Protein AF-A0A7Y3X9S3-F1 (afdb_monomer)

Nearest PDB structures (foldseek):
  3wgq-assembly1_A  TM=3.374E-01  e=4.777E+00  Clostridium tetani E88

Structure (mmCIF, N/CA/C/O backbone):
data_AF-A0A7Y3X9S3-F1
#
_entry.id   AF-A0A7Y3X9S3-F1
#
loop_
_atom_site.group_PDB
_atom_site.id
_atom_site.type_symbol
_atom_site.label_atom_id
_atom_site.label_alt_id
_atom_site.label_comp_id
_atom_site.label_asym_id
_atom_site.label_entity_id
_atom_site.label_seq_id
_atom_site.pdbx_PDB_ins_code
_atom_site.Cartn_x
_atom_site.Cartn_y
_atom_site.Cartn_z
_atom_site.occupancy
_atom_site.B_iso_or_equiv
_atom_site.auth_seq_id
_atom_site.auth_comp_id
_atom_site.auth_asym_id
_atom_site.auth_atom_id
_atom_site.pdbx_PDB_model_num
ATOM 1 N N . MET A 1 1 ? 10.484 18.765 -17.424 1.00 90.06 1 MET A N 1
ATOM 2 C CA . MET A 1 1 ? 9.290 18.744 -16.550 1.00 90.06 1 MET A CA 1
ATOM 3 C C . MET A 1 1 ? 9.086 20.139 -15.986 1.00 90.06 1 MET A C 1
ATOM 5 O O . MET A 1 1 ? 10.081 20.822 -15.768 1.00 90.06 1 MET A O 1
ATOM 9 N N . LYS A 1 2 ? 7.840 20.565 -15.773 1.00 93.75 2 LYS A N 1
ATOM 10 C CA . LYS A 1 2 ? 7.489 21.806 -15.062 1.00 93.75 2 LYS A CA 1
ATOM 11 C C . LYS A 1 2 ? 6.571 21.470 -13.889 1.00 93.75 2 LYS A C 1
ATOM 13 O O . LYS A 1 2 ? 5.899 20.440 -13.914 1.00 93.75 2 LYS A O 1
ATOM 18 N N . ARG A 1 3 ? 6.574 22.312 -12.856 1.00 94.75 3 ARG A N 1
ATOM 19 C CA . ARG A 1 3 ? 5.735 22.118 -11.671 1.00 94.75 3 ARG A CA 1
ATOM 20 C C . ARG A 1 3 ? 4.342 22.683 -11.931 1.00 94.75 3 ARG A C 1
ATOM 22 O O . ARG A 1 3 ? 4.204 23.880 -12.152 1.00 94.75 3 ARG A O 1
ATOM 29 N N . GLU A 1 4 ? 3.341 21.821 -11.905 1.00 95.25 4 GLU A N 1
ATOM 30 C CA . GLU A 1 4 ? 1.939 22.156 -12.140 1.00 95.25 4 GLU A CA 1
ATOM 31 C C . GLU A 1 4 ? 1.091 21.097 -11.437 1.00 95.25 4 GLU A C 1
ATOM 33 O O . GLU A 1 4 ? 1.187 19.915 -11.765 1.00 95.25 4 GLU A O 1
ATOM 38 N N . THR A 1 5 ? 0.317 21.507 -10.430 1.00 96.94 5 THR A N 1
ATOM 39 C CA . THR A 1 5 ? -0.514 20.576 -9.665 1.00 96.94 5 THR A CA 1
ATOM 40 C C . THR A 1 5 ? -1.862 20.393 -10.347 1.00 96.94 5 THR A C 1
ATOM 42 O O . THR A 1 5 ? -2.641 21.343 -10.415 1.00 96.94 5 THR A O 1
ATOM 45 N N . ARG A 1 6 ? -2.153 19.186 -10.840 1.00 96.75 6 ARG A N 1
ATOM 46 C CA . ARG A 1 6 ? -3.417 18.876 -11.529 1.00 96.75 6 ARG A CA 1
ATOM 47 C C . ARG A 1 6 ? -3.760 17.394 -11.467 1.00 96.75 6 ARG A C 1
ATOM 49 O O . ARG A 1 6 ? -2.876 16.572 -11.237 1.00 96.75 6 ARG A O 1
ATOM 56 N N . PHE A 1 7 ? -5.023 17.057 -11.716 1.00 97.25 7 PHE A N 1
ATOM 57 C CA . PHE A 1 7 ? -5.379 15.689 -12.090 1.00 97.25 7 PHE A CA 1
ATOM 58 C C . PHE A 1 7 ? -4.899 15.422 -13.523 1.00 97.25 7 PHE A C 1
ATOM 60 O O . PHE A 1 7 ? -5.143 16.263 -14.392 1.00 97.25 7 PHE A O 1
ATOM 67 N N . PRO A 1 8 ? -4.175 14.321 -13.771 1.00 95.69 8 PRO A N 1
ATOM 68 C CA . PRO A 1 8 ? -3.770 13.943 -15.118 1.00 95.69 8 PRO A CA 1
ATOM 69 C C . PRO A 1 8 ? -4.986 13.452 -15.914 1.00 95.69 8 PRO A C 1
ATOM 71 O O . PRO A 1 8 ? -5.894 12.844 -15.350 1.00 95.69 8 PRO A O 1
ATOM 74 N N . VAL A 1 9 ? -5.000 13.701 -17.226 1.00 92.56 9 VAL A N 1
ATOM 75 C CA . VAL A 1 9 ? -6.080 13.211 -18.108 1.00 92.56 9 VAL A CA 1
ATOM 76 C C . VAL A 1 9 ? -5.951 11.707 -18.365 1.00 92.56 9 VAL A C 1
ATOM 78 O O . VAL A 1 9 ? -6.945 11.008 -18.529 1.00 92.56 9 VAL A O 1
ATOM 81 N N . ASN A 1 10 ? -4.719 11.205 -18.407 1.00 93.88 10 ASN A N 1
ATOM 82 C CA . ASN A 1 10 ? -4.399 9.802 -18.632 1.00 93.88 10 ASN A CA 1
ATOM 83 C C . ASN A 1 10 ? -3.081 9.438 -17.927 1.00 93.88 10 ASN A C 1
ATOM 85 O O . ASN A 1 10 ? -2.398 10.299 -17.365 1.00 93.88 10 ASN A O 1
ATOM 89 N N . ALA A 1 11 ? -2.710 8.158 -17.967 1.00 94.50 11 ALA A N 1
ATOM 90 C CA . ALA A 1 11 ? -1.509 7.678 -17.293 1.00 94.50 11 ALA A CA 1
ATOM 91 C C . ALA A 1 11 ? -0.211 8.318 -17.827 1.00 94.50 11 ALA A C 1
ATOM 93 O O . ALA A 1 11 ? 0.710 8.513 -17.044 1.00 94.50 11 ALA A O 1
ATOM 94 N N . GLU A 1 12 ? -0.136 8.709 -19.104 1.00 93.88 12 GLU A N 1
ATOM 95 C CA . GLU A 1 12 ? 1.058 9.339 -19.702 1.00 93.88 12 GLU A CA 1
ATOM 96 C C . GLU A 1 12 ? 1.361 10.726 -19.120 1.00 93.88 12 GLU A C 1
ATOM 98 O O . GLU A 1 12 ? 2.513 11.162 -19.076 1.00 93.88 12 GLU A O 1
ATOM 103 N N . GLU A 1 13 ? 0.335 11.420 -18.627 1.00 93.12 13 GLU A N 1
ATOM 104 C CA . GLU A 1 13 ? 0.501 12.688 -17.919 1.00 93.12 13 GLU A CA 1
ATOM 105 C C . GLU A 1 13 ? 0.813 12.511 -16.427 1.00 93.12 13 GLU A C 1
ATOM 107 O O . GLU A 1 13 ? 1.175 13.478 -15.747 1.00 93.12 13 GLU A O 1
ATOM 112 N N . TRP A 1 14 ? 0.664 11.297 -15.889 1.00 95.75 14 TRP A N 1
ATOM 113 C CA . TRP A 1 14 ? 0.852 11.043 -14.470 1.00 95.75 14 TRP A CA 1
ATOM 114 C C . TRP A 1 14 ? 2.333 10.843 -14.134 1.00 95.75 14 TRP A C 1
ATOM 116 O O . TRP A 1 14 ? 2.881 9.741 -14.193 1.00 95.75 14 TRP A O 1
ATOM 126 N N . ILE A 1 15 ? 2.993 11.940 -13.747 1.00 96.88 15 ILE A N 1
ATOM 127 C CA . ILE A 1 15 ? 4.362 11.917 -13.218 1.00 96.88 15 ILE A CA 1
ATOM 128 C C . ILE A 1 15 ? 4.312 11.807 -11.693 1.00 96.88 15 ILE A C 1
ATOM 130 O O . ILE A 1 15 ? 4.065 12.792 -10.993 1.00 96.88 15 ILE A O 1
ATOM 134 N N . LEU A 1 16 ? 4.554 10.619 -11.153 1.00 95.94 16 LEU A N 1
ATOM 135 C CA . LEU A 1 16 ? 4.467 10.371 -9.717 1.00 95.94 16 LEU A CA 1
ATOM 136 C C . LEU A 1 16 ? 5.751 10.734 -8.952 1.00 95.94 16 LEU A C 1
ATOM 138 O O . LEU A 1 16 ? 6.842 10.930 -9.492 1.00 95.94 16 LEU A O 1
ATOM 142 N N . SER A 1 17 ? 5.595 10.814 -7.637 1.00 95.69 17 SER A N 1
ATOM 143 C CA . SER A 1 17 ? 6.639 11.075 -6.644 1.00 95.69 17 SER A CA 1
ATOM 144 C C . SER A 1 17 ? 6.406 10.230 -5.393 1.00 95.69 17 SER A C 1
ATOM 146 O O . SER A 1 17 ? 5.311 9.704 -5.203 1.00 95.69 17 SER A O 1
ATOM 148 N N . GLY A 1 18 ? 7.405 10.142 -4.511 1.00 95.19 18 GLY A N 1
ATOM 149 C CA . GLY A 1 18 ? 7.393 9.244 -3.349 1.00 95.19 18 GLY A CA 1
ATOM 150 C C . GLY A 1 18 ? 6.074 9.172 -2.559 1.00 95.19 18 GLY A C 1
ATOM 151 O O . GLY A 1 18 ? 5.616 8.060 -2.312 1.00 95.19 18 GLY A O 1
ATOM 152 N N . PRO A 1 19 ? 5.422 10.292 -2.182 1.00 96.00 19 PRO A N 1
ATOM 153 C CA . PRO A 1 19 ? 4.173 10.256 -1.417 1.00 96.00 19 PRO A CA 1
ATOM 154 C C . PRO A 1 19 ? 3.013 9.499 -2.077 1.00 96.00 19 PRO A C 1
ATOM 156 O O . PRO A 1 19 ? 2.137 9.038 -1.353 1.00 96.00 19 PRO A O 1
ATOM 159 N N . HIS A 1 20 ? 3.006 9.347 -3.405 1.00 97.81 20 HIS A N 1
ATOM 160 C CA . HIS A 1 20 ? 1.900 8.721 -4.133 1.00 97.81 20 HIS A CA 1
ATOM 161 C C . HIS A 1 20 ? 1.715 7.246 -3.803 1.00 97.81 20 HIS A C 1
ATOM 163 O O . HIS A 1 20 ? 0.598 6.756 -3.893 1.00 97.81 20 HIS A O 1
ATOM 169 N N . PHE A 1 21 ? 2.776 6.556 -3.389 1.00 97.56 21 PHE A N 1
ATOM 170 C CA . PHE A 1 21 ? 2.735 5.132 -3.095 1.00 97.56 21 PHE A CA 1
ATOM 171 C C . PHE A 1 21 ? 3.390 4.807 -1.751 1.00 97.56 21 PHE A C 1
ATOM 173 O O . PHE A 1 21 ? 4.198 5.570 -1.211 1.00 97.56 21 PHE A O 1
ATOM 180 N N . PHE A 1 22 ? 3.026 3.652 -1.213 1.00 96.75 22 PHE A N 1
ATOM 181 C CA . PHE A 1 22 ? 3.610 3.023 -0.034 1.00 96.75 22 PHE A CA 1
ATOM 182 C C . PHE A 1 22 ? 3.667 1.509 -0.262 1.00 96.75 22 PHE A C 1
ATOM 184 O O . PHE A 1 22 ? 3.284 1.036 -1.331 1.00 96.75 22 PHE A O 1
ATOM 191 N N . VAL A 1 23 ? 4.135 0.744 0.724 1.00 96.00 23 VAL A N 1
ATOM 192 C CA . VAL A 1 23 ? 4.233 -0.718 0.620 1.00 96.00 23 VAL A CA 1
ATOM 193 C C . VAL A 1 23 ? 2.877 -1.315 0.249 1.00 96.00 23 VAL A C 1
ATOM 195 O O . VAL A 1 23 ? 1.890 -1.127 0.961 1.00 96.00 23 VAL A O 1
ATOM 198 N N . GLY A 1 24 ? 2.824 -1.999 -0.894 1.00 92.75 24 GLY A N 1
ATOM 199 C CA . GLY A 1 24 ? 1.606 -2.651 -1.377 1.00 92.75 24 GLY A CA 1
ATOM 200 C C . GLY A 1 24 ? 0.513 -1.685 -1.834 1.00 92.75 24 GLY A C 1
ATOM 201 O O . GLY A 1 24 ? -0.576 -2.135 -2.161 1.00 92.75 24 GLY A O 1
ATOM 202 N N . SER A 1 25 ? 0.753 -0.369 -1.840 1.00 96.19 25 SER A N 1
ATOM 203 C CA . SER A 1 25 ? -0.259 0.654 -2.120 1.00 96.19 25 SER A CA 1
ATOM 204 C C . SER A 1 25 ? 0.218 1.624 -3.200 1.00 96.19 25 SER A C 1
ATOM 206 O O . SER A 1 25 ? 0.926 2.580 -2.877 1.00 96.19 25 SER A O 1
ATOM 208 N N . PRO A 1 26 ? -0.159 1.424 -4.477 1.00 96.56 26 PRO A N 1
ATOM 209 C CA . PRO A 1 26 ? 0.177 2.369 -5.544 1.00 96.56 26 PRO A CA 1
ATOM 210 C C . PRO A 1 26 ? -0.621 3.682 -5.464 1.00 96.56 26 PRO A C 1
ATOM 212 O O . PRO A 1 26 ? -0.228 4.670 -6.078 1.00 96.56 26 PRO A O 1
ATOM 215 N N . PHE A 1 27 ? -1.712 3.699 -4.691 1.00 97.81 27 PHE A N 1
ATOM 216 C CA . PHE A 1 27 ? -2.574 4.858 -4.447 1.00 97.81 27 PHE A CA 1
ATOM 217 C C . PHE A 1 27 ? -2.597 5.180 -2.947 1.00 97.81 27 PHE A C 1
ATOM 219 O O . PHE A 1 27 ? -3.576 4.935 -2.254 1.00 97.81 27 PHE A O 1
ATOM 226 N N . TYR A 1 28 ? -1.493 5.707 -2.424 1.00 97.88 28 TYR A N 1
ATOM 227 C CA . TYR A 1 28 ? -1.355 6.045 -1.008 1.00 97.88 28 TYR A CA 1
ATOM 228 C C . TYR A 1 28 ? -1.820 7.470 -0.693 1.00 97.88 28 TYR A C 1
ATOM 230 O O . TYR A 1 28 ? -2.691 7.671 0.155 1.00 97.88 28 TYR A O 1
ATOM 238 N N . LYS A 1 29 ? -1.248 8.466 -1.380 1.00 97.94 29 LYS A N 1
ATOM 239 C CA . LYS A 1 29 ? -1.590 9.883 -1.194 1.00 97.94 29 LYS A CA 1
ATOM 240 C C . LYS A 1 29 ? -1.765 10.607 -2.515 1.00 97.94 29 LYS A C 1
ATOM 242 O O . LYS A 1 29 ? -1.148 10.254 -3.516 1.00 97.94 29 LYS A O 1
ATOM 247 N N . THR A 1 30 ? -2.531 11.690 -2.480 1.00 98.00 30 THR A N 1
ATOM 248 C CA . THR A 1 30 ? -2.632 12.660 -3.575 1.00 98.00 30 THR A CA 1
ATOM 249 C C . THR A 1 30 ? -2.224 14.050 -3.080 1.00 98.00 30 THR A C 1
ATOM 251 O O . THR A 1 30 ? -2.545 14.408 -1.942 1.00 98.00 30 THR A O 1
ATOM 254 N N . PRO A 1 31 ? -1.483 14.845 -3.872 1.00 97.88 31 PRO A N 1
ATOM 255 C CA . PRO A 1 31 ? -1.277 16.257 -3.590 1.00 97.88 31 PRO A CA 1
ATOM 256 C C . PRO A 1 31 ? -2.606 17.001 -3.423 1.00 97.88 31 PRO A C 1
ATOM 258 O O . PRO A 1 31 ? -3.555 16.802 -4.189 1.00 97.88 31 PRO A O 1
ATOM 261 N N . ARG A 1 32 ? -2.640 17.945 -2.483 1.00 97.06 32 ARG A N 1
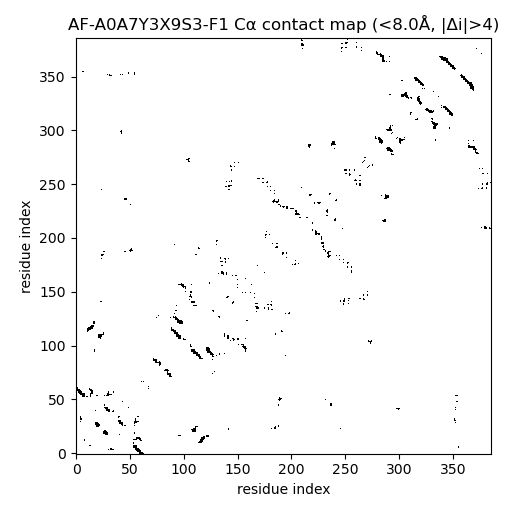ATOM 262 C CA . ARG A 1 32 ? -3.692 18.969 -2.434 1.00 97.06 32 ARG A CA 1
ATOM 263 C C . ARG A 1 32 ? -3.624 19.847 -3.674 1.00 97.06 32 ARG A C 1
ATOM 265 O O . ARG A 1 32 ? -2.532 20.109 -4.175 1.00 97.06 32 ARG A O 1
ATOM 272 N N . SER A 1 33 ? -4.761 20.399 -4.092 1.00 95.50 33 SER A N 1
ATOM 273 C CA . SER A 1 33 ? -4.844 21.393 -5.177 1.00 95.50 33 SER A CA 1
ATOM 274 C C . SER A 1 33 ? -3.821 22.535 -5.026 1.00 95.50 33 SER A C 1
ATOM 276 O O . SER A 1 33 ? -3.209 22.961 -6.004 1.00 95.50 33 SER A O 1
ATOM 278 N N . LYS A 1 34 ? -3.550 22.972 -3.786 1.00 94.94 34 LYS A N 1
ATOM 279 C CA . LYS A 1 34 ? -2.430 23.862 -3.431 1.00 94.94 34 LYS A CA 1
ATOM 280 C C . LYS A 1 34 ? -1.323 23.109 -2.688 1.00 94.94 34 LYS A C 1
ATOM 282 O O . LYS A 1 34 ? -1.254 23.120 -1.457 1.00 94.94 34 LYS A O 1
ATOM 287 N N . CYS A 1 35 ? -0.399 22.503 -3.425 1.00 95.38 35 CYS A N 1
ATOM 288 C CA . CYS A 1 35 ? 0.732 21.782 -2.843 1.00 95.38 35 CYS A CA 1
ATOM 289 C C . CYS A 1 35 ? 1.976 22.684 -2.747 1.00 95.38 35 CYS A C 1
ATOM 291 O O . CYS A 1 35 ? 2.751 22.774 -3.693 1.00 95.38 35 CYS A O 1
ATOM 293 N N . THR A 1 36 ? 2.212 23.366 -1.624 1.00 93.50 36 THR A N 1
ATOM 294 C CA . THR A 1 36 ? 3.416 24.206 -1.412 1.00 93.50 36 THR A CA 1
ATOM 295 C C . THR A 1 36 ? 4.393 23.621 -0.398 1.00 93.50 36 THR A C 1
ATOM 297 O O . THR A 1 36 ? 5.571 23.954 -0.449 1.00 93.50 36 THR A O 1
ATOM 300 N N . GLN A 1 37 ? 3.929 22.718 0.467 1.00 93.75 37 GLN A N 1
ATOM 301 C CA . GLN A 1 37 ? 4.741 22.028 1.467 1.00 93.75 37 GLN A CA 1
ATOM 302 C C . GLN A 1 37 ? 4.757 20.519 1.215 1.00 93.75 37 GLN A C 1
ATOM 304 O O . GLN A 1 37 ? 3.864 19.968 0.571 1.00 93.75 37 GLN A O 1
ATOM 309 N N . ASN A 1 38 ? 5.756 19.835 1.768 1.00 88.69 38 ASN A N 1
ATOM 310 C CA . ASN A 1 38 ? 5.857 18.372 1.728 1.00 88.69 38 ASN A CA 1
ATOM 311 C C . ASN A 1 38 ? 4.700 17.661 2.461 1.00 88.69 38 ASN A C 1
ATOM 313 O O . ASN A 1 38 ? 4.428 16.499 2.175 1.00 88.69 38 ASN A O 1
ATOM 317 N N . SER A 1 39 ? 4.011 18.356 3.369 1.00 90.88 39 SER A N 1
ATOM 318 C CA . SER A 1 39 ? 2.844 17.871 4.110 1.00 90.88 39 SER A CA 1
ATOM 319 C C . SER A 1 39 ? 1.508 18.069 3.385 1.00 90.88 39 SER A C 1
ATOM 321 O O . SER A 1 39 ? 0.489 17.596 3.877 1.00 90.88 39 SER A O 1
ATOM 323 N N . HIS A 1 40 ? 1.471 18.753 2.234 1.00 96.12 40 HIS A N 1
ATOM 324 C CA . HIS A 1 40 ? 0.229 19.048 1.501 1.00 96.12 40 HIS A CA 1
ATOM 325 C C . HIS A 1 40 ? -0.237 17.865 0.641 1.00 96.12 40 HIS A C 1
ATOM 327 O O . HIS A 1 40 ? -0.424 17.986 -0.571 1.00 96.12 40 HIS A O 1
ATOM 333 N N . TYR A 1 41 ? -0.411 16.720 1.288 1.00 96.94 41 TYR A N 1
ATOM 334 C CA . TYR A 1 41 ? -0.892 15.483 0.697 1.00 96.94 41 TYR A CA 1
ATOM 335 C C . TYR A 1 41 ? -1.977 14.893 1.587 1.00 96.94 41 TYR A C 1
ATOM 337 O O . TYR A 1 41 ? -1.803 14.848 2.805 1.00 96.94 41 TYR A O 1
ATOM 345 N N . ASP A 1 42 ? -3.035 14.385 0.971 1.00 97.00 42 ASP A N 1
ATOM 346 C CA . ASP A 1 42 ? -4.133 13.724 1.670 1.00 97.00 42 ASP A CA 1
ATOM 347 C C . ASP A 1 42 ? -4.140 12.224 1.353 1.00 97.00 42 ASP A C 1
ATOM 349 O O . ASP A 1 42 ? -3.703 11.799 0.277 1.00 97.00 42 ASP A O 1
ATOM 353 N N . ILE A 1 43 ? -4.580 11.420 2.326 1.00 97.31 43 ILE A N 1
ATOM 354 C CA . ILE A 1 43 ? -4.699 9.962 2.197 1.00 97.31 43 ILE A CA 1
ATOM 355 C C . ILE A 1 43 ? -5.866 9.630 1.275 1.00 97.31 43 ILE A C 1
ATOM 357 O O . ILE A 1 43 ? -6.936 10.223 1.386 1.00 97.31 43 ILE A O 1
ATOM 361 N N . LEU A 1 44 ? -5.662 8.656 0.396 1.00 97.81 44 LEU A N 1
ATOM 362 C CA . LEU A 1 44 ? -6.713 8.141 -0.471 1.00 97.81 44 LEU A CA 1
ATOM 363 C C . LEU A 1 44 ? -7.490 7.026 0.231 1.00 97.81 44 LEU A C 1
ATOM 365 O O . LEU A 1 44 ? -6.896 6.047 0.678 1.00 97.81 44 LEU A O 1
ATOM 369 N N . ASP A 1 45 ? -8.818 7.140 0.282 1.00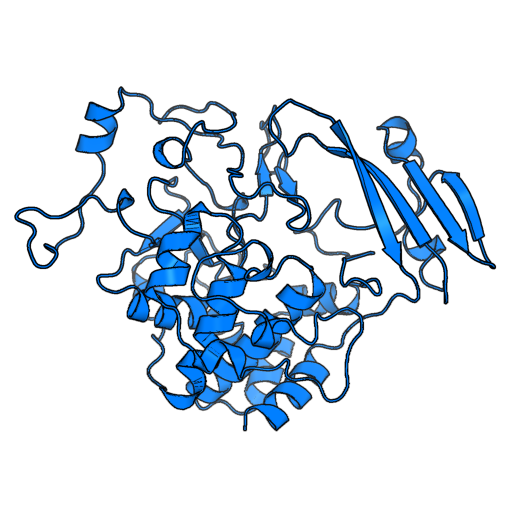 97.00 45 ASP A N 1
ATOM 370 C CA . ASP A 1 45 ? -9.676 6.032 0.715 1.00 97.00 45 ASP A CA 1
ATOM 371 C C . ASP A 1 45 ? -9.987 5.115 -0.474 1.00 97.00 45 ASP A C 1
ATOM 373 O O . ASP A 1 45 ? -10.830 5.408 -1.329 1.00 97.00 45 ASP A O 1
ATOM 377 N N . LEU A 1 46 ? -9.311 3.967 -0.490 1.00 97.62 46 LEU A N 1
ATOM 378 C CA . LEU A 1 46 ? -9.382 2.969 -1.555 1.00 97.62 46 LEU A CA 1
ATOM 379 C C . LEU A 1 46 ? -10.779 2.373 -1.762 1.00 97.62 46 LEU A C 1
ATOM 381 O O . LEU A 1 46 ? -11.053 1.855 -2.849 1.00 97.62 46 LEU A O 1
ATOM 385 N N . ASN A 1 47 ? -11.660 2.436 -0.758 1.00 95.94 47 ASN A N 1
ATOM 386 C CA . ASN A 1 47 ? -13.008 1.872 -0.834 1.00 95.94 47 ASN A CA 1
ATOM 387 C C . ASN A 1 47 ? -13.904 2.645 -1.805 1.00 95.94 47 ASN A C 1
ATOM 389 O O . ASN A 1 47 ? -14.787 2.053 -2.425 1.00 95.94 47 ASN A O 1
ATOM 393 N N . THR A 1 48 ? -13.663 3.945 -1.982 1.00 94.88 48 THR A N 1
ATOM 394 C CA . THR A 1 48 ? -14.495 4.807 -2.839 1.00 94.88 48 THR A CA 1
ATOM 395 C C . THR A 1 48 ? -13.761 5.333 -4.061 1.00 94.88 48 THR A C 1
ATOM 397 O O . THR A 1 48 ? -14.363 6.072 -4.834 1.00 94.88 48 THR A O 1
ATOM 400 N N . LEU A 1 49 ? -12.474 5.012 -4.232 1.00 96.38 49 LEU A N 1
ATOM 401 C CA . LEU A 1 49 ? -11.749 5.428 -5.430 1.00 96.38 49 LEU A CA 1
ATOM 402 C C . LEU A 1 49 ? -12.480 4.921 -6.680 1.00 96.38 49 LEU A C 1
ATOM 404 O O . LEU A 1 49 ? -12.817 3.732 -6.708 1.00 96.38 49 LEU A O 1
ATOM 408 N N . PRO A 1 50 ? -12.703 5.773 -7.695 1.00 97.00 50 PRO A N 1
ATOM 409 C CA . PRO A 1 50 ? -13.173 5.338 -9.005 1.00 97.00 50 PRO A CA 1
ATOM 410 C C . PRO A 1 50 ? -12.261 4.277 -9.632 1.00 97.00 50 PRO A C 1
ATOM 412 O O . PRO A 1 50 ? -11.063 4.214 -9.345 1.00 97.00 50 PRO A O 1
ATOM 415 N N . ASP A 1 51 ? -12.825 3.447 -10.507 1.00 97.69 51 ASP A N 1
ATOM 416 C CA . ASP A 1 51 ? -12.088 2.376 -11.190 1.00 97.69 51 ASP A CA 1
ATOM 417 C C . ASP A 1 51 ? -11.067 2.911 -12.210 1.00 97.69 51 ASP A C 1
ATOM 419 O O . ASP A 1 51 ? -10.155 2.192 -12.606 1.00 97.69 51 ASP A O 1
ATOM 423 N N . ASP A 1 52 ? -11.173 4.172 -12.621 1.00 96.75 52 ASP A N 1
ATOM 424 C CA . ASP A 1 52 ? -10.290 4.902 -13.540 1.00 96.75 52 ASP A CA 1
ATOM 425 C C . ASP A 1 52 ? -9.471 6.005 -12.864 1.00 96.75 52 ASP A C 1
ATOM 427 O O . ASP A 1 52 ? -8.894 6.870 -13.520 1.00 96.75 52 ASP A O 1
ATOM 431 N N . TYR A 1 53 ? -9.400 5.973 -11.535 1.00 97.75 53 TYR A N 1
ATOM 432 C CA . TYR A 1 53 ? -8.763 7.031 -10.776 1.00 97.75 53 TYR A CA 1
ATOM 433 C C . TYR A 1 53 ? -7.248 7.131 -11.022 1.00 97.75 53 TYR A C 1
ATOM 435 O O . TYR A 1 53 ? -6.504 6.152 -10.904 1.00 97.75 53 TYR A O 1
ATOM 443 N N . LEU A 1 54 ? -6.784 8.366 -11.229 1.00 97.38 54 LEU A N 1
ATOM 444 C CA . LEU A 1 54 ? -5.379 8.763 -11.174 1.00 97.38 54 LEU A CA 1
ATOM 445 C C . LEU A 1 54 ? -5.204 9.910 -10.158 1.00 97.38 54 LEU A C 1
ATOM 447 O O . LEU A 1 54 ? -5.931 10.905 -10.233 1.00 97.38 54 LEU A O 1
ATOM 451 N N . PRO A 1 55 ? -4.241 9.823 -9.219 1.00 97.44 55 PRO A N 1
ATOM 452 C CA . PRO A 1 55 ? -3.942 10.906 -8.290 1.00 97.44 55 PRO A CA 1
ATOM 453 C C . PRO A 1 55 ? -3.523 12.187 -9.000 1.00 97.44 55 PRO A C 1
ATOM 455 O O . PRO A 1 55 ? -2.965 12.145 -10.099 1.00 97.44 55 PRO A O 1
ATOM 458 N N . ARG A 1 56 ? -3.667 13.333 -8.320 1.00 97.94 56 ARG A N 1
ATOM 459 C CA . ARG A 1 56 ? -3.019 14.557 -8.793 1.00 97.94 56 ARG A CA 1
ATOM 460 C C . ARG A 1 56 ? -1.523 14.316 -8.934 1.00 97.94 56 ARG A C 1
ATOM 462 O O . ARG A 1 56 ? -0.918 13.648 -8.106 1.00 97.94 56 ARG A O 1
ATOM 469 N N . THR A 1 57 ? -0.916 14.916 -9.943 1.00 97.06 57 THR A N 1
ATOM 470 C CA . THR A 1 57 ? 0.535 15.073 -10.015 1.00 97.06 57 THR A CA 1
ATOM 471 C C . THR A 1 57 ? 0.912 16.504 -9.653 1.00 97.06 57 THR A C 1
ATOM 473 O O . THR A 1 57 ? 0.096 17.412 -9.768 1.00 97.06 57 THR A O 1
ATOM 476 N N . ASN A 1 58 ? 2.153 16.707 -9.209 1.00 97.44 58 ASN A N 1
ATOM 477 C CA . ASN A 1 58 ? 2.772 18.026 -9.069 1.00 97.44 58 ASN A CA 1
ATOM 478 C C . ASN A 1 58 ? 3.640 18.409 -10.276 1.00 97.44 58 ASN A C 1
ATOM 480 O O . ASN A 1 58 ? 4.200 19.509 -10.295 1.00 97.44 58 ASN A O 1
ATOM 484 N N . TYR A 1 59 ? 3.816 17.503 -11.237 1.00 96.19 59 TYR A N 1
ATOM 485 C CA . TYR A 1 59 ? 4.745 17.660 -12.344 1.00 96.19 59 TYR A CA 1
ATOM 486 C C . TYR A 1 59 ? 4.102 17.220 -13.646 1.00 96.19 59 TYR A C 1
ATOM 488 O O . TYR A 1 59 ? 3.481 16.170 -13.728 1.00 96.19 59 TYR A O 1
ATOM 496 N N . VAL A 1 60 ? 4.333 18.004 -14.689 1.00 94.38 60 VAL A N 1
ATOM 497 C CA . VAL A 1 60 ? 3.885 17.684 -16.043 1.00 94.38 60 VAL A CA 1
ATOM 498 C C . VAL A 1 60 ? 5.064 17.806 -17.014 1.00 94.38 60 VAL A C 1
ATOM 500 O O . VAL A 1 60 ? 6.067 18.479 -16.701 1.00 94.38 60 VAL A O 1
ATOM 503 N N . PRO A 1 61 ? 5.002 17.168 -18.194 1.00 92.94 61 PRO A N 1
ATOM 504 C CA . PRO A 1 61 ? 5.982 17.392 -19.249 1.00 92.94 61 PRO A CA 1
ATOM 505 C C . PRO A 1 61 ? 6.122 18.891 -19.572 1.00 92.94 61 PRO A C 1
ATOM 507 O O . PRO A 1 61 ? 5.160 19.654 -19.533 1.00 92.94 61 PRO A O 1
ATOM 510 N N . ALA A 1 62 ? 7.353 19.337 -19.845 1.00 92.88 62 ALA A N 1
ATOM 511 C CA . ALA A 1 62 ? 7.648 20.735 -20.210 1.00 92.88 62 ALA A CA 1
ATOM 512 C C . ALA A 1 62 ? 7.938 20.892 -21.713 1.00 92.88 62 ALA A C 1
ATOM 514 O O . ALA A 1 62 ? 8.602 21.836 -22.127 1.00 92.88 62 ALA A O 1
ATOM 515 N N . CYS A 1 63 ? 7.506 19.917 -22.502 1.00 93.94 63 CYS A N 1
ATOM 516 C CA . CYS A 1 63 ? 7.642 19.840 -23.949 1.00 93.94 63 CYS A CA 1
ATOM 517 C C . CYS A 1 63 ? 6.380 19.177 -24.508 1.00 93.94 63 CYS A C 1
ATOM 519 O O . CYS A 1 63 ? 5.558 18.675 -23.737 1.00 93.94 63 CYS A O 1
ATOM 521 N N . ASP A 1 64 ? 6.230 19.185 -25.827 1.00 93.69 64 ASP A N 1
ATOM 522 C CA . ASP A 1 64 ? 5.151 18.465 -26.493 1.00 93.69 64 ASP A CA 1
ATOM 523 C C . ASP A 1 64 ? 5.270 16.937 -26.280 1.00 93.69 64 ASP A C 1
ATOM 525 O O . ASP A 1 64 ? 6.354 16.439 -25.936 1.00 93.69 64 ASP A O 1
ATOM 529 N N . PRO A 1 65 ? 4.170 16.184 -26.471 1.00 91.81 65 PRO A N 1
ATOM 530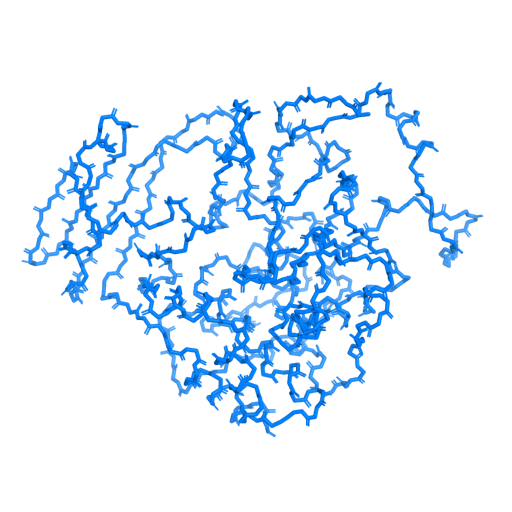 C CA . PRO A 1 65 ? 4.158 14.739 -26.270 1.00 91.81 65 PRO A CA 1
ATOM 531 C C . PRO A 1 65 ? 5.193 13.982 -27.105 1.00 91.81 65 PRO A C 1
ATOM 533 O O . PRO A 1 65 ? 5.826 13.080 -26.566 1.00 91.81 65 PRO A O 1
ATOM 536 N N . ALA A 1 66 ? 5.424 14.352 -28.370 1.00 94.06 66 ALA A N 1
ATOM 537 C CA . ALA A 1 66 ? 6.375 13.647 -29.233 1.00 94.06 66 ALA A CA 1
ATOM 538 C C . ALA A 1 66 ? 7.807 13.809 -28.709 1.00 94.06 66 ALA A C 1
ATOM 540 O O . ALA A 1 66 ? 8.491 12.818 -28.457 1.00 94.06 66 ALA A O 1
ATOM 541 N N . THR A 1 67 ? 8.211 15.041 -28.390 1.00 95.62 67 THR A N 1
ATOM 542 C CA . THR A 1 67 ? 9.512 15.310 -27.765 1.00 95.62 67 THR A CA 1
ATOM 543 C C . THR A 1 67 ? 9.666 14.595 -26.418 1.00 95.62 67 THR A C 1
ATOM 545 O O . THR A 1 67 ? 10.756 14.131 -26.079 1.00 95.62 67 THR A O 1
ATOM 548 N N . TYR A 1 68 ? 8.601 14.510 -25.611 1.00 94.00 68 TYR A N 1
ATOM 549 C CA . TYR A 1 68 ? 8.645 13.787 -24.335 1.00 94.00 68 TYR A CA 1
ATOM 550 C C . TYR A 1 68 ? 8.833 12.279 -24.547 1.00 94.00 68 TYR A C 1
ATOM 552 O O . TYR A 1 68 ? 9.659 11.655 -23.876 1.00 94.00 68 TYR A O 1
ATOM 560 N N . CYS A 1 69 ? 8.118 11.715 -25.521 1.00 92.50 69 CYS A N 1
ATOM 561 C CA . CYS A 1 69 ? 8.225 10.319 -25.925 1.00 92.50 69 CYS A CA 1
ATOM 562 C C . CYS A 1 69 ? 9.639 9.977 -26.409 1.00 92.50 69 CYS A C 1
ATOM 564 O O . CYS A 1 69 ? 10.208 9.003 -25.923 1.00 92.50 69 CYS A O 1
ATOM 566 N N . ASP A 1 70 ? 10.229 10.803 -27.275 1.00 94.50 70 ASP A N 1
ATOM 567 C CA . ASP A 1 70 ? 11.581 10.600 -27.817 1.00 94.50 70 ASP A CA 1
ATOM 568 C C . ASP A 1 70 ? 12.671 10.667 -26.739 1.00 94.50 70 ASP A C 1
ATOM 570 O O . ASP A 1 70 ? 13.710 10.018 -26.838 1.00 94.50 70 ASP A O 1
ATOM 574 N N . ARG A 1 71 ? 12.438 11.449 -25.678 1.00 95.06 71 ARG A N 1
ATOM 575 C CA . ARG A 1 71 ? 13.348 11.563 -24.525 1.00 95.06 71 ARG A CA 1
ATOM 576 C C . ARG A 1 71 ? 13.143 10.473 -23.479 1.00 95.06 71 ARG A C 1
ATOM 578 O O . ARG A 1 71 ? 13.916 10.404 -22.523 1.00 95.06 71 ARG A O 1
ATOM 585 N N . THR A 1 72 ? 12.098 9.661 -23.610 1.00 95.69 72 THR A N 1
ATOM 586 C CA . THR A 1 72 ? 11.825 8.581 -22.666 1.00 95.69 72 THR A CA 1
ATOM 587 C C . THR A 1 72 ? 12.775 7.415 -22.943 1.00 95.69 72 THR A C 1
ATOM 589 O O . THR A 1 72 ? 12.822 6.939 -24.076 1.00 95.69 72 THR A O 1
ATOM 592 N N . PRO A 1 73 ? 13.522 6.920 -21.937 1.00 95.88 73 PRO A N 1
ATOM 593 C CA . PRO A 1 73 ? 14.437 5.801 -22.133 1.00 95.88 73 PRO A CA 1
ATOM 594 C C . PRO A 1 73 ? 13.733 4.550 -22.661 1.00 95.88 73 PRO A C 1
ATOM 596 O O . PRO A 1 73 ? 12.566 4.296 -22.351 1.00 95.88 73 PRO A O 1
ATOM 599 N N . THR A 1 74 ? 14.469 3.731 -23.404 1.00 97.69 74 THR A N 1
ATOM 600 C CA . THR A 1 74 ? 14.031 2.409 -23.852 1.00 97.69 74 THR A CA 1
ATOM 601 C C . THR A 1 74 ? 14.709 1.308 -23.051 1.00 97.69 74 THR A C 1
ATOM 603 O O . THR A 1 74 ? 15.759 1.506 -22.434 1.00 97.69 74 THR A O 1
ATOM 606 N N . VAL A 1 75 ? 14.079 0.139 -23.025 1.00 97.19 75 VAL A N 1
ATOM 607 C CA . VAL A 1 75 ? 14.676 -1.056 -22.425 1.00 97.19 75 VAL A CA 1
ATOM 608 C C . VAL A 1 75 ? 15.807 -1.603 -23.316 1.00 97.19 75 VAL A C 1
ATOM 610 O O . VAL A 1 75 ? 15.768 -1.421 -24.533 1.00 97.19 75 VAL A O 1
ATOM 613 N N . PRO A 1 76 ? 16.818 -2.304 -22.768 1.00 96.62 76 PRO A N 1
ATOM 614 C CA . PRO A 1 76 ? 17.927 -2.858 -23.555 1.00 96.62 76 PRO A CA 1
ATOM 615 C C . PRO A 1 76 ? 17.569 -4.168 -24.285 1.00 96.62 76 PRO A C 1
ATOM 617 O O . PRO A 1 76 ? 18.451 -4.971 -24.588 1.00 96.62 76 PRO A O 1
ATOM 620 N N . TRP A 1 77 ? 16.284 -4.438 -24.527 1.00 96.81 77 TRP A N 1
ATOM 621 C CA . TRP A 1 77 ? 15.814 -5.648 -25.198 1.00 96.81 77 TRP A CA 1
ATOM 622 C C . TRP A 1 77 ? 14.701 -5.366 -26.194 1.00 96.81 77 TRP A C 1
ATOM 624 O O . TRP A 1 77 ? 14.066 -4.318 -26.159 1.00 96.81 77 TRP A O 1
ATOM 634 N N . VAL A 1 78 ? 14.475 -6.327 -27.083 1.00 96.25 78 VAL A N 1
ATOM 635 C CA . VAL A 1 78 ? 13.390 -6.308 -28.061 1.00 96.25 78 VAL A CA 1
ATOM 636 C C . VAL A 1 78 ? 12.469 -7.475 -27.730 1.00 96.25 78 VAL A C 1
ATOM 638 O O . VAL A 1 78 ? 12.958 -8.580 -27.489 1.00 96.25 78 VAL A O 1
ATOM 641 N N . GLU A 1 79 ? 11.168 -7.206 -27.645 1.00 93.25 79 GLU A N 1
ATOM 642 C CA . GLU A 1 79 ? 10.161 -8.249 -27.427 1.00 93.25 79 GLU A CA 1
ATOM 643 C C . GLU A 1 79 ? 10.078 -9.179 -28.639 1.00 93.25 79 GLU A C 1
ATOM 645 O O . GLU A 1 79 ? 10.388 -8.787 -29.767 1.00 93.25 79 GLU A O 1
ATOM 650 N N . GLU A 1 80 ? 9.633 -10.411 -28.415 1.00 91.12 80 GLU A N 1
ATOM 651 C CA . GLU A 1 80 ? 9.395 -11.348 -29.508 1.00 91.12 80 GLU A CA 1
ATOM 652 C C . GLU A 1 80 ? 8.368 -10.770 -30.497 1.00 91.12 80 GLU A C 1
ATOM 654 O O . GLU A 1 80 ? 7.298 -10.304 -30.110 1.00 91.12 80 GLU A O 1
ATOM 659 N N . GLY A 1 81 ? 8.717 -10.764 -31.786 1.00 92.44 81 GLY A N 1
ATOM 660 C CA . GLY A 1 81 ? 7.881 -10.196 -32.848 1.00 92.44 81 GLY A CA 1
ATOM 661 C C . GLY A 1 81 ? 7.996 -8.678 -33.040 1.00 92.44 81 GLY A C 1
ATOM 662 O O . GLY A 1 81 ? 7.408 -8.153 -33.981 1.00 92.44 81 GLY A O 1
ATOM 663 N N . GLU A 1 82 ? 8.774 -7.969 -32.218 1.00 94.38 82 GLU A N 1
ATOM 664 C CA . GLU A 1 82 ? 9.036 -6.537 -32.390 1.00 94.38 82 GLU A CA 1
ATOM 665 C C . GLU A 1 82 ? 10.374 -6.286 -33.103 1.00 94.38 82 GLU A C 1
ATOM 667 O O . GLU A 1 82 ? 11.306 -7.088 -33.050 1.00 94.38 82 GLU A O 1
ATOM 672 N N . HIS A 1 83 ? 10.501 -5.130 -33.757 1.00 92.44 83 HIS A N 1
ATOM 673 C CA . HIS A 1 83 ? 11.742 -4.727 -34.440 1.00 92.44 83 HIS A CA 1
ATOM 674 C C . HIS A 1 83 ? 12.583 -3.718 -33.652 1.00 92.44 83 HIS A C 1
ATOM 676 O O . HIS A 1 83 ? 13.732 -3.455 -34.006 1.00 92.44 83 HIS A O 1
ATOM 682 N N . ARG A 1 84 ? 12.013 -3.113 -32.606 1.00 94.50 84 ARG A N 1
ATOM 683 C CA . ARG A 1 84 ? 12.657 -2.059 -31.818 1.00 94.50 84 ARG A CA 1
ATOM 684 C C . ARG A 1 84 ? 12.371 -2.235 -30.329 1.00 94.50 84 ARG A C 1
ATOM 686 O O . ARG A 1 84 ? 11.299 -2.732 -29.982 1.00 94.50 84 ARG A O 1
ATOM 693 N N . PRO A 1 85 ? 13.291 -1.807 -29.451 1.00 96.12 85 PRO A N 1
ATOM 694 C CA . PRO A 1 85 ? 13.024 -1.783 -28.022 1.00 96.12 85 PRO A CA 1
ATOM 695 C C . PRO A 1 85 ? 11.885 -0.805 -27.714 1.00 96.12 85 PRO A C 1
ATOM 697 O O . PRO A 1 85 ? 11.820 0.287 -28.288 1.00 96.12 85 PRO A O 1
ATOM 700 N N . LYS A 1 86 ? 11.000 -1.189 -26.793 1.00 96.94 86 LYS A N 1
ATOM 701 C CA . LYS A 1 86 ? 9.915 -0.326 -26.308 1.00 96.94 86 LYS A CA 1
ATOM 702 C C . LYS A 1 86 ? 10.437 0.667 -25.270 1.00 96.94 86 LYS A C 1
ATOM 704 O O . LYS A 1 86 ? 11.476 0.451 -24.634 1.00 96.94 86 LYS A O 1
ATOM 709 N N . ARG A 1 87 ? 9.727 1.779 -25.084 1.00 97.12 87 ARG A N 1
ATOM 710 C CA . ARG A 1 87 ? 10.032 2.721 -23.998 1.00 97.12 87 ARG A CA 1
ATOM 711 C C . ARG A 1 87 ? 9.766 2.057 -22.663 1.00 97.12 87 ARG A C 1
ATOM 713 O O . ARG A 1 87 ? 8.845 1.256 -22.531 1.00 97.12 87 ARG A O 1
ATOM 720 N N . VAL A 1 88 ? 10.517 2.451 -21.638 1.00 97.06 88 VAL A N 1
ATOM 721 C CA . VAL A 1 88 ? 10.291 1.941 -20.282 1.00 97.06 88 VAL A CA 1
ATOM 722 C C . VAL A 1 88 ? 8.852 2.185 -19.834 1.00 97.06 88 VAL A C 1
ATOM 724 O O . VAL A 1 88 ? 8.298 1.309 -19.181 1.00 97.06 88 VAL A O 1
ATOM 727 N N . THR A 1 89 ? 8.234 3.309 -20.237 1.00 97.06 89 THR A N 1
ATOM 728 C CA . THR A 1 89 ? 6.843 3.693 -19.928 1.00 97.06 89 THR A CA 1
ATOM 729 C C . THR A 1 89 ? 5.788 2.750 -20.507 1.00 97.06 89 THR A C 1
ATOM 731 O O . THR A 1 89 ? 4.673 2.733 -20.003 1.00 97.06 89 THR A O 1
ATOM 734 N N . GLU A 1 90 ? 6.126 1.918 -21.493 1.00 96.88 90 GLU A N 1
ATOM 735 C CA . GLU A 1 90 ? 5.205 0.950 -22.111 1.00 96.88 90 GLU A CA 1
ATOM 736 C C . GLU A 1 90 ? 5.056 -0.348 -21.291 1.00 96.88 90 GLU A C 1
ATOM 738 O O . GLU A 1 90 ? 4.254 -1.214 -21.628 1.00 96.88 90 GLU A O 1
ATOM 743 N N . TYR A 1 91 ? 5.786 -0.474 -20.179 1.00 97.75 91 TYR A N 1
ATOM 744 C CA . TYR A 1 91 ? 5.729 -1.619 -19.266 1.00 97.75 91 TYR A CA 1
ATOM 745 C C . TYR A 1 91 ? 5.051 -1.261 -17.942 1.00 97.75 91 TYR A C 1
ATOM 747 O O . TYR A 1 91 ? 5.066 -0.104 -17.517 1.00 97.75 91 TYR A O 1
ATOM 755 N N . TYR A 1 92 ? 4.521 -2.260 -17.240 1.00 98.19 92 TYR A N 1
ATOM 756 C CA . TYR A 1 92 ? 4.415 -2.158 -15.787 1.00 98.19 92 TYR A CA 1
ATOM 757 C C . TYR A 1 92 ? 5.827 -2.159 -15.196 1.00 98.19 92 TYR A C 1
ATOM 759 O O . TYR A 1 92 ? 6.731 -2.824 -15.705 1.00 98.19 92 TYR A O 1
ATOM 767 N N . ARG A 1 93 ? 6.054 -1.364 -14.152 1.00 97.56 93 ARG A N 1
ATOM 768 C CA . ARG A 1 93 ? 7.380 -1.247 -13.530 1.00 97.56 93 ARG A CA 1
ATOM 769 C C . ARG A 1 93 ? 7.252 -1.290 -12.028 1.00 97.56 93 ARG A C 1
ATOM 771 O O . ARG A 1 93 ? 6.331 -0.695 -11.474 1.00 97.56 93 ARG A O 1
ATOM 778 N N . LEU A 1 94 ? 8.217 -1.918 -11.370 1.00 97.50 94 LEU A N 1
ATOM 779 C CA . LEU A 1 94 ? 8.372 -1.725 -9.938 1.00 97.50 94 LEU A CA 1
ATOM 780 C C . LEU A 1 94 ? 8.972 -0.343 -9.705 1.00 97.50 94 LEU A C 1
ATOM 782 O O . LEU A 1 94 ? 9.988 -0.012 -10.310 1.00 97.50 94 LEU A O 1
ATOM 786 N N . VAL A 1 95 ? 8.370 0.434 -8.812 1.00 97.25 95 VAL A N 1
ATOM 787 C CA . VAL A 1 95 ? 8.933 1.677 -8.290 1.00 97.25 95 VAL A CA 1
ATOM 788 C C . VAL A 1 95 ? 9.322 1.492 -6.830 1.00 97.25 95 VAL A C 1
ATOM 790 O O . VAL A 1 95 ? 8.590 0.865 -6.064 1.00 97.25 95 VAL A O 1
ATOM 793 N N . ASN A 1 96 ? 10.440 2.086 -6.423 1.00 95.44 96 ASN A N 1
ATOM 794 C CA . ASN A 1 96 ? 10.800 2.279 -5.027 1.00 95.44 96 ASN A CA 1
ATOM 795 C C . ASN A 1 96 ? 11.120 3.746 -4.738 1.00 95.44 96 ASN A C 1
ATOM 797 O O . ASN A 1 96 ? 11.558 4.503 -5.609 1.00 95.44 96 ASN A O 1
ATOM 801 N N . ARG A 1 97 ? 10.915 4.165 -3.487 1.00 94.12 97 ARG A N 1
ATOM 802 C CA . ARG A 1 97 ? 11.469 5.444 -3.024 1.00 94.12 97 ARG A CA 1
ATOM 803 C C . ARG A 1 97 ? 12.984 5.318 -2.955 1.00 94.12 97 ARG A C 1
ATOM 805 O O . ARG A 1 97 ? 13.488 4.329 -2.429 1.00 94.12 97 ARG A O 1
ATOM 812 N N . GLU A 1 98 ? 13.687 6.304 -3.500 1.00 91.94 98 GLU A N 1
ATOM 813 C CA . GLU A 1 98 ? 15.149 6.281 -3.535 1.00 91.94 98 GLU A CA 1
ATOM 814 C C . GLU A 1 98 ? 15.717 6.616 -2.152 1.00 91.94 98 GLU A C 1
ATOM 816 O O . GLU A 1 98 ? 16.533 5.867 -1.633 1.00 91.94 98 GLU A O 1
ATOM 821 N N . MET A 1 99 ? 15.210 7.662 -1.498 1.00 89.75 99 MET A N 1
ATOM 822 C CA . MET A 1 99 ? 15.641 8.026 -0.148 1.00 89.75 99 MET A CA 1
ATOM 823 C C . MET A 1 99 ? 15.000 7.124 0.910 1.00 89.75 99 MET A C 1
ATOM 825 O O . MET A 1 99 ? 13.774 6.985 0.974 1.00 89.75 99 MET A O 1
ATOM 829 N N . ILE A 1 100 ? 15.840 6.590 1.791 1.00 87.88 100 ILE A N 1
ATOM 830 C CA . ILE A 1 100 ? 15.472 5.761 2.934 1.00 87.88 100 ILE A CA 1
ATOM 831 C C . ILE A 1 100 ? 15.636 6.582 4.214 1.00 87.88 100 ILE A C 1
ATOM 833 O O . ILE A 1 100 ? 16.674 7.196 4.445 1.00 87.88 100 ILE A O 1
ATOM 837 N N . GLY A 1 101 ? 14.645 6.530 5.103 1.00 85.31 101 GLY A N 1
ATOM 838 C CA . GLY A 1 101 ? 14.834 6.931 6.495 1.00 85.31 101 GLY A CA 1
ATOM 839 C C . GLY A 1 101 ? 15.002 5.688 7.367 1.00 85.31 101 GLY A C 1
ATOM 840 O O . GLY A 1 101 ? 13.984 5.053 7.630 1.00 85.31 101 GLY A O 1
ATOM 841 N N . PRO A 1 102 ? 16.208 5.336 7.856 1.00 78.31 102 PRO A N 1
ATOM 842 C CA . PRO A 1 102 ? 16.427 4.107 8.630 1.00 78.31 102 PRO A CA 1
ATOM 843 C C . PRO A 1 102 ? 15.539 4.005 9.879 1.00 78.31 102 PRO A C 1
ATOM 845 O O . PRO A 1 102 ? 15.063 2.930 10.228 1.00 78.31 102 PRO A O 1
ATOM 848 N N . SER A 1 103 ? 15.226 5.137 10.512 1.00 84.00 103 SER A N 1
ATOM 849 C CA . SER A 1 103 ? 14.319 5.207 11.668 1.00 84.00 103 SER A CA 1
ATOM 850 C C . SER A 1 103 ? 12.830 5.279 11.298 1.00 84.00 103 SER A C 1
ATOM 852 O O . SER A 1 103 ? 11.996 5.503 12.172 1.00 84.00 103 SER A O 1
ATOM 854 N N . SER A 1 104 ? 12.478 5.143 10.018 1.00 88.56 104 SER A N 1
ATOM 855 C CA . SER A 1 104 ? 11.087 5.189 9.555 1.00 88.56 104 SER A CA 1
ATOM 856 C C . SER A 1 104 ? 10.352 3.883 9.848 1.00 88.56 104 SER A C 1
ATOM 858 O O . SER A 1 104 ? 10.962 2.848 10.128 1.00 88.56 104 SER A O 1
ATOM 860 N N . GLU A 1 105 ? 9.023 3.944 9.744 1.00 93.94 105 GLU A N 1
ATOM 861 C CA . GLU A 1 105 ? 8.125 2.791 9.863 1.00 93.94 105 GLU A CA 1
ATOM 862 C C . GLU A 1 105 ? 8.517 1.652 8.911 1.00 93.94 105 GLU A C 1
ATOM 864 O O . GLU A 1 105 ? 8.613 0.503 9.327 1.00 93.94 105 GLU A O 1
ATOM 869 N N . ARG A 1 106 ? 8.803 1.998 7.654 1.00 95.00 106 ARG A N 1
ATOM 870 C CA . ARG A 1 106 ? 9.287 1.108 6.593 1.00 95.00 106 ARG A CA 1
ATOM 871 C C . ARG A 1 106 ? 10.488 1.759 5.914 1.00 95.00 106 ARG A C 1
ATOM 873 O O . ARG A 1 106 ? 10.530 2.990 5.837 1.00 95.00 106 ARG A O 1
ATOM 880 N N . THR A 1 107 ? 11.449 0.975 5.429 1.00 94.56 107 THR A N 1
ATOM 881 C CA . THR A 1 107 ? 12.613 1.496 4.684 1.00 94.56 107 THR A CA 1
ATOM 882 C C . THR A 1 107 ? 12.545 1.166 3.202 1.00 94.56 107 THR A C 1
ATOM 884 O O . THR A 1 107 ? 12.836 2.026 2.372 1.00 94.56 107 THR A O 1
ATOM 887 N N . LEU A 1 108 ? 12.061 -0.028 2.864 1.00 95.44 108 LEU A N 1
ATOM 888 C CA . LEU A 1 108 ? 11.810 -0.451 1.495 1.00 95.44 108 LEU A CA 1
ATOM 889 C C . LEU A 1 108 ? 10.330 -0.237 1.171 1.00 95.44 108 LEU A C 1
ATOM 891 O O . LEU A 1 108 ? 9.466 -1.004 1.581 1.00 95.44 108 LEU A O 1
ATOM 895 N N . MET A 1 109 ? 10.032 0.843 0.451 1.00 95.12 109 MET A N 1
ATOM 896 C CA . MET A 1 109 ? 8.672 1.170 0.023 1.00 95.12 109 MET A CA 1
ATOM 897 C C . MET A 1 109 ? 8.560 0.954 -1.476 1.00 95.12 109 MET A C 1
ATOM 899 O O . MET A 1 109 ? 9.110 1.752 -2.239 1.00 95.12 109 MET A O 1
ATOM 903 N N . THR A 1 110 ? 7.857 -0.104 -1.877 1.00 96.38 110 THR A N 1
ATOM 904 C CA . THR A 1 110 ? 7.683 -0.495 -3.278 1.00 96.38 110 THR A CA 1
ATOM 905 C C . THR A 1 110 ? 6.216 -0.572 -3.689 1.00 96.38 110 THR A C 1
ATOM 907 O O . THR A 1 110 ? 5.326 -0.865 -2.885 1.00 96.38 110 THR A O 1
ATOM 910 N N . ALA A 1 111 ? 5.972 -0.326 -4.972 1.00 97.38 111 ALA A N 1
ATOM 911 C CA . ALA A 1 111 ? 4.700 -0.554 -5.649 1.00 97.38 111 ALA A CA 1
ATOM 912 C C . ALA A 1 111 ? 4.963 -0.926 -7.116 1.00 97.38 111 ALA A C 1
ATOM 914 O O . ALA A 1 111 ? 6.072 -0.727 -7.612 1.00 97.38 111 ALA A O 1
ATOM 915 N N . ILE A 1 112 ? 3.948 -1.424 -7.820 1.00 98.31 112 ILE A N 1
ATOM 916 C CA . ILE A 1 112 ? 3.963 -1.472 -9.287 1.00 98.31 112 ILE A CA 1
ATOM 917 C C . ILE A 1 112 ? 3.249 -0.221 -9.787 1.00 98.31 112 ILE A C 1
ATOM 919 O O . ILE A 1 112 ? 2.202 0.133 -9.253 1.00 98.31 112 ILE A O 1
ATOM 923 N N . ILE A 1 113 ? 3.822 0.459 -10.777 1.00 96.88 113 ILE A N 1
ATOM 924 C CA . ILE A 1 113 ? 3.208 1.611 -11.447 1.00 96.88 113 ILE A CA 1
ATOM 925 C C . ILE A 1 113 ? 2.646 1.183 -12.804 1.00 96.88 113 ILE A C 1
ATOM 927 O O . ILE A 1 113 ? 3.237 0.310 -13.453 1.00 96.88 113 ILE A O 1
ATOM 931 N N . PRO A 1 114 ? 1.516 1.768 -13.242 1.00 96.94 114 PRO A N 1
ATOM 932 C CA . PRO A 1 114 ? 0.873 1.370 -14.480 1.00 96.94 114 PRO A CA 1
ATOM 933 C C . PRO A 1 114 ? 1.688 1.819 -15.696 1.00 96.94 114 PRO A C 1
ATOM 935 O O . PRO A 1 114 ? 2.536 2.717 -15.618 1.00 96.94 114 PRO A O 1
ATOM 938 N N . GLN A 1 115 ? 1.391 1.208 -16.840 1.00 97.19 115 GLN A N 1
ATOM 939 C CA . GLN A 1 115 ? 1.867 1.673 -18.140 1.00 97.19 115 GLN A CA 1
ATOM 940 C C . GLN A 1 115 ? 1.485 3.148 -18.365 1.00 97.19 115 GLN A C 1
ATOM 942 O O . GLN A 1 115 ? 0.489 3.642 -17.838 1.00 97.19 115 GLN A O 1
ATOM 947 N N . GLY A 1 116 ? 2.306 3.871 -19.122 1.00 96.06 116 GLY A N 1
ATOM 948 C CA . GLY A 1 116 ? 2.176 5.304 -19.391 1.00 96.06 116 GLY A CA 1
ATOM 949 C C . GLY A 1 116 ? 2.781 6.199 -18.305 1.00 96.06 116 GLY A C 1
ATOM 950 O O . GLY A 1 116 ? 3.456 7.168 -18.638 1.00 96.06 116 GLY A O 1
ATOM 951 N N . ALA A 1 117 ? 2.622 5.850 -17.024 1.00 96.62 117 ALA A N 1
ATOM 952 C CA . ALA A 1 117 ? 3.074 6.690 -15.913 1.00 96.62 117 ALA A CA 1
ATOM 953 C C . ALA A 1 117 ? 4.586 6.947 -15.937 1.00 96.62 117 ALA A C 1
ATOM 955 O O . ALA A 1 117 ? 5.372 6.071 -16.284 1.00 96.62 117 ALA A O 1
ATOM 956 N N . ALA A 1 118 ? 5.019 8.123 -15.500 1.00 96.62 118 ALA A N 1
ATOM 957 C CA . ALA A 1 118 ? 6.431 8.443 -15.291 1.00 96.62 118 ALA A CA 1
ATOM 958 C C . ALA A 1 118 ? 6.683 8.783 -13.817 1.00 96.62 118 ALA A C 1
ATOM 960 O O . ALA A 1 118 ? 5.761 8.823 -13.005 1.00 96.62 118 ALA A O 1
ATOM 961 N N . HIS A 1 119 ? 7.935 9.029 -13.439 1.00 96.44 119 HIS A N 1
ATOM 962 C CA . HIS A 1 119 ? 8.274 9.429 -12.075 1.00 96.44 119 HIS A CA 1
ATOM 963 C C . HIS A 1 119 ? 9.406 10.455 -12.049 1.00 96.44 119 HIS A C 1
ATOM 965 O O . HIS A 1 119 ? 10.166 10.605 -13.006 1.00 96.44 119 HIS A O 1
ATOM 971 N N . ILE A 1 120 ? 9.525 11.165 -10.929 1.00 95.62 120 ILE A N 1
ATOM 972 C CA . ILE A 1 120 ? 10.667 12.046 -10.668 1.00 95.62 120 ILE A CA 1
ATOM 973 C C . ILE A 1 120 ? 11.881 11.262 -10.144 1.00 95.62 120 ILE A C 1
ATOM 975 O O . ILE A 1 120 ? 11.755 10.129 -9.683 1.00 95.62 120 ILE A O 1
ATOM 979 N N . ASN A 1 121 ? 13.056 11.898 -10.150 1.00 92.12 121 ASN A N 1
ATOM 980 C CA . ASN A 1 121 ? 14.336 11.279 -9.778 1.00 92.12 121 ASN A CA 1
ATOM 981 C C . ASN A 1 121 ? 14.431 10.793 -8.314 1.00 92.12 121 ASN A C 1
ATOM 983 O O . ASN A 1 121 ? 15.319 10.025 -7.979 1.00 92.12 121 ASN A O 1
ATOM 987 N N . THR A 1 122 ? 13.533 11.224 -7.419 1.00 92.62 122 THR A N 1
ATOM 988 C CA . THR A 1 122 ? 13.480 10.714 -6.029 1.00 92.62 122 THR A CA 1
ATOM 989 C C . THR A 1 122 ? 12.784 9.353 -5.913 1.00 92.62 122 THR A C 1
ATOM 991 O O . THR A 1 122 ? 12.569 8.836 -4.814 1.00 92.62 122 THR A O 1
ATOM 994 N N . CYS A 1 123 ? 12.391 8.783 -7.048 1.00 95.50 123 CYS A N 1
ATOM 995 C CA . CYS A 1 123 ? 11.913 7.422 -7.198 1.00 95.50 123 CYS A CA 1
ATOM 996 C C . CYS A 1 123 ? 12.843 6.695 -8.170 1.00 95.50 123 CYS A C 1
ATOM 998 O O . CYS A 1 123 ? 13.313 7.289 -9.141 1.00 95.50 123 CYS A O 1
ATOM 1000 N N . LEU A 1 124 ? 13.069 5.413 -7.921 1.00 95.00 124 LEU A N 1
ATOM 1001 C CA . LEU A 1 124 ? 13.815 4.519 -8.795 1.00 95.00 124 LEU A CA 1
ATOM 1002 C C . LEU A 1 124 ? 12.841 3.475 -9.345 1.00 95.00 124 LEU A C 1
ATOM 1004 O O . LEU A 1 124 ? 12.029 2.949 -8.589 1.00 95.00 124 LEU A O 1
ATOM 1008 N N . CYS A 1 125 ? 12.889 3.207 -10.651 1.00 94.94 125 CYS A N 1
ATOM 1009 C CA . CYS A 1 125 ? 12.066 2.174 -11.277 1.00 94.94 125 CYS A CA 1
ATOM 1010 C C . CYS A 1 125 ? 12.911 1.082 -11.921 1.00 94.94 125 CYS A C 1
ATOM 1012 O O . CYS A 1 125 ? 13.941 1.365 -12.533 1.00 94.94 125 CYS A O 1
ATOM 1014 N N . THR A 1 126 ? 12.384 -0.138 -11.881 1.00 96.06 126 THR A N 1
ATOM 1015 C CA . THR A 1 126 ? 12.911 -1.304 -12.589 1.00 96.06 126 THR A CA 1
ATOM 1016 C C . THR A 1 126 ? 11.843 -1.827 -13.545 1.00 96.06 126 THR A C 1
ATOM 1018 O O . THR A 1 126 ? 10.716 -2.115 -13.135 1.00 96.06 126 THR A O 1
ATOM 1021 N N . ALA A 1 127 ? 12.195 -1.931 -14.827 1.00 96.69 127 ALA A N 1
ATOM 1022 C CA . ALA A 1 127 ? 11.406 -2.637 -15.833 1.00 96.69 127 ALA A CA 1
ATOM 1023 C C . ALA A 1 127 ? 11.886 -4.088 -15.935 1.00 96.69 127 ALA A C 1
ATOM 1025 O O . ALA A 1 127 ? 13.084 -4.355 -15.826 1.00 96.69 127 ALA A O 1
ATOM 1026 N N . PHE A 1 128 ? 10.957 -5.009 -16.174 1.00 96.50 128 PHE A N 1
ATOM 1027 C CA . PHE A 1 128 ? 11.229 -6.442 -16.251 1.00 96.50 128 PHE A CA 1
ATOM 1028 C C . PHE A 1 128 ? 10.859 -6.966 -17.637 1.00 96.50 128 PHE A C 1
ATOM 1030 O O . PHE A 1 128 ? 9.918 -6.479 -18.254 1.00 96.50 128 PHE A O 1
ATOM 1037 N N . ARG A 1 129 ? 11.593 -7.980 -18.108 1.00 95.31 129 ARG A N 1
ATOM 1038 C CA . ARG A 1 129 ? 11.282 -8.695 -19.360 1.00 95.31 129 ARG A CA 1
ATOM 1039 C C . ARG A 1 129 ? 10.032 -9.569 -19.254 1.00 95.31 129 ARG A C 1
ATOM 1041 O O . ARG A 1 129 ? 9.448 -9.916 -20.265 1.00 95.31 129 ARG A O 1
ATOM 1048 N N . SER A 1 130 ? 9.679 -9.981 -18.039 1.00 95.56 130 SER A N 1
ATOM 1049 C CA . SER A 1 130 ? 8.544 -10.855 -17.760 1.00 95.56 130 SER A CA 1
ATOM 1050 C C . SER A 1 130 ? 7.812 -10.355 -16.523 1.00 95.56 130 SER A C 1
ATOM 1052 O O . SER A 1 130 ? 8.447 -10.059 -15.503 1.00 95.56 130 SER A O 1
ATOM 1054 N N . ASP A 1 131 ? 6.483 -10.308 -16.610 1.00 96.62 131 ASP A N 1
ATOM 1055 C CA . ASP A 1 131 ? 5.610 -9.981 -15.484 1.00 96.62 131 ASP A CA 1
ATOM 1056 C C . ASP A 1 131 ? 5.809 -10.961 -14.323 1.00 96.62 131 ASP A C 1
ATOM 1058 O O . ASP A 1 131 ? 5.819 -10.543 -13.168 1.00 96.62 131 ASP A O 1
ATOM 1062 N N . GLN A 1 132 ? 6.072 -12.241 -14.608 1.00 96.56 132 GLN A N 1
ATOM 1063 C CA . GLN A 1 132 ? 6.313 -13.240 -13.568 1.00 96.56 132 GLN A CA 1
ATOM 1064 C C . GLN A 1 132 ? 7.538 -12.873 -12.721 1.00 96.56 132 GLN A C 1
ATOM 1066 O O . GLN A 1 132 ? 7.457 -12.891 -11.497 1.00 96.56 132 GLN A O 1
ATOM 1071 N N . THR A 1 133 ? 8.655 -12.480 -13.346 1.00 97.50 133 THR A N 1
ATOM 1072 C CA . THR A 1 133 ? 9.855 -12.042 -12.611 1.00 97.50 133 THR A CA 1
ATOM 1073 C C . THR A 1 133 ? 9.604 -10.742 -11.851 1.00 97.50 133 THR A C 1
ATOM 1075 O O . THR A 1 133 ? 10.102 -10.575 -10.737 1.00 97.50 133 THR A O 1
ATOM 1078 N N . MET A 1 134 ? 8.816 -9.823 -12.423 1.00 98.12 134 MET A N 1
ATOM 1079 C CA . MET A 1 134 ? 8.392 -8.617 -11.712 1.00 98.12 134 MET A CA 1
ATOM 1080 C C . MET A 1 134 ? 7.590 -8.972 -10.460 1.00 98.12 134 MET A C 1
ATOM 1082 O O . MET A 1 134 ? 7.849 -8.388 -9.413 1.00 98.12 134 MET A O 1
ATOM 1086 N N . LEU A 1 135 ? 6.648 -9.915 -10.545 1.00 98.50 135 LEU A N 1
ATOM 1087 C CA . LEU A 1 135 ? 5.830 -10.355 -9.416 1.00 98.50 135 LEU A CA 1
ATOM 1088 C C . LEU A 1 135 ? 6.646 -11.136 -8.384 1.00 98.50 135 LEU A C 1
ATOM 1090 O O . LEU A 1 135 ? 6.522 -10.839 -7.200 1.00 98.50 135 LEU A O 1
ATOM 1094 N N . ASP A 1 136 ? 7.526 -12.042 -8.821 1.00 98.50 136 ASP A N 1
ATOM 1095 C CA . ASP A 1 136 ? 8.468 -12.775 -7.964 1.00 98.50 136 ASP A CA 1
ATOM 1096 C C . ASP A 1 136 ? 9.352 -11.818 -7.154 1.00 98.50 136 ASP A C 1
ATOM 1098 O O . ASP A 1 136 ? 9.657 -12.070 -5.991 1.00 98.50 136 ASP A O 1
ATOM 1102 N N . TYR A 1 137 ? 9.774 -10.705 -7.754 1.00 98.44 137 TYR A N 1
ATOM 1103 C CA . TYR A 1 137 ? 10.541 -9.683 -7.055 1.00 98.44 137 TYR A CA 1
ATOM 1104 C C . TYR A 1 137 ? 9.642 -8.790 -6.185 1.00 98.44 137 TYR A C 1
ATOM 1106 O O . TYR A 1 137 ? 9.903 -8.593 -4.998 1.00 98.44 137 TYR A O 1
ATOM 1114 N N . TYR A 1 138 ? 8.547 -8.273 -6.745 1.00 98.62 138 TYR A N 1
ATOM 1115 C CA . TYR A 1 138 ? 7.635 -7.357 -6.066 1.00 98.62 138 TYR A CA 1
ATOM 1116 C C . TYR A 1 138 ? 7.065 -7.963 -4.787 1.00 98.62 138 TYR A C 1
ATOM 1118 O O . TYR A 1 138 ? 7.162 -7.324 -3.737 1.00 98.62 138 TYR A O 1
ATOM 1126 N N . SER A 1 139 ? 6.542 -9.192 -4.839 1.00 98.50 139 SER A N 1
ATOM 1127 C CA . SER A 1 139 ? 5.948 -9.851 -3.674 1.00 98.50 139 SER A CA 1
ATOM 1128 C C . SER A 1 139 ? 6.945 -9.988 -2.524 1.00 98.50 139 SER A C 1
ATOM 1130 O O . SER A 1 139 ? 6.583 -9.763 -1.372 1.00 98.50 139 SER A O 1
ATOM 1132 N N . MET A 1 140 ? 8.217 -10.262 -2.830 1.00 98.44 140 MET A N 1
ATOM 1133 C CA . MET A 1 140 ? 9.283 -10.328 -1.829 1.00 98.44 140 MET A CA 1
ATOM 1134 C C . MET A 1 140 ? 9.504 -8.958 -1.176 1.00 98.44 140 MET A C 1
ATOM 1136 O O . MET A 1 140 ? 9.607 -8.864 0.050 1.00 98.44 140 MET A O 1
ATOM 1140 N N . THR A 1 141 ? 9.550 -7.881 -1.975 1.00 98.19 141 THR A N 1
ATOM 1141 C CA . THR A 1 141 ? 9.823 -6.511 -1.483 1.00 98.19 141 THR A CA 1
ATOM 1142 C C . THR A 1 141 ? 8.731 -5.939 -0.582 1.00 98.19 141 THR A C 1
ATOM 1144 O O . THR A 1 141 ? 8.976 -4.968 0.132 1.00 98.19 141 THR A O 1
ATOM 1147 N N . LEU A 1 142 ? 7.536 -6.532 -0.589 1.00 98.56 142 LEU A N 1
ATOM 1148 C CA . LEU A 1 142 ? 6.458 -6.145 0.316 1.00 98.56 142 LEU A CA 1
ATOM 1149 C C . LEU A 1 142 ? 6.749 -6.548 1.769 1.00 98.56 142 LEU A C 1
ATOM 1151 O O . LEU A 1 142 ? 6.248 -5.892 2.691 1.00 98.56 142 LEU A O 1
ATOM 1155 N N . SER A 1 143 ? 7.587 -7.569 1.971 1.00 98.62 143 SER A N 1
ATOM 1156 C CA . SER A 1 143 ? 7.835 -8.141 3.290 1.00 98.62 143 SER A CA 1
ATOM 1157 C C . SER A 1 143 ? 8.723 -7.276 4.188 1.00 98.62 143 SER A C 1
ATOM 1159 O O . SER A 1 143 ? 9.636 -6.577 3.734 1.00 98.62 143 SER A O 1
ATOM 1161 N N . VAL A 1 144 ? 8.532 -7.400 5.500 1.00 98.38 144 VAL A N 1
ATOM 1162 C CA . VAL A 1 144 ? 9.448 -6.874 6.516 1.00 98.38 144 VAL A CA 1
ATOM 1163 C C . VAL A 1 144 ? 10.804 -7.581 6.492 1.00 98.38 144 VAL A C 1
ATOM 1165 O O . VAL A 1 144 ? 11.787 -7.012 6.955 1.00 98.38 144 VAL A O 1
ATOM 1168 N N . VAL A 1 145 ? 10.889 -8.792 5.930 1.00 98.38 145 VAL A N 1
ATOM 1169 C CA . VAL A 1 145 ? 12.144 -9.546 5.796 1.00 98.38 145 VAL A CA 1
ATOM 1170 C C . VAL A 1 145 ? 13.075 -8.867 4.788 1.00 98.38 145 VAL A C 1
ATOM 1172 O O . VAL A 1 145 ? 14.242 -8.611 5.093 1.00 98.38 145 VAL A O 1
ATOM 1175 N N . LEU A 1 146 ? 12.565 -8.499 3.608 1.00 97.50 146 LEU A N 1
ATOM 1176 C CA . LEU A 1 146 ? 13.364 -7.749 2.633 1.00 97.50 146 LEU A CA 1
ATOM 1177 C C . LEU A 1 146 ? 13.560 -6.293 3.049 1.00 97.50 146 LEU A C 1
ATOM 1179 O O . LEU A 1 146 ? 14.639 -5.741 2.830 1.00 97.50 146 LEU A O 1
ATOM 1183 N N . ASP A 1 147 ? 12.568 -5.680 3.697 1.00 97.50 147 ASP A N 1
ATOM 1184 C CA . ASP A 1 147 ? 12.749 -4.360 4.304 1.00 97.50 147 ASP A CA 1
ATOM 1185 C C . ASP A 1 147 ? 13.882 -4.398 5.343 1.00 97.50 147 ASP A C 1
ATOM 1187 O O . ASP A 1 147 ? 14.755 -3.536 5.331 1.00 97.50 147 ASP A O 1
ATOM 1191 N N . TYR A 1 148 ? 13.975 -5.453 6.160 1.00 96.56 148 TYR A N 1
ATOM 1192 C CA . TYR A 1 148 ? 15.083 -5.641 7.095 1.00 96.56 148 TYR A CA 1
ATOM 1193 C C . TYR A 1 148 ? 16.431 -5.766 6.384 1.00 96.56 148 TYR A C 1
ATOM 1195 O O . TYR A 1 148 ? 17.396 -5.135 6.817 1.00 96.56 148 TYR A O 1
ATOM 1203 N N . ARG A 1 149 ? 16.513 -6.509 5.271 1.00 95.31 149 ARG A N 1
ATOM 1204 C CA . ARG A 1 149 ? 17.745 -6.597 4.467 1.00 95.31 149 ARG A CA 1
ATOM 1205 C C . ARG A 1 149 ? 18.212 -5.229 3.969 1.00 95.31 149 ARG A C 1
ATOM 1207 O O . ARG A 1 149 ? 19.420 -5.007 3.886 1.00 95.31 149 ARG A O 1
ATOM 1214 N N . VAL A 1 150 ? 17.287 -4.333 3.630 1.00 95.06 150 VAL A N 1
ATOM 1215 C CA . VAL A 1 150 ? 17.589 -2.941 3.260 1.00 95.06 150 VAL A CA 1
ATOM 1216 C C . VAL A 1 150 ? 18.002 -2.144 4.493 1.00 95.06 150 VAL A C 1
ATOM 1218 O O . VAL A 1 150 ? 19.074 -1.542 4.511 1.00 95.06 150 VAL A O 1
ATOM 1221 N N . LYS A 1 151 ? 17.200 -2.197 5.555 1.00 93.50 151 LYS A N 1
ATOM 1222 C CA . LYS A 1 151 ? 17.403 -1.466 6.806 1.00 93.50 151 LYS A CA 1
ATOM 1223 C C . LYS A 1 151 ? 18.743 -1.771 7.476 1.00 93.50 151 LYS A C 1
ATOM 1225 O O . LYS A 1 151 ? 19.406 -0.853 7.953 1.00 93.50 151 LYS A O 1
ATOM 1230 N N . SER A 1 152 ? 19.174 -3.032 7.467 1.00 92.44 152 SER A N 1
ATOM 1231 C CA . SER A 1 152 ? 20.430 -3.483 8.080 1.00 92.44 152 SER A CA 1
ATOM 1232 C C . SER A 1 152 ? 21.685 -2.963 7.379 1.00 92.44 152 SER A C 1
ATOM 1234 O O . SER A 1 152 ? 22.756 -2.960 7.981 1.00 92.44 152 SER A O 1
ATOM 1236 N N . THR A 1 153 ? 21.572 -2.458 6.145 1.00 92.00 153 THR A N 1
ATOM 1237 C CA . THR A 1 153 ? 22.705 -1.820 5.452 1.00 92.00 153 THR A CA 1
ATOM 1238 C C . THR A 1 153 ? 23.085 -0.463 6.036 1.00 92.00 153 THR A C 1
ATOM 1240 O O . THR A 1 153 ? 24.184 0.020 5.780 1.00 92.00 153 THR A O 1
ATOM 1243 N N . GLY A 1 154 ? 22.168 0.191 6.760 1.00 89.06 154 GLY A N 1
ATOM 1244 C CA . GLY A 1 154 ? 22.335 1.573 7.213 1.00 89.06 154 GLY A CA 1
ATOM 1245 C C . GLY A 1 154 ? 22.384 2.608 6.080 1.00 89.06 154 GLY A C 1
ATOM 1246 O O . GLY A 1 154 ? 22.662 3.778 6.339 1.00 89.06 154 GLY A O 1
ATOM 1247 N N . MET A 1 155 ? 22.123 2.211 4.828 1.00 89.31 155 MET A N 1
ATOM 1248 C CA . MET A 1 155 ? 22.157 3.118 3.684 1.00 89.31 155 MET A CA 1
ATOM 1249 C C . MET A 1 155 ? 20.980 4.098 3.728 1.00 89.31 155 MET A C 1
ATOM 1251 O O . MET A 1 155 ? 19.837 3.717 3.968 1.00 89.31 155 MET A O 1
ATOM 1255 N N . GLY A 1 156 ? 21.252 5.372 3.430 1.00 90.00 156 GLY A N 1
ATOM 1256 C CA . GLY A 1 156 ? 20.215 6.401 3.268 1.00 90.00 156 GLY A CA 1
ATOM 1257 C C . GLY A 1 156 ? 19.505 6.361 1.911 1.00 90.00 156 GLY A C 1
ATOM 1258 O O . GLY A 1 156 ? 18.603 7.159 1.675 1.00 90.00 156 GLY A O 1
ATOM 1259 N N . HIS A 1 157 ? 19.917 5.453 1.021 1.00 91.12 157 HIS A N 1
ATOM 1260 C CA . HIS A 1 157 ? 19.496 5.416 -0.375 1.00 91.12 157 HIS A CA 1
ATOM 1261 C C . HIS A 1 157 ? 19.316 3.974 -0.873 1.00 91.12 157 HIS A C 1
ATOM 1263 O O . HIS A 1 157 ? 20.271 3.195 -0.897 1.00 91.12 157 HIS A O 1
ATOM 1269 N N . ALA A 1 158 ? 18.105 3.632 -1.318 1.00 89.56 158 ALA A N 1
ATOM 1270 C CA . ALA A 1 158 ? 17.762 2.398 -2.024 1.00 89.56 158 ALA A CA 1
ATOM 1271 C C . ALA A 1 158 ? 18.135 2.522 -3.508 1.00 89.56 158 ALA A C 1
ATOM 1273 O O . ALA A 1 158 ? 17.275 2.512 -4.392 1.00 89.56 158 ALA A O 1
ATOM 1274 N N . ASN A 1 159 ? 19.428 2.710 -3.768 1.00 88.31 159 ASN A N 1
ATOM 1275 C CA . ASN A 1 159 ? 19.957 2.892 -5.114 1.00 88.31 159 ASN A CA 1
ATOM 1276 C C . ASN A 1 159 ? 19.999 1.572 -5.905 1.00 88.31 159 ASN A C 1
ATOM 1278 O O . ASN A 1 159 ? 19.733 0.490 -5.379 1.00 88.31 159 ASN A O 1
ATOM 1282 N N . THR A 1 160 ? 20.385 1.657 -7.177 1.00 89.88 160 THR A N 1
ATOM 1283 C CA . THR A 1 160 ? 20.477 0.501 -8.082 1.00 89.88 160 THR A CA 1
ATOM 1284 C C . THR A 1 160 ? 21.361 -0.621 -7.539 1.00 89.88 160 THR A C 1
ATOM 1286 O O . THR A 1 160 ? 21.009 -1.786 -7.685 1.00 89.88 160 THR A O 1
ATOM 1289 N N . SER A 1 161 ? 22.473 -0.296 -6.870 1.00 90.94 161 SER A N 1
ATOM 1290 C CA . SER A 1 161 ? 23.356 -1.299 -6.263 1.00 90.94 161 SER A CA 1
ATOM 1291 C C . SER A 1 161 ? 22.641 -2.097 -5.175 1.00 90.94 161 SER A C 1
ATOM 1293 O O . SER A 1 161 ? 22.749 -3.320 -5.154 1.00 90.94 161 SER A O 1
ATOM 1295 N N . LEU A 1 162 ? 21.879 -1.428 -4.303 1.00 91.12 162 LEU A N 1
ATOM 1296 C CA . LEU A 1 162 ? 21.137 -2.101 -3.239 1.00 91.12 162 LEU A CA 1
ATOM 1297 C C . LEU A 1 162 ? 19.974 -2.931 -3.792 1.00 91.12 162 LEU A C 1
ATOM 1299 O O . LEU A 1 162 ? 19.824 -4.093 -3.424 1.00 91.12 162 LEU A O 1
ATOM 1303 N N . ILE A 1 163 ? 19.180 -2.352 -4.695 1.00 92.75 163 ILE A N 1
ATOM 1304 C CA . ILE A 1 163 ? 18.026 -3.021 -5.314 1.00 92.75 163 ILE A CA 1
ATOM 1305 C C . ILE A 1 163 ? 18.463 -4.283 -6.073 1.00 92.75 163 ILE A C 1
ATOM 1307 O O . ILE A 1 163 ? 17.822 -5.321 -5.943 1.00 92.75 163 ILE A O 1
ATOM 1311 N N . ASN A 1 164 ? 19.606 -4.253 -6.763 1.00 92.12 164 ASN A N 1
ATOM 1312 C CA . ASN A 1 164 ? 20.136 -5.414 -7.488 1.00 92.12 164 ASN A CA 1
ATOM 1313 C C . ASN A 1 164 ? 20.665 -6.548 -6.586 1.00 92.12 164 ASN A C 1
ATOM 1315 O O . ASN A 1 164 ? 20.994 -7.616 -7.094 1.00 92.12 164 ASN A O 1
ATOM 1319 N N . GLN A 1 165 ? 20.779 -6.336 -5.271 1.00 93.12 165 GLN A N 1
ATOM 1320 C CA . GLN A 1 165 ? 21.210 -7.365 -4.313 1.00 93.12 165 GLN A CA 1
ATOM 1321 C C . GLN A 1 165 ? 20.040 -8.083 -3.635 1.00 93.12 165 GLN A C 1
ATOM 1323 O O . GLN A 1 165 ? 20.266 -9.038 -2.887 1.00 93.12 165 GLN A O 1
ATOM 1328 N N . LEU A 1 166 ? 18.810 -7.596 -3.810 1.00 95.62 166 LEU A N 1
ATOM 1329 C CA . LEU A 1 166 ? 17.647 -8.178 -3.153 1.00 95.62 166 LEU A CA 1
ATOM 1330 C C . LEU A 1 166 ? 17.240 -9.491 -3.841 1.00 95.62 166 LEU A C 1
ATOM 1332 O O . LEU A 1 166 ? 17.327 -9.598 -5.066 1.00 95.62 166 LEU A O 1
ATOM 1336 N N . PRO A 1 167 ? 16.811 -10.505 -3.068 1.00 95.88 167 PRO A N 1
ATOM 1337 C CA . PRO A 1 167 ? 16.458 -11.801 -3.626 1.00 95.88 167 PRO A CA 1
ATOM 1338 C C . PRO A 1 167 ? 15.188 -11.709 -4.478 1.00 95.88 167 PRO A C 1
ATOM 1340 O O . PRO A 1 167 ? 14.241 -10.996 -4.143 1.00 95.88 167 PRO A O 1
ATOM 1343 N N . VAL A 1 168 ? 15.164 -12.488 -5.556 1.00 97.06 168 VAL A N 1
ATOM 1344 C CA . VAL A 1 168 ? 13.968 -12.766 -6.361 1.00 97.06 168 VAL A CA 1
ATOM 1345 C C . VAL A 1 168 ? 13.408 -14.110 -5.905 1.00 97.06 168 VAL A C 1
ATOM 1347 O O . VAL A 1 168 ? 14.183 -15.032 -5.638 1.00 97.06 168 VAL A O 1
ATOM 1350 N N . LEU A 1 169 ? 12.083 -14.231 -5.801 1.00 97.81 169 LEU A N 1
ATOM 1351 C CA . LEU A 1 169 ? 11.450 -15.484 -5.401 1.00 97.81 169 LEU A CA 1
ATOM 1352 C C . LEU A 1 169 ? 11.820 -16.630 -6.354 1.00 97.81 169 LEU A C 1
ATOM 1354 O O . LEU A 1 169 ? 11.583 -16.560 -7.558 1.00 97.81 169 LEU A O 1
ATOM 1358 N N . SER A 1 170 ? 12.345 -17.718 -5.795 1.00 95.06 170 SER A N 1
ATOM 1359 C CA . SER A 1 170 ? 12.652 -18.953 -6.525 1.00 95.06 170 SER A CA 1
ATOM 1360 C C . SER A 1 170 ? 11.831 -20.157 -6.053 1.00 95.06 170 SER A C 1
ATOM 1362 O O . SER A 1 170 ? 11.754 -21.156 -6.768 1.00 95.06 170 SER A O 1
ATOM 1364 N N . ASP A 1 171 ? 11.187 -20.071 -4.885 1.00 95.69 171 ASP A N 1
ATOM 1365 C CA . ASP A 1 171 ? 10.387 -21.160 -4.327 1.00 95.69 171 ASP A CA 1
ATOM 1366 C C . ASP A 1 171 ? 8.990 -21.211 -4.961 1.00 95.69 171 ASP A C 1
ATOM 1368 O O . ASP A 1 171 ? 8.115 -20.386 -4.688 1.00 95.69 171 ASP A O 1
ATOM 1372 N N . ASN A 1 172 ? 8.774 -22.221 -5.804 1.00 95.62 172 ASN A N 1
ATOM 1373 C CA . ASN A 1 172 ? 7.502 -22.436 -6.490 1.00 95.62 172 ASN A CA 1
ATOM 1374 C C . ASN A 1 172 ? 6.344 -22.736 -5.522 1.00 95.62 172 ASN A C 1
ATOM 1376 O O . ASN A 1 172 ? 5.199 -22.469 -5.876 1.00 95.62 172 ASN A O 1
ATOM 1380 N N . ARG A 1 173 ? 6.614 -23.273 -4.322 1.00 95.75 173 ARG A N 1
ATOM 1381 C CA . ARG A 1 173 ? 5.574 -23.739 -3.384 1.00 95.75 173 ARG A CA 1
ATOM 1382 C C . ARG A 1 173 ? 4.725 -22.595 -2.837 1.00 95.75 173 ARG A C 1
ATOM 1384 O O . ARG A 1 173 ? 3.534 -22.772 -2.620 1.00 95.75 173 ARG A O 1
ATOM 1391 N N . VAL A 1 174 ? 5.328 -21.421 -2.650 1.00 97.38 174 VAL A N 1
ATOM 1392 C CA . VAL A 1 174 ? 4.652 -20.229 -2.109 1.00 97.38 174 VAL A CA 1
ATOM 1393 C C . VAL A 1 174 ? 4.316 -19.187 -3.177 1.00 97.38 174 VAL A C 1
ATOM 1395 O O . VAL A 1 174 ? 3.678 -18.180 -2.867 1.00 97.38 174 VAL A O 1
ATOM 1398 N N . ARG A 1 175 ? 4.742 -19.394 -4.433 1.00 97.75 175 ARG A N 1
ATOM 1399 C CA . ARG A 1 175 ? 4.635 -18.383 -5.498 1.00 97.75 175 ARG A CA 1
ATOM 1400 C C . ARG A 1 175 ? 3.208 -17.914 -5.708 1.00 97.75 175 ARG A C 1
ATOM 1402 O O . ARG A 1 175 ? 2.964 -16.714 -5.682 1.00 97.75 175 ARG A O 1
ATOM 1409 N N . GLU A 1 176 ? 2.273 -18.837 -5.889 1.00 96.94 176 GLU A N 1
ATOM 1410 C CA . GLU A 1 176 ? 0.880 -18.481 -6.174 1.00 96.94 176 GLU A CA 1
ATOM 1411 C C . GLU A 1 176 ? 0.250 -17.709 -5.009 1.00 96.94 176 GLU A C 1
ATOM 1413 O O . GLU A 1 176 ? -0.397 -16.683 -5.224 1.00 96.94 176 GLU A O 1
ATOM 1418 N N . ALA A 1 177 ? 0.524 -18.142 -3.774 1.00 98.31 177 ALA A N 1
ATOM 1419 C CA . ALA A 1 177 ? 0.059 -17.486 -2.557 1.00 98.31 177 ALA A CA 1
ATOM 1420 C C . ALA A 1 177 ? 0.621 -16.061 -2.405 1.00 98.31 177 ALA A C 1
ATOM 1422 O O . ALA A 1 177 ? -0.098 -15.158 -1.968 1.00 98.31 177 ALA A O 1
ATOM 1423 N N . LEU A 1 178 ? 1.880 -15.838 -2.789 1.00 98.62 178 LEU A N 1
ATOM 1424 C CA . LEU A 1 178 ? 2.505 -14.515 -2.806 1.00 98.62 178 LEU A CA 1
ATOM 1425 C C . LEU A 1 178 ? 1.970 -13.635 -3.942 1.00 98.62 178 LEU A C 1
ATOM 1427 O O . LEU A 1 178 ? 1.628 -12.473 -3.711 1.00 98.62 178 LEU A O 1
ATOM 1431 N N . HIS A 1 179 ? 1.877 -14.179 -5.156 1.00 98.62 179 HIS A N 1
ATOM 1432 C CA . HIS A 1 179 ? 1.463 -13.449 -6.356 1.00 98.62 179 HIS A CA 1
ATOM 1433 C C . HIS A 1 179 ? 0.034 -12.935 -6.238 1.00 98.62 179 HIS A C 1
ATOM 1435 O O . HIS A 1 179 ? -0.188 -11.748 -6.454 1.00 98.62 179 HIS A O 1
ATOM 1441 N N . VAL A 1 180 ? -0.922 -13.770 -5.826 1.00 98.75 180 VAL A N 1
ATOM 1442 C CA . VAL A 1 180 ? -2.329 -13.357 -5.682 1.00 98.75 180 VAL A CA 1
ATOM 1443 C C . VAL A 1 180 ? -2.505 -12.234 -4.656 1.00 98.75 180 VAL A C 1
ATOM 1445 O O . VAL A 1 180 ? -3.228 -11.274 -4.913 1.00 98.75 180 VAL A O 1
ATOM 1448 N N . ARG A 1 181 ? -1.793 -12.290 -3.520 1.00 98.75 181 ARG A N 1
ATOM 1449 C CA . ARG A 1 181 ? -1.830 -11.244 -2.483 1.00 98.75 181 ARG A CA 1
ATOM 1450 C C . ARG A 1 181 ? -1.196 -9.951 -2.992 1.00 98.75 181 ARG A C 1
ATOM 1452 O O . ARG A 1 181 ? -1.773 -8.881 -2.818 1.00 98.75 181 ARG A O 1
ATOM 1459 N N . ALA A 1 182 ? -0.051 -10.039 -3.670 1.00 98.75 182 ALA A N 1
ATOM 1460 C CA . ALA A 1 182 ? 0.624 -8.885 -4.261 1.00 98.75 182 ALA A CA 1
ATOM 1461 C C . ALA A 1 182 ? -0.212 -8.230 -5.381 1.00 98.75 182 ALA A C 1
ATOM 1463 O O . ALA A 1 182 ? -0.378 -7.008 -5.395 1.00 98.75 182 ALA A O 1
ATOM 1464 N N . LEU A 1 183 ? -0.797 -9.031 -6.277 1.00 98.69 183 LEU A N 1
ATOM 1465 C CA . LEU A 1 183 ? -1.684 -8.570 -7.347 1.00 98.69 183 LEU A CA 1
ATOM 1466 C C . LEU A 1 183 ? -2.937 -7.899 -6.787 1.00 98.69 183 LEU A C 1
ATOM 1468 O O . LEU A 1 183 ? -3.294 -6.807 -7.231 1.00 98.69 183 LEU A O 1
ATOM 1472 N N . ALA A 1 184 ? -3.575 -8.507 -5.788 1.00 98.69 184 ALA A N 1
ATOM 1473 C CA . ALA A 1 184 ? -4.768 -7.959 -5.157 1.00 98.69 184 ALA A CA 1
ATOM 1474 C C . ALA A 1 184 ? -4.489 -6.655 -4.388 1.00 98.69 184 ALA A C 1
ATOM 1476 O O . ALA A 1 184 ? -5.347 -5.772 -4.326 1.00 98.69 184 ALA A O 1
ATOM 1477 N N . LEU A 1 185 ? -3.287 -6.497 -3.824 1.00 98.75 185 LEU A N 1
ATOM 1478 C CA . LEU A 1 185 ? -2.853 -5.259 -3.173 1.00 98.75 185 LEU A CA 1
ATOM 1479 C C . LEU A 1 185 ? -2.653 -4.107 -4.170 1.00 98.75 185 LEU A C 1
ATOM 1481 O O . LEU A 1 185 ? -2.998 -2.964 -3.847 1.00 98.75 185 LEU A O 1
ATOM 1485 N N . VAL A 1 186 ? -2.106 -4.396 -5.356 1.00 98.00 186 VAL A N 1
ATOM 1486 C CA . VAL A 1 186 ? -1.683 -3.377 -6.330 1.00 98.00 186 VAL A CA 1
ATOM 1487 C C . VAL A 1 186 ? -2.750 -3.037 -7.376 1.00 98.00 186 VAL A C 1
ATOM 1489 O O . VAL A 1 186 ? -2.831 -1.892 -7.817 1.00 98.00 186 VAL A O 1
ATOM 1492 N N . SER A 1 187 ? -3.622 -3.984 -7.734 1.00 98.06 187 SER A N 1
ATOM 1493 C CA . SER A 1 187 ? -4.566 -3.857 -8.857 1.00 98.06 187 SER A CA 1
ATOM 1494 C C . SER A 1 187 ? -5.837 -3.073 -8.502 1.00 98.06 187 SER A C 1
ATOM 1496 O O . SER A 1 187 ? -6.954 -3.536 -8.709 1.00 98.06 187 SER A O 1
ATOM 1498 N N . ILE A 1 188 ? -5.673 -1.875 -7.938 1.00 98.00 188 ILE A N 1
ATOM 1499 C CA . ILE A 1 188 ? -6.748 -1.032 -7.386 1.00 98.00 188 ILE A CA 1
ATOM 1500 C C . ILE A 1 188 ? -7.625 -0.377 -8.467 1.00 98.00 188 ILE A C 1
ATOM 1502 O O . ILE A 1 188 ? -8.771 -0.034 -8.188 1.00 98.00 188 ILE A O 1
ATOM 1506 N N . THR A 1 189 ? -7.128 -0.185 -9.684 1.00 97.88 189 THR A N 1
ATOM 1507 C CA . THR A 1 189 ? -7.854 0.475 -10.785 1.00 97.88 189 THR A CA 1
ATOM 1508 C C . THR A 1 189 ? -7.739 -0.344 -12.068 1.00 97.88 189 THR A C 1
ATOM 1510 O O . THR A 1 189 ? -6.867 -1.210 -12.181 1.00 97.88 189 THR A O 1
ATOM 1513 N N . HIS A 1 190 ? -8.575 -0.047 -13.065 1.00 97.19 190 HIS A N 1
ATOM 1514 C CA . HIS A 1 190 ? -8.561 -0.726 -14.363 1.00 97.19 190 HIS A CA 1
ATOM 1515 C C . HIS A 1 190 ? -7.222 -0.558 -15.101 1.00 97.19 190 HIS A C 1
ATOM 1517 O O . HIS A 1 190 ? -6.905 -1.348 -15.986 1.00 97.19 190 HIS A O 1
ATOM 1523 N N . HIS A 1 191 ? -6.387 0.413 -14.710 1.00 97.94 191 HIS A N 1
ATOM 1524 C CA . HIS A 1 191 ? -5.023 0.563 -15.223 1.00 97.94 191 HIS A CA 1
ATOM 1525 C C . HIS A 1 191 ? -4.125 -0.653 -14.940 1.00 97.94 191 HIS A C 1
ATOM 1527 O O . HIS A 1 191 ? -3.074 -0.790 -15.562 1.00 97.94 191 HIS A O 1
ATOM 1533 N N . TYR A 1 192 ? -4.529 -1.554 -14.041 1.00 98.25 192 TYR A N 1
ATOM 1534 C CA . TYR A 1 192 ? -3.855 -2.825 -13.756 1.00 98.25 192 TYR A CA 1
ATOM 1535 C C . TYR A 1 192 ? -4.570 -4.033 -14.371 1.00 98.25 192 TYR A C 1
ATOM 1537 O O . TYR A 1 192 ? -4.180 -5.170 -14.115 1.00 98.25 192 TYR A O 1
ATOM 1545 N N . ALA A 1 193 ? -5.610 -3.819 -15.184 1.00 98.31 193 ALA A N 1
ATOM 1546 C CA . ALA A 1 193 ? -6.423 -4.907 -15.713 1.00 98.31 193 ALA A CA 1
ATOM 1547 C C . ALA A 1 193 ? -5.628 -5.872 -16.599 1.00 98.31 193 ALA A C 1
ATOM 1549 O O . ALA A 1 193 ? -5.881 -7.074 -16.543 1.00 98.31 193 ALA A O 1
ATOM 1550 N N . VAL A 1 194 ? -4.671 -5.355 -17.380 1.00 98.12 194 VAL A N 1
ATOM 1551 C CA . VAL A 1 194 ? -3.786 -6.171 -18.223 1.00 98.12 194 VAL A CA 1
ATOM 1552 C C . VAL A 1 194 ? -2.840 -6.993 -17.354 1.00 98.12 194 VAL A C 1
ATOM 1554 O O . VAL A 1 194 ? -2.790 -8.202 -17.538 1.00 98.12 194 VAL A O 1
ATOM 1557 N N . LEU A 1 195 ? -2.180 -6.373 -16.364 1.00 98.38 195 LEU A N 1
ATOM 1558 C CA . LEU A 1 195 ? -1.300 -7.076 -15.419 1.00 98.38 195 LEU A CA 1
ATOM 1559 C C . LEU 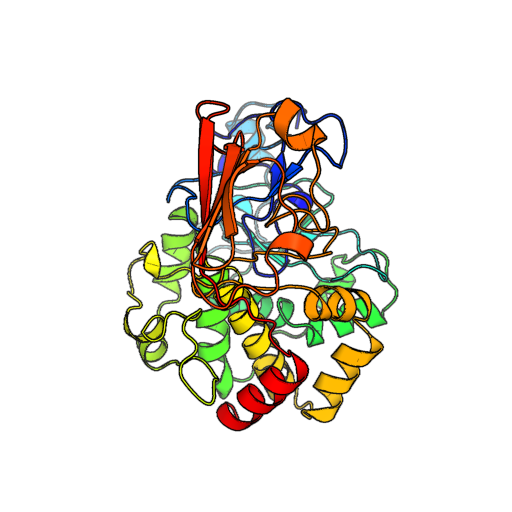A 1 195 ? -2.029 -8.203 -14.676 1.00 98.38 195 LEU A C 1
ATOM 1561 O O . LEU A 1 195 ? -1.493 -9.295 -14.513 1.00 98.38 195 LEU A O 1
ATOM 1565 N N . TRP A 1 196 ? -3.254 -7.937 -14.221 1.00 98.62 196 TRP A N 1
ATOM 1566 C CA . TRP A 1 196 ? -4.086 -8.934 -13.552 1.00 98.62 196 TRP A CA 1
ATOM 1567 C C . TRP A 1 196 ? -4.398 -10.117 -14.475 1.00 98.62 196 TRP A C 1
ATOM 1569 O O . TRP A 1 196 ? -4.176 -11.264 -14.102 1.00 98.62 196 TRP A O 1
ATOM 1579 N N . GLN A 1 197 ? -4.889 -9.836 -15.686 1.00 98.38 197 GLN A N 1
ATOM 1580 C CA . GLN A 1 197 ? -5.289 -10.861 -16.654 1.00 98.38 197 GLN A CA 1
ATOM 1581 C C . GLN A 1 197 ? -4.104 -11.697 -17.145 1.00 98.38 197 GLN A C 1
ATOM 1583 O O . GLN A 1 197 ? -4.229 -12.914 -17.243 1.00 98.38 197 GLN A O 1
ATOM 1588 N N . SER A 1 198 ? -2.955 -11.069 -17.423 1.00 97.50 198 SER A N 1
ATOM 1589 C CA . SER A 1 198 ? -1.757 -11.764 -17.915 1.00 97.50 198 SER A CA 1
ATOM 1590 C C . SER A 1 198 ? -1.135 -12.698 -16.877 1.00 97.50 198 SER A C 1
ATOM 1592 O O . SER A 1 198 ? -0.422 -13.625 -17.251 1.00 97.50 198 SER A O 1
ATOM 1594 N N . ASN A 1 199 ? -1.421 -12.480 -15.591 1.00 98.19 199 ASN A N 1
ATOM 1595 C CA . ASN A 1 199 ? -0.886 -13.267 -14.480 1.00 98.19 199 ASN A CA 1
ATOM 1596 C C . ASN A 1 199 ? -1.973 -14.046 -13.721 1.00 98.19 199 ASN A C 1
ATOM 1598 O O . ASN A 1 199 ? -1.718 -14.533 -12.619 1.00 98.19 199 ASN A O 1
ATOM 1602 N N . TRP A 1 200 ? -3.182 -14.161 -14.282 1.00 98.19 200 TRP A N 1
ATOM 1603 C CA . TRP A 1 200 ? -4.252 -14.957 -13.686 1.00 98.19 200 TRP A CA 1
ATOM 1604 C C . TRP A 1 200 ? -3.851 -16.431 -13.587 1.00 98.19 200 TRP A C 1
ATOM 1606 O O . TRP A 1 200 ? -3.326 -17.006 -14.538 1.00 98.19 200 TRP A O 1
ATOM 1616 N N . GLN A 1 201 ? -4.179 -17.051 -12.454 1.00 97.75 201 GLN A N 1
ATOM 1617 C CA . GLN A 1 201 ? -4.147 -18.498 -12.273 1.00 97.75 201 GLN A CA 1
ATOM 1618 C C . GLN A 1 201 ? -5.458 -18.947 -11.635 1.00 97.75 201 GLN A C 1
ATOM 1620 O O . GLN A 1 201 ? -5.907 -18.357 -10.653 1.00 97.75 201 GLN A O 1
ATOM 1625 N N . ASP A 1 202 ? -6.066 -20.023 -12.138 1.00 98.00 202 ASP A N 1
ATOM 1626 C CA . ASP A 1 202 ? -7.323 -20.533 -11.569 1.00 98.00 202 ASP A CA 1
ATOM 1627 C C . ASP A 1 202 ? -7.172 -20.996 -10.110 1.00 98.00 202 ASP A C 1
ATOM 1629 O O . ASP A 1 202 ? -8.129 -20.933 -9.331 1.00 98.00 202 ASP A O 1
ATOM 1633 N N . SER A 1 203 ? -5.961 -21.395 -9.707 1.00 97.31 203 SER A N 1
ATOM 1634 C CA . SER A 1 203 ? -5.621 -21.761 -8.329 1.00 97.31 203 SER A CA 1
ATOM 1635 C C . SER A 1 203 ? -5.714 -20.593 -7.343 1.00 97.31 203 SER A C 1
ATOM 1637 O O . SER A 1 203 ? -5.847 -20.825 -6.141 1.00 97.31 203 SER A O 1
ATOM 1639 N N . PHE A 1 204 ? -5.747 -19.337 -7.810 1.00 98.44 204 PHE A N 1
ATOM 1640 C CA . PHE A 1 204 ? -5.972 -18.175 -6.944 1.00 98.44 204 PHE A CA 1
ATOM 1641 C C . PHE A 1 204 ? -7.290 -18.274 -6.170 1.00 98.44 204 PHE A C 1
ATOM 1643 O O . PHE A 1 204 ? -7.368 -17.793 -5.042 1.00 98.44 204 PHE A O 1
ATOM 1650 N N . ARG A 1 205 ? -8.298 -18.961 -6.722 1.00 98.50 205 ARG A N 1
ATOM 1651 C CA . ARG A 1 205 ? -9.583 -19.197 -6.043 1.00 98.50 205 ARG A CA 1
ATOM 1652 C C . ARG A 1 205 ? -9.524 -20.203 -4.901 1.00 98.50 205 ARG A C 1
ATOM 1654 O O . ARG A 1 205 ? -10.454 -20.271 -4.107 1.00 98.50 205 ARG A O 1
ATOM 1661 N N . GLN A 1 206 ? -8.460 -20.995 -4.835 1.00 97.38 206 GLN A N 1
ATOM 1662 C CA . GLN A 1 206 ? -8.262 -22.012 -3.801 1.00 97.38 206 GLN A CA 1
ATOM 1663 C C . GLN A 1 206 ? -7.557 -21.440 -2.565 1.00 97.38 206 GLN A C 1
ATOM 1665 O O . GLN A 1 206 ? -7.440 -22.114 -1.546 1.00 97.38 206 GLN A O 1
ATOM 1670 N N . GLN A 1 207 ? -7.079 -20.198 -2.656 1.00 97.62 207 GLN A N 1
ATOM 1671 C CA . GLN A 1 207 ? -6.436 -19.495 -1.558 1.00 97.62 207 GLN A CA 1
ATOM 1672 C C . GLN A 1 207 ? -7.454 -19.122 -0.482 1.00 97.62 207 GLN A C 1
ATOM 1674 O O . GLN A 1 207 ? -8.645 -18.974 -0.749 1.00 97.62 207 GLN A O 1
ATOM 1679 N N . G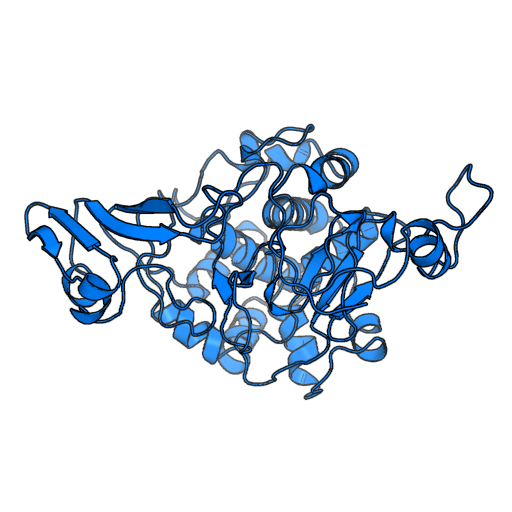LN A 1 208 ? -6.976 -18.959 0.746 1.00 97.00 208 GLN A N 1
ATOM 1680 C CA . GLN A 1 208 ? -7.787 -18.571 1.895 1.00 97.00 208 GLN A CA 1
ATOM 1681 C C . GLN A 1 208 ? -6.986 -17.628 2.793 1.00 97.00 208 GLN A C 1
ATOM 1683 O O . GLN A 1 208 ? -5.753 -17.591 2.725 1.00 97.00 208 GLN A O 1
ATOM 1688 N N . TRP A 1 209 ? -7.691 -16.864 3.627 1.00 98.06 209 TRP A N 1
ATOM 1689 C CA . TRP A 1 209 ? -7.060 -16.084 4.689 1.00 98.06 209 TRP A CA 1
ATOM 1690 C C . TRP A 1 209 ? -6.488 -17.019 5.748 1.00 98.06 209 TRP A C 1
ATOM 1692 O O . TRP A 1 209 ? -7.178 -17.921 6.226 1.00 98.06 209 TRP A O 1
ATOM 1702 N N . ALA A 1 210 ? -5.249 -16.772 6.154 1.00 97.31 210 ALA A N 1
ATOM 1703 C CA . ALA A 1 210 ? -4.573 -17.558 7.168 1.00 97.31 210 ALA A CA 1
ATOM 1704 C C . ALA A 1 210 ? -5.039 -17.114 8.565 1.00 97.31 210 ALA A C 1
ATOM 1706 O O . ALA A 1 210 ? -4.367 -16.365 9.273 1.00 97.31 210 ALA A O 1
ATOM 1707 N N . THR A 1 211 ? -6.245 -17.549 8.932 1.00 96.31 211 THR A N 1
ATOM 1708 C CA . THR A 1 211 ? -6.923 -17.218 10.193 1.00 96.31 211 THR A CA 1
ATOM 1709 C C . THR A 1 211 ? -7.497 -18.484 10.831 1.00 96.31 211 THR A C 1
ATOM 1711 O O . THR A 1 211 ? -7.940 -19.386 10.126 1.00 96.31 211 THR A O 1
ATOM 1714 N N . ARG A 1 212 ? -7.508 -18.572 12.170 1.00 93.06 212 ARG A N 1
ATOM 1715 C CA . ARG A 1 212 ? -8.066 -19.740 12.893 1.00 93.06 212 ARG A CA 1
ATOM 1716 C C . ARG A 1 212 ? -9.593 -19.801 12.865 1.00 93.06 212 ARG A C 1
ATOM 1718 O O . ARG A 1 212 ? -10.175 -20.868 13.026 1.00 93.06 212 ARG A O 1
ATOM 1725 N N . ALA A 1 213 ? -10.231 -18.646 12.734 1.00 93.44 213 ALA A N 1
ATOM 1726 C CA . ALA A 1 213 ? -11.674 -18.492 12.700 1.00 93.44 213 ALA A CA 1
ATOM 1727 C C . ALA A 1 213 ? -12.032 -17.283 11.824 1.00 93.44 213 ALA A C 1
ATOM 1729 O O . ALA A 1 213 ? -11.206 -16.373 11.699 1.00 93.44 213 ALA A O 1
ATOM 1730 N N . PRO A 1 214 ? -13.253 -17.236 11.262 1.00 94.25 214 PRO A N 1
ATOM 1731 C CA . PRO A 1 214 ? -13.706 -16.091 10.484 1.00 94.25 214 PRO A CA 1
ATOM 1732 C C . PRO A 1 214 ? -13.604 -14.780 11.271 1.00 94.25 214 PRO A C 1
ATOM 1734 O O . PRO A 1 214 ? -14.072 -14.681 12.406 1.00 94.25 214 PRO A O 1
ATOM 1737 N N . ILE A 1 215 ? -13.030 -13.756 10.641 1.00 95.56 215 ILE A N 1
ATOM 1738 C CA . ILE A 1 215 ? -12.946 -12.394 11.176 1.00 95.56 215 ILE A CA 1
ATOM 1739 C C . ILE A 1 215 ? -13.892 -11.520 10.354 1.00 95.56 215 ILE A C 1
ATOM 1741 O O . ILE A 1 215 ? -13.723 -11.416 9.142 1.00 95.56 215 ILE A O 1
ATOM 1745 N N . ALA A 1 216 ? -14.864 -10.868 10.999 1.00 94.06 216 ALA A N 1
ATOM 1746 C CA . ALA A 1 216 ? -15.883 -10.056 10.319 1.00 94.06 216 ALA A CA 1
ATOM 1747 C C . ALA A 1 216 ? -15.290 -8.971 9.396 1.00 94.06 216 ALA A C 1
ATOM 1749 O O . ALA A 1 216 ? -15.795 -8.738 8.302 1.00 94.06 216 ALA A O 1
ATOM 1750 N N . ALA A 1 217 ? -14.165 -8.378 9.802 1.00 96.44 217 ALA A N 1
ATOM 1751 C CA . ALA A 1 217 ? -13.438 -7.363 9.042 1.00 96.44 217 ALA A CA 1
ATOM 1752 C C . ALA A 1 217 ? -12.682 -7.897 7.807 1.00 96.44 217 ALA A C 1
ATOM 1754 O O . ALA A 1 217 ? -12.093 -7.106 7.066 1.00 96.44 217 ALA A O 1
ATOM 1755 N N . LEU A 1 218 ? -12.657 -9.218 7.588 1.00 96.31 218 LEU A N 1
ATOM 1756 C CA . LEU A 1 218 ? -12.079 -9.840 6.398 1.00 96.31 218 LEU A CA 1
ATOM 1757 C C . LEU A 1 218 ? -13.172 -10.390 5.477 1.00 96.31 218 LEU A C 1
ATOM 1759 O O . LEU A 1 218 ? -14.032 -11.150 5.931 1.00 96.31 218 LEU A O 1
ATOM 1763 N N . PRO A 1 219 ? -13.105 -10.096 4.167 1.00 94.38 219 PRO A N 1
ATOM 1764 C CA . PRO A 1 219 ? -13.989 -10.710 3.186 1.00 94.38 219 PRO A CA 1
ATOM 1765 C C . PRO A 1 219 ? -13.647 -12.200 3.040 1.00 94.38 219 PRO A C 1
ATOM 1767 O O . PRO A 1 219 ? -12.666 -12.550 2.385 1.00 94.38 219 PRO A O 1
ATOM 1770 N N . GLN A 1 220 ? -14.444 -13.071 3.664 1.00 93.75 220 GLN A N 1
ATOM 1771 C CA . GLN A 1 220 ? -14.169 -14.513 3.749 1.00 93.75 220 GLN A CA 1
ATOM 1772 C C . GLN A 1 220 ? -14.103 -15.177 2.367 1.00 93.75 220 GLN A C 1
ATOM 1774 O O . GLN A 1 220 ? -13.162 -15.909 2.076 1.00 93.75 220 GLN A O 1
ATOM 1779 N N . ASP A 1 221 ? -15.024 -14.814 1.474 1.00 95.88 221 ASP A N 1
ATOM 1780 C CA . ASP A 1 221 ? -15.099 -15.370 0.118 1.00 95.88 221 ASP A CA 1
ATOM 1781 C C . ASP A 1 221 ? -14.239 -14.605 -0.903 1.00 95.88 221 ASP A C 1
ATOM 1783 O O . ASP A 1 221 ? -14.432 -14.755 -2.108 1.00 95.88 221 ASP A O 1
ATOM 1787 N N . PHE A 1 222 ? -13.308 -13.749 -0.456 1.00 98.25 222 PHE A N 1
ATOM 1788 C CA . PHE A 1 222 ? -12.514 -12.892 -1.347 1.00 98.25 222 PHE A CA 1
ATOM 1789 C C . PHE A 1 222 ? -11.821 -13.684 -2.454 1.00 98.25 222 PHE A C 1
ATOM 1791 O O . PHE A 1 222 ? -12.006 -13.382 -3.629 1.00 98.25 222 PHE A O 1
ATOM 1798 N N . PHE A 1 223 ? -11.061 -14.714 -2.075 1.00 98.50 223 PHE A N 1
ATOM 1799 C CA . PHE A 1 223 ? -10.308 -15.535 -3.019 1.00 98.50 223 PHE A CA 1
ATOM 1800 C C . PHE A 1 223 ? -11.233 -16.355 -3.922 1.00 98.50 223 PHE A C 1
ATOM 1802 O O . PHE A 1 223 ? -11.074 -16.334 -5.141 1.00 98.50 223 PHE A O 1
ATOM 1809 N N . ALA A 1 224 ? -12.245 -17.012 -3.347 1.00 98.12 224 ALA A N 1
ATOM 1810 C CA . ALA A 1 224 ? -13.211 -17.819 -4.093 1.00 98.12 224 ALA A CA 1
ATOM 1811 C C . ALA A 1 224 ? -13.953 -17.006 -5.172 1.00 98.12 224 ALA A C 1
ATOM 1813 O O . ALA A 1 224 ? -14.227 -17.521 -6.257 1.00 98.12 224 ALA A O 1
ATOM 1814 N N . ASN A 1 225 ? -14.216 -15.724 -4.899 1.00 98.25 225 ASN A N 1
ATOM 1815 C CA . ASN A 1 225 ? -14.901 -14.810 -5.810 1.00 98.25 225 ASN A CA 1
ATOM 1816 C C . ASN A 1 225 ? -13.983 -14.131 -6.836 1.00 98.25 225 ASN A C 1
ATOM 1818 O O . ASN A 1 225 ? -14.479 -13.370 -7.665 1.00 98.25 225 ASN A O 1
ATOM 1822 N N . LEU A 1 226 ? -12.669 -14.385 -6.826 1.00 98.62 226 LEU A N 1
ATOM 1823 C CA . LEU A 1 226 ? -11.765 -13.789 -7.809 1.00 98.62 226 LEU A CA 1
ATOM 1824 C C . LEU A 1 226 ? -12.116 -14.211 -9.242 1.00 98.62 226 LEU A C 1
ATOM 1826 O O . LEU A 1 226 ? -12.538 -15.339 -9.527 1.00 98.62 226 LEU A O 1
ATOM 1830 N N . THR A 1 227 ? -11.888 -13.296 -10.179 1.00 98.50 227 THR A N 1
ATOM 1831 C CA . THR A 1 227 ? -12.206 -13.481 -11.599 1.00 98.50 227 THR A CA 1
ATOM 1832 C C . THR A 1 227 ? -10.977 -13.281 -12.494 1.00 98.50 227 THR A C 1
ATOM 1834 O O . THR A 1 227 ? -10.113 -12.474 -12.158 1.00 98.50 227 THR A O 1
ATOM 1837 N N . PRO A 1 228 ? -10.883 -13.973 -13.651 1.00 98.44 228 PRO A N 1
ATOM 1838 C CA . PRO A 1 228 ? -9.752 -13.827 -14.572 1.00 98.44 228 PRO A CA 1
ATOM 1839 C C . PRO A 1 228 ? -9.670 -12.431 -15.189 1.00 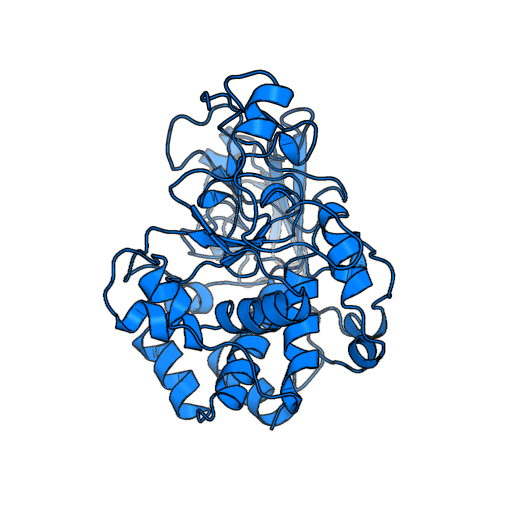98.44 228 PRO A C 1
ATOM 1841 O O . PRO A 1 228 ? -8.593 -11.860 -15.308 1.00 98.44 228 PRO A O 1
ATOM 1844 N N . HIS A 1 229 ? -10.816 -11.848 -15.538 1.00 98.38 229 HIS A N 1
ATOM 1845 C CA . HIS A 1 229 ? -10.890 -10.459 -15.975 1.00 98.38 229 HIS A CA 1
ATOM 1846 C C . HIS A 1 229 ? -10.910 -9.550 -14.755 1.00 98.38 229 HIS A C 1
ATOM 1848 O O . HIS A 1 229 ? -11.573 -9.860 -13.770 1.00 98.38 229 HIS A O 1
ATOM 1854 N N . TRP A 1 230 ? -10.206 -8.422 -14.818 1.00 98.25 230 TRP A N 1
ATOM 1855 C CA . TRP A 1 230 ? -10.187 -7.498 -13.692 1.00 98.25 230 TRP A CA 1
ATOM 1856 C C . TRP A 1 230 ? -11.596 -6.987 -13.377 1.00 98.25 230 TRP A C 1
ATOM 1858 O O . TRP A 1 230 ? -12.317 -6.516 -14.256 1.00 98.25 230 TRP A O 1
ATOM 1868 N N . GLN A 1 231 ? -11.958 -7.083 -12.104 1.00 97.62 231 GLN A N 1
ATOM 1869 C CA . GLN A 1 231 ? -13.172 -6.532 -11.523 1.00 97.62 231 GLN A CA 1
ATOM 1870 C C . GLN A 1 231 ? -12.801 -5.759 -10.264 1.00 97.62 231 GLN A C 1
ATOM 1872 O O . GLN A 1 231 ? -11.820 -6.081 -9.590 1.00 97.62 231 GLN A O 1
ATOM 1877 N N . ARG A 1 232 ? -13.628 -4.783 -9.880 1.00 97.12 232 ARG A N 1
ATOM 1878 C CA . ARG A 1 232 ? -13.391 -3.960 -8.684 1.00 97.12 232 ARG A CA 1
ATOM 1879 C C . ARG A 1 232 ? -13.147 -4.783 -7.411 1.00 97.12 232 ARG A C 1
ATOM 1881 O O . ARG A 1 232 ? -12.362 -4.351 -6.564 1.00 97.12 232 ARG A O 1
ATOM 1888 N N . HIS A 1 233 ? -13.822 -5.930 -7.285 1.00 97.19 233 HIS A N 1
ATOM 1889 C CA . HIS A 1 233 ? -13.738 -6.837 -6.136 1.00 97.19 233 HIS A CA 1
ATOM 1890 C C . HIS A 1 233 ? -12.491 -7.735 -6.133 1.00 97.19 233 HIS A C 1
ATOM 1892 O O . HIS A 1 233 ? -12.218 -8.348 -5.109 1.00 97.19 233 HIS A O 1
ATOM 1898 N N . ASN A 1 234 ? -11.707 -7.784 -7.217 1.00 98.38 234 ASN A N 1
ATOM 1899 C CA . ASN A 1 234 ? -10.436 -8.521 -7.248 1.00 98.38 234 ASN A CA 1
ATOM 1900 C C . ASN A 1 234 ? -9.331 -7.825 -6.427 1.00 98.38 234 ASN A C 1
ATOM 1902 O O . ASN A 1 234 ? -8.254 -8.382 -6.225 1.00 98.38 234 ASN A O 1
ATOM 1906 N N . ALA A 1 235 ? -9.577 -6.590 -5.981 1.00 98.19 235 ALA A N 1
ATOM 1907 C CA . ALA A 1 235 ? -8.609 -5.746 -5.302 1.00 98.19 235 ALA A CA 1
ATOM 1908 C C . ALA A 1 235 ? -8.912 -5.609 -3.802 1.00 98.19 235 ALA A C 1
ATOM 1910 O O . ALA A 1 235 ? -10.052 -5.362 -3.401 1.00 98.19 235 ALA A O 1
ATOM 1911 N N . LEU A 1 236 ? -7.876 -5.677 -2.964 1.00 98.44 236 LEU A N 1
ATOM 1912 C CA . LEU A 1 236 ? -7.986 -5.464 -1.520 1.00 98.44 236 LEU A CA 1
ATOM 1913 C C . LEU A 1 236 ? -8.041 -3.965 -1.208 1.00 98.44 236 LEU A C 1
ATOM 1915 O O . LEU A 1 236 ? -7.045 -3.254 -1.366 1.00 98.44 236 LEU A O 1
ATOM 1919 N N . ARG A 1 237 ? -9.201 -3.483 -0.744 1.00 97.88 237 ARG A N 1
ATOM 1920 C CA . ARG A 1 237 ? -9.460 -2.052 -0.467 1.00 97.88 237 ARG A CA 1
ATOM 1921 C C . ARG A 1 237 ? -9.579 -1.709 1.014 1.00 97.88 237 ARG A C 1
ATOM 1923 O O . ARG A 1 237 ? -9.150 -0.630 1.404 1.00 97.88 237 ARG A O 1
ATOM 1930 N N . SER A 1 238 ? -10.135 -2.618 1.813 1.00 97.62 238 SER A N 1
ATOM 1931 C CA . SER A 1 238 ? -10.266 -2.459 3.266 1.00 97.62 238 SER A CA 1
ATOM 1932 C C . SER A 1 238 ? -8.889 -2.411 3.934 1.00 97.62 238 SER A C 1
ATOM 1934 O O . SER A 1 238 ? -7.994 -3.178 3.565 1.00 97.62 238 SER A O 1
ATOM 1936 N N . ASP A 1 239 ? -8.717 -1.524 4.918 1.00 98.31 239 ASP A N 1
ATOM 1937 C CA . ASP A 1 239 ? -7.440 -1.342 5.613 1.00 98.31 239 ASP A CA 1
ATOM 1938 C C . ASP A 1 239 ? -6.993 -2.647 6.285 1.00 98.31 239 ASP A C 1
ATOM 1940 O O . ASP A 1 239 ? -5.832 -3.048 6.171 1.00 98.31 239 ASP A O 1
ATOM 1944 N N . TYR A 1 240 ? -7.929 -3.354 6.927 1.00 98.50 240 TYR A N 1
ATOM 1945 C CA . TYR A 1 240 ? -7.649 -4.596 7.638 1.00 98.50 240 TYR A CA 1
ATOM 1946 C C . TYR A 1 240 ? -7.268 -5.735 6.690 1.00 98.50 240 TYR A C 1
ATOM 1948 O O . TYR A 1 240 ? -6.281 -6.426 6.931 1.00 98.50 240 TYR A O 1
ATOM 1956 N N . ALA A 1 241 ? -7.977 -5.892 5.568 1.00 98.56 241 ALA A N 1
ATOM 1957 C CA . ALA A 1 241 ? -7.668 -6.933 4.586 1.00 98.56 241 ALA A CA 1
ATOM 1958 C C . ALA A 1 241 ? -6.294 -6.724 3.930 1.00 98.56 241 ALA A C 1
ATOM 1960 O O . ALA A 1 241 ? -5.538 -7.672 3.716 1.00 98.56 241 ALA A O 1
ATOM 1961 N N . ARG A 1 242 ? -5.923 -5.466 3.669 1.00 98.62 242 ARG A N 1
ATOM 1962 C CA . ARG A 1 242 ? -4.589 -5.117 3.162 1.00 98.62 242 ARG A CA 1
ATOM 1963 C C . ARG A 1 242 ? -3.507 -5.385 4.205 1.00 98.62 242 ARG A C 1
ATOM 1965 O O . ARG A 1 242 ? -2.459 -5.931 3.870 1.00 98.62 242 ARG A O 1
ATOM 1972 N N . ARG A 1 243 ? -3.770 -5.044 5.470 1.00 98.25 243 ARG A N 1
ATOM 1973 C CA . ARG A 1 243 ? -2.882 -5.355 6.595 1.00 98.25 243 ARG A CA 1
ATOM 1974 C C . ARG A 1 243 ? -2.688 -6.865 6.752 1.00 98.25 243 ARG A C 1
ATOM 1976 O O . ARG A 1 243 ? -1.549 -7.298 6.890 1.00 98.25 243 ARG A O 1
ATOM 1983 N N . GLN A 1 244 ? -3.759 -7.655 6.674 1.00 98.69 244 GLN A N 1
ATOM 1984 C CA . GLN A 1 244 ? -3.699 -9.116 6.754 1.00 98.69 244 GLN A CA 1
ATOM 1985 C C . GLN A 1 244 ? -2.889 -9.718 5.599 1.00 98.69 244 GLN A C 1
ATOM 1987 O O . GLN A 1 244 ? -2.015 -10.546 5.834 1.00 98.69 244 GLN A O 1
ATOM 1992 N N . ALA A 1 245 ? -3.091 -9.248 4.364 1.00 98.81 245 ALA A N 1
ATOM 1993 C CA . ALA A 1 245 ? -2.297 -9.705 3.225 1.00 98.81 245 ALA A CA 1
ATOM 1994 C C . ALA A 1 245 ? -0.794 -9.440 3.409 1.00 98.81 245 ALA A C 1
ATOM 1996 O O . ALA A 1 245 ? 0.017 -10.299 3.077 1.00 98.81 245 ALA A O 1
ATOM 1997 N N . LEU A 1 246 ? -0.410 -8.285 3.969 1.00 98.75 246 LEU A N 1
ATOM 1998 C CA . LEU A 1 246 ? 0.995 -7.986 4.272 1.00 98.75 246 LEU A CA 1
ATOM 1999 C C . LEU A 1 246 ? 1.566 -8.909 5.360 1.00 98.75 246 LEU A C 1
ATOM 2001 O O . LEU A 1 246 ? 2.695 -9.363 5.218 1.00 98.75 246 LEU A O 1
ATOM 2005 N N . VAL A 1 247 ? 0.790 -9.223 6.403 1.00 98.75 247 VAL A N 1
ATOM 2006 C CA . VAL A 1 247 ? 1.182 -10.190 7.446 1.00 98.75 247 VAL A CA 1
ATOM 2007 C C . VAL A 1 247 ? 1.439 -11.575 6.854 1.00 98.75 247 VAL A C 1
ATOM 2009 O O . VAL A 1 247 ? 2.452 -12.202 7.154 1.00 98.75 247 VAL A O 1
ATOM 2012 N N . GLU A 1 248 ? 0.549 -12.044 5.983 1.00 98.88 248 GLU A N 1
ATOM 2013 C CA . GLU A 1 248 ? 0.696 -13.346 5.327 1.00 98.88 248 GLU A CA 1
ATOM 2014 C C . GLU A 1 248 ? 1.881 -13.365 4.354 1.00 98.88 248 GLU A C 1
ATOM 2016 O O . GLU A 1 248 ? 2.619 -14.346 4.303 1.00 98.88 248 GLU A O 1
ATOM 2021 N N . ILE A 1 249 ? 2.125 -12.261 3.636 1.00 98.94 249 ILE A N 1
ATOM 2022 C CA . ILE A 1 249 ? 3.320 -12.098 2.797 1.00 98.94 249 ILE A CA 1
ATOM 2023 C C . ILE A 1 249 ? 4.600 -12.186 3.637 1.00 98.94 249 ILE A C 1
ATOM 2025 O O . ILE A 1 249 ? 5.548 -12.840 3.212 1.00 98.94 249 ILE A O 1
ATOM 2029 N N . ASP A 1 250 ? 4.646 -11.568 4.819 1.00 98.88 250 ASP A N 1
ATOM 2030 C CA . ASP A 1 250 ? 5.823 -11.625 5.694 1.00 98.88 250 ASP A CA 1
ATOM 2031 C C . ASP A 1 250 ? 6.189 -13.069 6.069 1.00 98.88 250 ASP A C 1
ATOM 2033 O O . ASP A 1 250 ? 7.363 -13.440 6.009 1.00 98.88 250 ASP A O 1
ATOM 2037 N N . VAL A 1 251 ? 5.185 -13.893 6.389 1.00 98.88 251 VAL A N 1
ATOM 2038 C CA . VAL A 1 251 ? 5.352 -15.322 6.698 1.00 98.88 251 VAL A CA 1
ATOM 2039 C C . VAL A 1 251 ? 5.794 -16.118 5.474 1.00 98.88 251 VAL A C 1
ATOM 2041 O O . VAL A 1 251 ? 6.800 -16.823 5.540 1.00 98.88 251 VAL A O 1
ATOM 2044 N N . LEU A 1 252 ? 5.096 -15.973 4.345 1.00 98.88 252 LEU A N 1
ATOM 2045 C CA . LEU A 1 252 ? 5.414 -16.697 3.111 1.00 98.88 252 LEU A CA 1
ATOM 2046 C C . LEU A 1 252 ? 6.834 -16.381 2.618 1.00 98.88 252 LEU A C 1
ATOM 2048 O O . LEU A 1 252 ? 7.561 -17.279 2.197 1.00 98.88 252 LEU A O 1
ATOM 2052 N N . VAL A 1 253 ? 7.260 -15.116 2.700 1.00 98.81 253 VAL A N 1
ATOM 2053 C CA . VAL A 1 253 ? 8.627 -14.713 2.336 1.00 98.81 253 VAL A CA 1
ATOM 2054 C C . VAL A 1 253 ? 9.653 -15.257 3.326 1.00 98.81 253 VAL A C 1
ATOM 2056 O O . VAL A 1 253 ? 10.718 -15.711 2.905 1.00 98.81 253 VAL A O 1
ATOM 2059 N N . ALA A 1 254 ? 9.357 -15.240 4.628 1.00 98.69 254 ALA A N 1
ATOM 2060 C CA . ALA A 1 254 ? 10.244 -15.817 5.631 1.00 98.69 254 ALA A CA 1
ATOM 2061 C C . ALA A 1 254 ? 10.470 -17.320 5.385 1.00 98.69 254 ALA A C 1
ATOM 2063 O O . ALA A 1 254 ? 11.617 -17.766 5.354 1.00 98.69 254 ALA A O 1
ATOM 2064 N N . GLN A 1 255 ? 9.402 -18.076 5.116 1.00 98.31 255 GLN A N 1
ATOM 2065 C CA . GLN A 1 255 ? 9.483 -19.496 4.768 1.00 98.31 255 GLN A CA 1
ATOM 2066 C C . GLN A 1 255 ? 10.254 -19.731 3.460 1.00 98.31 255 GLN A C 1
ATOM 2068 O O . GLN A 1 255 ? 11.126 -20.600 3.415 1.00 98.31 255 GLN A O 1
ATOM 2073 N N . ALA A 1 256 ? 10.002 -18.928 2.418 1.00 98.25 256 ALA A N 1
ATOM 2074 C CA . ALA A 1 256 ? 10.706 -19.026 1.133 1.00 98.25 256 ALA A CA 1
ATOM 2075 C C . ALA A 1 256 ? 12.224 -18.828 1.261 1.00 98.25 256 ALA A C 1
ATOM 2077 O O . ALA A 1 256 ? 13.002 -19.408 0.506 1.00 98.25 256 ALA A O 1
ATOM 2078 N N . LEU A 1 257 ? 12.645 -17.990 2.211 1.00 98.00 257 LEU A N 1
ATOM 2079 C CA . LEU A 1 257 ? 14.049 -17.703 2.505 1.00 98.00 257 LEU A CA 1
ATOM 2080 C C . LEU A 1 257 ? 14.649 -18.637 3.568 1.00 98.00 257 LEU A C 1
ATOM 2082 O O . LEU A 1 257 ? 15.822 -18.486 3.907 1.00 98.00 257 LEU A O 1
ATOM 2086 N N . GLY A 1 258 ? 13.877 -19.600 4.079 1.00 97.44 258 GLY A N 1
ATOM 2087 C CA . GLY A 1 258 ? 14.338 -20.576 5.065 1.00 97.44 258 GLY A CA 1
ATOM 2088 C C . GLY A 1 258 ? 14.527 -20.018 6.477 1.00 97.44 258 GLY A C 1
ATOM 2089 O O . GLY A 1 258 ? 15.282 -20.602 7.250 1.00 97.44 258 GLY A O 1
ATOM 2090 N N . LEU A 1 259 ? 13.870 -18.903 6.818 1.00 98.44 259 LEU A N 1
ATOM 2091 C CA . LEU A 1 259 ? 13.830 -18.406 8.193 1.00 98.44 259 LEU A CA 1
ATOM 2092 C C . LEU A 1 259 ? 12.886 -19.255 9.047 1.00 98.44 259 LEU A C 1
ATOM 2094 O O . LEU A 1 259 ? 11.954 -19.895 8.561 1.00 98.44 259 LEU A O 1
ATOM 2098 N N . THR A 1 260 ? 13.102 -19.199 10.350 1.00 98.69 260 THR A N 1
ATOM 2099 C CA . THR A 1 260 ? 12.183 -19.692 11.372 1.00 98.69 260 THR A CA 1
ATOM 2100 C C . THR A 1 260 ? 11.190 -18.603 11.792 1.00 98.69 260 THR A C 1
ATOM 2102 O O . THR A 1 260 ? 11.435 -17.402 11.634 1.00 98.69 260 THR A O 1
ATOM 2105 N N . LEU A 1 261 ? 10.075 -19.013 12.405 1.00 98.81 261 LEU A N 1
ATOM 2106 C CA . LEU A 1 261 ? 9.097 -18.093 12.991 1.00 98.81 261 LEU A CA 1
ATOM 2107 C C . LEU A 1 261 ? 9.733 -17.162 14.035 1.00 98.81 261 LEU A C 1
ATOM 2109 O O . LEU A 1 261 ? 9.445 -15.966 14.062 1.00 98.81 261 LEU A O 1
ATOM 2113 N N . GLU A 1 262 ? 10.629 -17.693 14.871 1.00 98.75 262 GLU A N 1
ATOM 2114 C CA . GLU A 1 262 ? 11.326 -16.907 15.895 1.00 98.75 262 GLU A CA 1
ATOM 2115 C C . GLU A 1 262 ? 12.253 -15.850 15.286 1.00 98.75 262 GLU A C 1
ATOM 2117 O O . GLU A 1 262 ? 12.354 -14.741 15.815 1.00 98.75 262 GLU A O 1
ATOM 2122 N N . GLU A 1 263 ? 12.883 -16.133 14.144 1.00 98.75 263 GLU A N 1
ATOM 2123 C CA . GLU A 1 263 ? 13.676 -15.139 13.416 1.00 98.75 263 GLU A CA 1
ATOM 2124 C C . GLU A 1 263 ? 12.792 -14.044 12.812 1.00 98.75 263 GLU A C 1
ATOM 2126 O O . GLU A 1 263 ? 13.110 -12.864 12.972 1.00 98.75 263 GLU A O 1
ATOM 2131 N N . LEU A 1 264 ? 11.651 -14.391 12.200 1.00 98.81 264 LEU A N 1
ATOM 2132 C CA . LEU A 1 264 ? 10.688 -13.399 11.703 1.00 98.81 264 LEU A CA 1
ATOM 2133 C C . LEU A 1 264 ? 10.169 -12.498 12.838 1.00 98.81 264 LEU A C 1
ATOM 2135 O O . LEU A 1 264 ? 10.165 -11.268 12.713 1.00 98.81 264 LEU A O 1
ATOM 2139 N N . LEU A 1 265 ? 9.780 -13.092 13.969 1.00 98.75 265 LEU A N 1
ATOM 2140 C CA . LEU A 1 265 ? 9.355 -12.357 15.162 1.00 98.75 265 LEU A CA 1
ATOM 2141 C C . LEU A 1 265 ? 10.474 -11.451 15.686 1.00 98.75 265 LEU A C 1
ATOM 2143 O O . LEU A 1 265 ? 10.224 -10.296 16.034 1.00 98.75 265 LEU A O 1
ATOM 2147 N N . THR A 1 266 ? 11.714 -11.940 15.713 1.00 98.56 266 THR A N 1
ATOM 2148 C CA . THR A 1 266 ? 12.885 -11.164 16.146 1.00 98.56 266 THR A CA 1
ATOM 2149 C C . THR A 1 266 ? 13.140 -9.974 15.226 1.00 98.56 266 THR A C 1
ATOM 2151 O O . THR A 1 266 ? 13.319 -8.856 15.717 1.00 98.56 266 THR A O 1
ATOM 2154 N N . ILE A 1 267 ? 13.087 -10.175 13.905 1.00 98.44 267 ILE A N 1
ATOM 2155 C CA . ILE A 1 267 ? 13.198 -9.102 12.910 1.00 98.44 267 ILE A CA 1
ATOM 2156 C C . ILE A 1 267 ? 12.148 -8.025 13.194 1.00 98.44 267 ILE A C 1
ATOM 2158 O O . ILE A 1 267 ? 12.498 -6.856 13.366 1.00 98.44 267 ILE A O 1
ATOM 2162 N N . TYR A 1 268 ? 10.877 -8.409 13.323 1.00 98.19 268 TYR A N 1
ATOM 2163 C CA . TYR A 1 268 ? 9.792 -7.474 13.614 1.00 98.19 268 TYR A CA 1
ATOM 2164 C C . TYR A 1 268 ? 10.018 -6.704 14.927 1.00 98.19 268 TYR A C 1
ATOM 2166 O O . TYR A 1 268 ? 9.983 -5.471 14.940 1.00 98.19 268 TYR A O 1
ATOM 2174 N N . ARG A 1 269 ? 10.320 -7.416 16.022 1.00 97.44 269 ARG A N 1
ATOM 2175 C CA . ARG A 1 269 ? 10.519 -6.851 17.368 1.00 97.44 269 ARG A CA 1
ATOM 2176 C C . ARG A 1 269 ? 11.649 -5.833 17.434 1.00 97.44 269 ARG A C 1
ATOM 2178 O O . ARG A 1 269 ? 11.469 -4.775 18.037 1.00 97.44 269 ARG A O 1
ATOM 2185 N N . VAL A 1 270 ? 12.792 -6.162 16.838 1.00 96.06 270 VAL A N 1
ATOM 2186 C CA . VAL A 1 270 ? 14.031 -5.389 16.986 1.00 96.06 270 VAL A CA 1
ATOM 2187 C C . VAL A 1 270 ? 14.132 -4.286 15.937 1.00 96.06 270 VAL A C 1
ATOM 2189 O O . VAL A 1 270 ? 14.546 -3.172 16.250 1.00 96.06 270 VAL A O 1
ATOM 2192 N N . GLN A 1 271 ? 13.752 -4.571 14.691 1.00 96.19 271 GLN A N 1
ATOM 2193 C CA . GLN A 1 271 ? 14.076 -3.705 13.553 1.00 96.19 271 GLN A CA 1
ATOM 2194 C C . GLN A 1 271 ? 12.925 -2.777 13.164 1.00 96.19 271 GLN A C 1
ATOM 2196 O O . GLN A 1 271 ? 13.149 -1.766 12.497 1.00 96.19 271 GLN A O 1
ATOM 2201 N N . PHE A 1 272 ? 11.701 -3.045 13.627 1.00 97.00 272 PHE A N 1
ATOM 2202 C CA . PHE A 1 272 ? 10.519 -2.250 13.286 1.00 97.00 272 PHE A CA 1
ATOM 2203 C C . PHE A 1 272 ? 9.795 -1.662 14.513 1.00 97.00 272 PHE A C 1
ATOM 2205 O O . PHE A 1 272 ? 8.571 -1.759 14.606 1.00 97.00 272 PHE A O 1
ATOM 2212 N N . PRO A 1 273 ? 10.498 -0.981 15.448 1.00 95.94 273 PRO A N 1
ATOM 2213 C CA . PRO A 1 273 ? 9.879 -0.456 16.669 1.00 95.94 273 PRO A CA 1
ATOM 2214 C C . PRO A 1 273 ? 8.791 0.595 16.393 1.00 95.94 273 PRO A C 1
ATOM 2216 O O . PRO A 1 273 ? 7.787 0.627 17.097 1.00 95.94 273 PRO A O 1
ATOM 2219 N N . VAL A 1 274 ? 8.951 1.422 15.351 1.00 96.19 274 VAL A N 1
ATOM 2220 C CA . VAL A 1 274 ? 7.947 2.430 14.957 1.00 96.19 274 VAL A CA 1
ATOM 2221 C C . VAL A 1 274 ? 6.674 1.766 14.438 1.00 96.19 274 VAL A C 1
ATOM 2223 O O . VAL A 1 274 ? 5.580 2.123 14.862 1.00 96.19 274 VAL A O 1
ATOM 2226 N N . MET A 1 275 ? 6.817 0.771 13.560 1.00 96.31 275 MET A N 1
ATOM 2227 C CA . MET A 1 275 ? 5.686 -0.003 13.047 1.00 96.31 275 MET A CA 1
ATOM 2228 C C . MET A 1 275 ? 4.963 -0.730 14.184 1.00 96.31 275 MET A C 1
ATOM 2230 O O . MET A 1 275 ? 3.745 -0.634 14.283 1.00 96.31 275 MET A O 1
ATOM 2234 N N . ARG A 1 276 ? 5.713 -1.358 15.102 1.00 96.19 276 ARG A N 1
ATOM 2235 C CA . ARG A 1 276 ? 5.169 -1.987 16.316 1.00 96.19 276 ARG A CA 1
ATOM 2236 C C . ARG A 1 276 ? 4.368 -1.022 17.166 1.00 96.19 276 ARG A C 1
ATOM 2238 O O . ARG A 1 276 ? 3.255 -1.343 17.563 1.00 96.19 276 ARG A O 1
ATOM 2245 N N . GLN A 1 277 ? 4.921 0.158 17.434 1.00 96.12 277 GLN A N 1
ATOM 2246 C CA . GLN A 1 277 ? 4.231 1.181 18.209 1.00 96.12 277 GLN A CA 1
ATOM 2247 C C . GLN A 1 277 ? 2.920 1.601 17.533 1.00 96.12 277 GLN A C 1
ATOM 2249 O O . GLN A 1 277 ? 1.904 1.738 18.209 1.00 96.12 277 GLN A O 1
ATOM 2254 N N . TYR A 1 278 ? 2.928 1.795 16.212 1.00 96.94 278 TYR A N 1
ATOM 2255 C CA . TYR A 1 278 ? 1.725 2.181 15.479 1.00 96.94 278 TYR A CA 1
ATOM 2256 C C . TYR A 1 278 ? 0.673 1.077 15.462 1.00 96.94 278 TYR A C 1
ATOM 2258 O O . TYR A 1 278 ? -0.489 1.352 15.756 1.00 96.94 278 TYR A O 1
ATOM 2266 N N . GLU A 1 279 ? 1.055 -0.162 15.166 1.00 95.38 279 GLU A N 1
ATOM 2267 C CA . GLU A 1 279 ? 0.122 -1.291 15.148 1.00 95.38 279 GLU A CA 1
ATOM 2268 C C . GLU A 1 279 ? -0.446 -1.587 16.539 1.00 95.38 279 GLU A C 1
ATOM 2270 O O . GLU A 1 279 ? -1.641 -1.847 16.664 1.00 95.38 279 GLU A O 1
ATOM 2275 N N . ALA A 1 280 ? 0.358 -1.439 17.597 1.00 95.44 280 ALA A N 1
ATOM 2276 C CA . ALA A 1 280 ? -0.085 -1.622 18.977 1.00 95.44 280 ALA A CA 1
ATOM 2277 C C . ALA A 1 280 ? -1.146 -0.605 19.438 1.00 95.44 280 ALA A C 1
ATOM 2279 O O . ALA A 1 280 ? -1.746 -0.811 20.493 1.00 95.44 280 ALA A O 1
ATOM 2280 N N . GLU A 1 281 ? -1.406 0.450 18.666 1.00 96.44 281 GLU A N 1
ATOM 2281 C CA . GLU A 1 281 ? -2.417 1.475 18.939 1.00 96.44 281 GLU A CA 1
ATOM 2282 C C . GLU A 1 281 ? -3.313 1.771 17.715 1.00 96.44 281 GLU A C 1
ATOM 2284 O O . GLU A 1 281 ? -4.005 2.789 17.693 1.00 96.44 281 GLU A O 1
ATOM 2289 N N . THR A 1 282 ? -3.321 0.910 16.691 1.00 98.50 282 THR A N 1
ATOM 2290 C CA . THR A 1 282 ? -4.224 1.053 15.537 1.00 98.50 282 THR A CA 1
ATOM 2291 C C . THR A 1 282 ? -5.445 0.158 15.711 1.00 98.50 282 THR A C 1
ATOM 2293 O O . THR A 1 282 ? -5.315 -1.059 15.827 1.00 98.50 282 THR A O 1
ATOM 2296 N N . TYR A 1 283 ? -6.627 0.767 15.713 1.00 98.62 283 TYR A N 1
ATOM 2297 C CA . TYR A 1 283 ? -7.906 0.095 15.912 1.00 98.62 283 TYR A CA 1
ATOM 2298 C C . TYR A 1 283 ? -8.718 0.099 14.624 1.00 98.62 283 TYR A C 1
ATOM 2300 O O . TYR A 1 283 ? -8.720 1.082 13.875 1.00 98.62 283 TYR A O 1
ATOM 2308 N N . TYR A 1 284 ? -9.432 -0.998 14.408 1.00 98.69 284 TYR A N 1
ATOM 2309 C CA . TYR A 1 284 ? -10.282 -1.237 13.256 1.00 98.69 284 TYR A CA 1
ATOM 2310 C C . TYR A 1 284 ? -11.736 -1.400 13.692 1.00 98.69 284 TYR A C 1
ATOM 2312 O O . TYR A 1 284 ? -12.026 -1.823 14.814 1.00 98.69 284 TYR A O 1
ATOM 2320 N N . ASP A 1 285 ? -12.646 -1.058 12.794 1.00 98.31 285 ASP A N 1
ATOM 2321 C CA . ASP A 1 285 ? -14.066 -1.355 12.916 1.00 98.31 285 ASP A CA 1
ATOM 2322 C C . ASP A 1 285 ? -14.402 -2.731 12.314 1.00 98.31 285 ASP A C 1
ATOM 2324 O O . ASP A 1 285 ? -13.570 -3.362 11.659 1.00 98.31 285 ASP A O 1
ATOM 2328 N N . GLN A 1 286 ? -15.638 -3.196 12.496 1.00 96.81 286 GLN A N 1
ATOM 2329 C CA . GLN A 1 286 ? -16.067 -4.510 11.999 1.00 96.81 286 GLN A CA 1
ATOM 2330 C C . GLN A 1 286 ? -16.096 -4.632 10.464 1.00 96.81 286 GLN A C 1
ATOM 2332 O O . GLN A 1 286 ? -16.181 -5.745 9.954 1.00 96.81 286 GLN A O 1
ATOM 2337 N N . THR A 1 287 ? -15.988 -3.526 9.720 1.00 96.44 287 THR A N 1
ATOM 2338 C CA . THR A 1 287 ? -15.861 -3.527 8.249 1.00 96.44 287 THR A CA 1
ATOM 2339 C C . THR A 1 287 ? -14.398 -3.503 7.774 1.00 96.44 287 THR A C 1
ATOM 2341 O O . THR A 1 287 ? -14.108 -3.576 6.576 1.00 96.44 287 THR A O 1
ATOM 2344 N N . GLY A 1 288 ? -13.453 -3.444 8.717 1.00 97.88 288 GLY A N 1
ATOM 2345 C CA . GLY A 1 288 ? -12.017 -3.437 8.473 1.00 97.88 288 GLY A CA 1
ATOM 2346 C C . GLY A 1 288 ? -11.431 -2.064 8.146 1.00 97.88 288 GLY A C 1
ATOM 2347 O O . GLY A 1 288 ? -10.308 -1.992 7.654 1.00 97.88 288 GLY A O 1
ATOM 2348 N N . ARG A 1 289 ? -12.143 -0.972 8.423 1.00 98.12 289 ARG A N 1
ATOM 2349 C CA . ARG A 1 289 ? -11.625 0.400 8.350 1.00 98.12 289 ARG A CA 1
ATOM 2350 C C . ARG A 1 289 ? -10.861 0.760 9.612 1.00 98.12 289 ARG A C 1
ATOM 2352 O O . ARG A 1 289 ? -11.280 0.418 10.715 1.00 98.12 289 ARG A O 1
ATOM 2359 N N . ILE A 1 290 ? -9.784 1.525 9.469 1.00 98.69 290 ILE A N 1
ATOM 2360 C CA . ILE A 1 290 ? -9.091 2.116 10.618 1.00 98.69 290 ILE A CA 1
ATOM 2361 C C . ILE A 1 290 ? -9.982 3.196 11.245 1.00 98.69 290 ILE A C 1
ATOM 2363 O O . ILE A 1 290 ? -10.192 4.257 10.656 1.00 98.69 290 ILE A O 1
ATOM 2367 N N . VAL A 1 291 ? -10.462 2.954 12.466 1.00 98.56 291 VAL A N 1
ATOM 2368 C CA . VAL A 1 291 ? -11.208 3.945 13.262 1.00 98.56 291 VAL A CA 1
ATOM 2369 C C . VAL A 1 291 ? -10.268 4.873 14.037 1.00 98.56 291 VAL A C 1
ATOM 2371 O O . VAL A 1 291 ? -10.603 6.029 14.287 1.00 98.56 291 VAL A O 1
ATOM 2374 N N . PHE A 1 292 ? -9.061 4.407 14.372 1.00 98.56 292 PHE A N 1
ATOM 2375 C CA . PHE A 1 292 ? -8.028 5.210 15.026 1.00 98.56 292 PHE A CA 1
ATOM 2376 C C . PHE A 1 292 ? -6.625 4.665 14.739 1.00 98.56 292 PHE A C 1
ATOM 2378 O O . PHE A 1 292 ? -6.408 3.457 14.762 1.00 98.56 292 PHE A O 1
ATOM 2385 N N . THR A 1 293 ? -5.652 5.554 14.522 1.00 98.31 293 THR A N 1
ATOM 2386 C CA . THR A 1 293 ? -4.226 5.202 14.441 1.00 98.31 293 THR A CA 1
ATOM 2387 C C . THR A 1 293 ? -3.341 6.369 14.893 1.00 98.31 293 THR A C 1
ATOM 2389 O O . THR A 1 293 ? -3.639 7.526 14.579 1.00 98.31 293 THR A O 1
ATOM 2392 N N . PRO A 1 294 ? -2.218 6.120 15.594 1.00 96.88 294 PRO A N 1
ATOM 2393 C CA . PRO A 1 294 ? -1.214 7.147 15.864 1.00 96.88 294 PRO A CA 1
ATOM 2394 C C . PRO A 1 294 ? -0.207 7.330 14.713 1.00 96.88 294 PRO A C 1
ATOM 2396 O O . PRO A 1 294 ? 0.731 8.120 14.858 1.00 96.88 294 PRO A O 1
ATOM 2399 N N . SER A 1 295 ? -0.338 6.593 13.599 1.00 96.06 295 SER A N 1
ATOM 2400 C CA . SER A 1 295 ? 0.638 6.646 12.506 1.00 96.06 295 SER A CA 1
ATOM 2401 C C . SER A 1 295 ? 0.751 8.053 11.920 1.00 96.06 295 SER A C 1
ATOM 2403 O O . SER A 1 295 ? -0.209 8.631 11.409 1.00 96.06 295 SER A O 1
ATOM 2405 N N . LYS A 1 296 ? 1.978 8.587 11.904 1.00 93.00 296 LYS A N 1
ATOM 2406 C CA . LYS A 1 296 ? 2.290 9.858 11.228 1.00 93.00 296 LYS A CA 1
ATOM 2407 C C . LYS A 1 296 ? 2.142 9.756 9.707 1.00 93.00 296 LYS A C 1
ATOM 2409 O O . LYS A 1 296 ? 2.020 10.776 9.030 1.00 93.00 296 LYS A O 1
ATOM 2414 N N . GLY A 1 297 ? 2.165 8.538 9.162 1.00 92.38 297 GLY A N 1
ATOM 2415 C CA . GLY A 1 297 ? 1.906 8.278 7.753 1.00 92.38 297 GLY A CA 1
ATOM 2416 C C . GLY A 1 297 ? 0.442 8.499 7.381 1.00 92.38 297 GLY A C 1
ATOM 2417 O O . GLY A 1 297 ? 0.191 8.986 6.282 1.00 92.38 297 GLY A O 1
ATOM 2418 N N . LEU A 1 298 ? -0.483 8.228 8.307 1.00 96.00 298 LEU A N 1
ATOM 2419 C CA . LEU A 1 298 ? -1.935 8.152 8.101 1.00 96.00 298 LEU A CA 1
ATOM 2420 C C . LEU A 1 298 ? -2.710 9.291 8.790 1.00 96.00 298 LEU A C 1
ATOM 2422 O O . LEU A 1 298 ? -3.863 9.123 9.182 1.00 96.00 298 LEU A O 1
ATOM 2426 N N . VAL A 1 299 ? -2.092 10.465 8.953 1.00 93.25 299 VAL A N 1
ATOM 2427 C CA . VAL A 1 299 ? -2.765 11.634 9.543 1.00 93.25 299 VAL A CA 1
ATOM 2428 C C . VAL A 1 299 ? -4.061 11.937 8.782 1.00 93.25 299 VAL A C 1
ATOM 2430 O O . VAL A 1 299 ? -4.039 12.121 7.568 1.00 93.25 299 VAL A O 1
ATOM 2433 N N . GLY A 1 300 ? -5.175 12.006 9.515 1.00 92.44 300 GLY A N 1
ATOM 2434 C CA . GLY A 1 300 ? -6.512 12.260 8.970 1.00 92.44 300 GLY A CA 1
ATOM 2435 C C . GLY A 1 300 ? -7.377 11.007 8.782 1.00 92.44 300 GLY A C 1
ATOM 2436 O O . GLY A 1 300 ? -8.594 11.149 8.657 1.00 92.44 300 GLY A O 1
ATOM 2437 N N . VAL A 1 301 ? -6.791 9.805 8.824 1.00 96.69 301 VAL A N 1
ATOM 2438 C CA . VAL A 1 301 ? -7.530 8.528 8.813 1.00 96.69 301 VAL A CA 1
ATOM 2439 C C . VAL A 1 301 ? -8.133 8.270 10.192 1.00 96.69 301 VAL A C 1
ATOM 2441 O O . VAL A 1 301 ? -7.468 8.480 11.207 1.00 96.69 301 VAL A O 1
ATOM 2444 N N . GLY A 1 302 ? -9.388 7.817 10.231 1.00 97.31 302 GLY A N 1
ATOM 2445 C CA . GLY A 1 302 ? -10.107 7.586 11.482 1.00 97.31 302 GLY A CA 1
ATOM 2446 C C . GLY A 1 302 ? -10.479 8.878 12.218 1.00 97.31 302 GLY A C 1
ATOM 2447 O O . GLY A 1 302 ? -10.572 9.969 11.634 1.00 97.31 302 GLY A O 1
ATOM 2448 N N . LEU A 1 303 ? -10.703 8.745 13.523 1.00 97.88 303 LEU A N 1
ATOM 2449 C CA . LEU A 1 303 ? -10.946 9.841 14.454 1.00 97.88 303 LEU A CA 1
ATOM 2450 C C . LEU A 1 303 ? -9.623 10.352 15.058 1.00 97.88 303 LEU A C 1
ATOM 2452 O O . LEU A 1 303 ? -8.658 9.594 15.188 1.00 97.88 303 LEU A O 1
ATOM 2456 N N . PRO A 1 304 ? -9.544 11.628 15.478 1.00 97.19 304 PRO A N 1
ATOM 2457 C CA . PRO A 1 304 ? -8.422 12.105 16.282 1.00 97.19 304 PRO A CA 1
ATOM 2458 C C . PRO A 1 304 ? -8.391 11.388 17.642 1.00 97.19 304 PRO A C 1
ATOM 2460 O O . PRO A 1 304 ? -9.418 10.930 18.125 1.00 97.19 304 PRO A O 1
ATOM 2463 N N . ARG A 1 305 ? -7.230 11.332 18.315 1.00 97.12 305 ARG A N 1
ATOM 2464 C CA . ARG A 1 305 ? -7.129 10.687 19.645 1.00 97.12 305 ARG A CA 1
ATOM 2465 C C . ARG A 1 305 ? -8.134 11.273 20.649 1.00 97.12 305 ARG A C 1
ATOM 2467 O O . ARG A 1 305 ? -8.863 10.534 21.297 1.00 97.12 305 ARG A O 1
ATOM 2474 N N . LYS A 1 306 ? -8.183 12.604 20.720 1.00 97.69 306 LYS A N 1
ATOM 2475 C CA . LYS A 1 306 ? -9.114 13.388 21.542 1.00 97.69 306 LYS A CA 1
ATOM 2476 C C . LYS A 1 306 ? -10.015 14.219 20.647 1.00 97.69 306 LYS A C 1
ATOM 2478 O O . LYS A 1 306 ? -9.560 14.643 19.582 1.00 97.69 306 LYS A O 1
ATOM 2483 N N . ALA A 1 307 ? -11.231 14.505 21.103 1.00 96.38 307 ALA A N 1
ATOM 2484 C CA . ALA A 1 307 ? -12.121 15.440 20.430 1.00 96.38 307 ALA A CA 1
ATOM 2485 C C . ALA A 1 307 ? -11.422 16.785 20.173 1.00 96.38 307 ALA A C 1
ATOM 2487 O O . ALA A 1 307 ? -10.774 17.360 21.052 1.00 96.38 307 ALA A O 1
ATOM 2488 N N . LYS A 1 308 ? -11.562 17.301 18.949 1.00 95.06 308 LYS A N 1
ATOM 2489 C CA . LYS A 1 308 ? -10.982 18.580 18.525 1.00 95.06 308 LYS A CA 1
ATOM 2490 C C . LYS A 1 308 ? -12.080 19.520 18.030 1.00 95.06 308 LYS A C 1
ATOM 2492 O O . LYS A 1 308 ? -12.431 19.472 16.855 1.00 95.06 308 LYS A O 1
ATOM 2497 N N . PRO A 1 309 ? -12.573 20.448 18.868 1.00 93.88 309 PRO A N 1
ATOM 2498 C CA . PRO A 1 309 ? -13.567 21.440 18.447 1.00 93.88 309 PRO A CA 1
ATOM 2499 C C . PRO A 1 309 ? -13.121 22.329 17.274 1.00 93.88 309 PRO A C 1
ATOM 2501 O O . PRO A 1 309 ? -13.957 22.936 16.612 1.00 93.88 309 PRO A O 1
ATOM 2504 N N . ALA A 1 310 ? -11.814 22.423 17.004 1.00 93.31 310 ALA A N 1
ATOM 2505 C CA . ALA A 1 310 ? -11.286 23.119 15.832 1.00 93.31 310 ALA A CA 1
ATOM 2506 C C . ALA A 1 310 ? -11.717 22.459 14.508 1.00 93.31 310 ALA A C 1
ATOM 2508 O O . ALA A 1 310 ? -12.059 23.177 13.574 1.00 93.31 310 ALA A O 1
ATOM 2509 N N . GLU A 1 311 ? -11.802 21.125 14.454 1.00 93.00 311 GLU A N 1
ATOM 2510 C CA . GLU A 1 311 ? -12.189 20.395 13.237 1.00 93.00 311 GLU A CA 1
ATOM 2511 C C . GLU A 1 311 ? -13.646 20.694 12.829 1.00 93.00 311 GLU A C 1
ATOM 2513 O O . GLU A 1 311 ? -13.950 20.750 11.639 1.00 93.00 311 GLU A O 1
ATOM 2518 N N . LEU A 1 312 ? -14.524 21.019 13.793 1.00 92.12 312 LEU A N 1
ATOM 2519 C CA . LEU A 1 312 ? -15.888 21.500 13.520 1.00 92.12 312 LEU A CA 1
ATOM 2520 C C . LEU A 1 312 ? -15.889 22.810 12.725 1.00 92.12 312 LEU A C 1
ATOM 2522 O O . LEU A 1 312 ? -16.696 22.989 11.814 1.00 92.12 312 LEU A O 1
ATOM 2526 N N . LYS A 1 313 ? -14.974 23.730 13.059 1.00 89.75 313 LYS A N 1
ATOM 2527 C CA . LYS A 1 313 ? -14.822 25.013 12.351 1.00 89.75 313 LYS A CA 1
ATOM 2528 C C . LYS A 1 313 ? -14.246 24.820 10.949 1.00 89.75 313 LYS A C 1
ATOM 2530 O O . LYS A 1 313 ? -14.511 25.629 10.069 1.00 89.75 313 LYS A O 1
ATOM 2535 N N . GLU A 1 314 ? -13.488 23.746 10.751 1.00 89.50 314 GLU A N 1
ATOM 2536 C CA . GLU A 1 314 ? -12.936 23.317 9.462 1.00 89.50 314 GLU A CA 1
ATOM 2537 C C . GLU A 1 314 ? -13.948 22.502 8.631 1.00 89.50 314 GLU A C 1
ATOM 2539 O O . GLU A 1 314 ? -13.636 22.067 7.526 1.00 89.50 314 GLU A O 1
ATOM 2544 N N . GLY A 1 315 ? -15.173 22.314 9.138 1.00 90.88 315 GLY A N 1
ATOM 2545 C CA . GLY A 1 315 ? -16.265 21.640 8.436 1.00 90.88 315 GLY A CA 1
ATOM 2546 C C . GLY A 1 315 ? -16.319 20.125 8.637 1.00 90.88 315 GLY A C 1
ATOM 2547 O O . GLY A 1 315 ? -17.191 19.483 8.057 1.00 90.88 315 GLY A O 1
ATOM 2548 N N . THR A 1 316 ? -15.445 19.552 9.469 1.00 95.69 316 THR A N 1
ATOM 2549 C CA . THR A 1 316 ? -15.513 18.132 9.839 1.00 95.69 316 THR A CA 1
ATOM 2550 C C . THR A 1 316 ? -16.506 17.939 10.977 1.00 95.69 316 THR A C 1
ATOM 2552 O O . THR A 1 316 ? -16.417 18.613 11.998 1.00 95.69 316 THR A O 1
ATOM 2555 N N . ARG A 1 317 ? -17.447 17.011 10.826 1.00 95.88 317 ARG A N 1
ATOM 2556 C CA . ARG A 1 317 ? -18.520 16.724 11.784 1.00 95.88 317 ARG A CA 1
ATOM 2557 C C . ARG A 1 317 ? -18.507 15.250 12.152 1.00 95.88 317 ARG A C 1
ATOM 2559 O O . ARG A 1 317 ? -18.318 14.406 11.279 1.00 95.88 317 ARG A O 1
ATOM 2566 N N . TYR A 1 318 ? -18.752 14.947 13.421 1.00 97.50 318 TYR A N 1
ATOM 2567 C CA . TYR A 1 318 ? -18.864 13.574 13.895 1.00 97.50 318 TYR A CA 1
ATOM 2568 C C . TYR A 1 318 ? -20.251 13.311 14.468 1.00 97.50 318 TYR A C 1
ATOM 2570 O O . TYR A 1 318 ? -20.849 14.192 15.094 1.00 97.50 318 TYR A O 1
ATOM 2578 N N . SER A 1 319 ? -20.747 12.095 14.275 1.00 97.25 319 SER A N 1
ATOM 2579 C CA . SER A 1 319 ? -21.957 11.603 14.934 1.00 97.25 319 SER A CA 1
ATOM 2580 C C . SER A 1 319 ? -21.703 10.202 15.477 1.00 97.25 319 SER A C 1
ATOM 2582 O O . SER A 1 319 ? -20.897 9.460 14.922 1.00 97.25 319 SER A O 1
ATOM 2584 N N . ALA A 1 320 ? -22.362 9.845 16.572 1.00 97.44 320 ALA A N 1
ATOM 2585 C CA . ALA A 1 320 ? -22.315 8.497 17.121 1.00 97.44 320 ALA A CA 1
ATOM 2586 C C . ALA A 1 320 ? -23.707 8.102 17.601 1.00 97.44 320 ALA A C 1
ATOM 2588 O O . ALA A 1 320 ? -24.363 8.879 18.299 1.00 97.44 320 ALA A O 1
ATOM 2589 N N . GLU A 1 321 ? -24.132 6.901 17.232 1.00 97.31 321 GLU A N 1
ATOM 2590 C CA . GLU A 1 321 ? -25.406 6.310 17.617 1.00 97.31 321 GLU A CA 1
ATOM 2591 C C . GLU A 1 321 ? -25.161 4.916 18.198 1.00 97.31 321 GLU A C 1
ATOM 2593 O O . GLU A 1 321 ? -24.733 3.987 17.516 1.00 97.31 321 GLU A O 1
ATOM 2598 N N . SER A 1 322 ? -25.397 4.791 19.500 1.00 95.38 322 SER A N 1
ATOM 2599 C CA . SER A 1 322 ? -25.246 3.571 20.291 1.00 95.38 322 SER A CA 1
ATOM 2600 C C . SER A 1 322 ? -26.139 3.667 21.538 1.00 95.38 322 SER A C 1
ATOM 2602 O O . SER A 1 322 ? -26.572 4.767 21.892 1.00 95.38 322 SER A O 1
ATOM 2604 N N . PRO A 1 323 ? -26.379 2.565 22.271 1.00 94.88 323 PRO A N 1
ATOM 2605 C CA . PRO A 1 323 ? -27.080 2.631 23.555 1.00 94.88 323 PRO A CA 1
ATOM 2606 C C . PRO A 1 323 ? -26.401 3.530 24.599 1.00 94.88 323 PRO A C 1
ATOM 2608 O O . PRO A 1 323 ? -27.070 4.022 25.502 1.00 94.88 323 PRO A O 1
ATOM 2611 N N . GLN A 1 324 ? -25.078 3.709 24.513 1.00 89.00 324 GLN A N 1
ATOM 2612 C CA . GLN A 1 324 ? -24.288 4.471 25.484 1.00 89.00 324 GLN A CA 1
ATOM 2613 C C . GLN A 1 324 ? -24.133 5.948 25.102 1.00 89.00 324 GLN A C 1
ATOM 2615 O O . GLN A 1 324 ? -23.996 6.800 25.976 1.00 89.00 324 GLN A O 1
ATOM 2620 N N . ILE A 1 325 ? -24.109 6.250 23.803 1.00 91.69 325 ILE A N 1
ATOM 2621 C CA . ILE A 1 325 ? -23.818 7.578 23.258 1.00 91.69 325 ILE A CA 1
ATOM 2622 C C . ILE A 1 325 ? -24.754 7.843 22.083 1.00 91.69 325 ILE A C 1
ATOM 2624 O O . ILE A 1 325 ? -24.792 7.074 21.125 1.00 91.69 325 ILE A O 1
ATOM 2628 N N . THR A 1 326 ? -25.463 8.969 22.135 1.00 95.00 326 THR A N 1
ATOM 2629 C CA . THR A 1 326 ? -26.180 9.547 20.994 1.00 95.00 326 THR A CA 1
ATOM 2630 C C . THR A 1 326 ? -25.738 10.994 20.842 1.00 95.00 326 THR A C 1
ATOM 2632 O O . THR A 1 326 ? -25.982 11.821 21.719 1.00 95.00 326 THR A O 1
ATOM 2635 N N . THR A 1 327 ? -25.048 11.303 19.751 1.00 94.38 327 THR A N 1
ATOM 2636 C CA . THR A 1 327 ? -24.581 12.659 19.455 1.00 94.38 327 THR A CA 1
ATOM 2637 C C . THR A 1 327 ? -24.568 12.902 17.956 1.00 94.38 327 THR A C 1
ATOM 2639 O O . THR A 1 327 ? -24.311 11.988 17.171 1.00 94.38 327 THR A O 1
ATOM 2642 N N . GLN A 1 328 ? -24.845 14.138 17.557 1.00 94.00 328 GLN A N 1
ATOM 2643 C CA . GLN A 1 328 ? -24.896 14.550 16.161 1.00 94.00 328 GLN A CA 1
ATOM 2644 C C . GLN A 1 328 ? -24.120 15.847 15.979 1.00 94.00 328 GLN A C 1
ATOM 2646 O O . GLN A 1 328 ? -24.271 16.783 16.764 1.00 94.00 328 GLN A O 1
ATOM 2651 N N . ASN A 1 329 ? -23.320 15.910 14.914 1.00 92.44 329 ASN A N 1
ATOM 2652 C CA . ASN A 1 329 ? -22.541 17.091 14.533 1.00 92.44 329 ASN A CA 1
ATOM 2653 C C . ASN A 1 329 ? -21.659 17.652 15.668 1.00 92.44 329 ASN A C 1
ATOM 2655 O O . ASN A 1 329 ? -21.506 18.867 15.807 1.00 92.44 329 ASN A O 1
ATOM 2659 N N . ALA A 1 330 ? -21.069 16.767 16.471 1.00 92.69 330 ALA A N 1
ATOM 2660 C CA . ALA A 1 330 ? -20.202 17.112 17.593 1.00 92.69 330 ALA A CA 1
ATOM 2661 C C . ALA A 1 330 ? -18.726 16.849 17.267 1.00 92.69 330 ALA A C 1
ATOM 2663 O O . ALA A 1 330 ? -18.392 16.208 16.271 1.00 92.69 330 ALA A O 1
ATOM 2664 N N . ALA A 1 331 ? -17.824 17.366 18.104 1.00 94.25 331 ALA A N 1
ATOM 2665 C CA . ALA A 1 331 ? -16.432 16.934 18.087 1.00 94.25 331 ALA A CA 1
ATOM 2666 C C . ALA A 1 331 ? -16.345 15.596 18.827 1.00 94.25 331 ALA A C 1
ATOM 2668 O O . ALA A 1 331 ? -16.794 15.512 19.967 1.00 94.25 331 ALA A O 1
ATOM 2669 N N . LEU A 1 332 ? -15.757 14.584 18.193 1.00 95.75 332 LEU A N 1
ATOM 2670 C CA . LEU A 1 332 ? -15.489 13.286 18.806 1.00 95.75 332 LEU A CA 1
ATOM 2671 C C . LEU A 1 332 ? -14.043 12.880 18.552 1.00 95.75 332 LEU A C 1
ATOM 2673 O O . LEU A 1 332 ? -13.475 13.173 17.498 1.00 95.75 332 LEU A O 1
ATOM 2677 N N . GLY A 1 333 ? -13.450 12.214 19.532 1.00 97.25 333 GLY A N 1
ATOM 2678 C CA . GLY A 1 333 ? -12.192 11.506 19.400 1.00 97.25 333 GLY A CA 1
ATOM 2679 C C . GLY A 1 333 ? -12.341 10.021 19.696 1.00 97.25 333 GLY A C 1
ATOM 2680 O O . GLY A 1 333 ? -13.365 9.548 20.182 1.00 97.25 333 GLY A O 1
ATOM 2681 N N . TRP A 1 334 ? -11.271 9.284 19.423 1.00 97.94 334 TRP A N 1
ATOM 2682 C CA . TRP A 1 334 ? -11.144 7.871 19.750 1.00 97.94 334 TRP A CA 1
ATOM 2683 C C . TRP A 1 334 ? -11.419 7.586 21.232 1.00 97.94 334 TRP A C 1
ATOM 2685 O O . TRP A 1 334 ? -12.167 6.664 21.545 1.00 97.94 334 TRP A O 1
ATOM 2695 N N . GLU A 1 335 ? -10.877 8.405 22.143 1.00 97.62 335 GLU A N 1
ATOM 2696 C CA . GLU A 1 335 ? -11.054 8.227 23.592 1.00 97.62 335 GLU A CA 1
ATOM 2697 C C . GLU A 1 335 ? -12.533 8.246 24.030 1.00 97.62 335 GLU A C 1
ATOM 2699 O O . GLU A 1 335 ? -12.870 7.590 25.018 1.00 97.62 335 GLU A O 1
ATOM 2704 N N . ASP A 1 336 ? -13.403 8.925 23.271 1.00 97.00 336 ASP A N 1
ATOM 2705 C CA . ASP A 1 336 ? -14.836 9.053 23.555 1.00 97.00 336 ASP A CA 1
ATOM 2706 C C . ASP A 1 336 ? -15.642 7.812 23.126 1.00 97.00 336 ASP A C 1
ATOM 2708 O O . ASP A 1 336 ? -16.690 7.530 23.702 1.00 97.00 336 ASP A O 1
ATOM 2712 N N . ILE A 1 337 ? -15.168 7.064 22.119 1.00 97.25 337 ILE A N 1
ATOM 2713 C CA . ILE A 1 337 ? -15.920 5.970 21.470 1.00 97.25 337 ILE A CA 1
ATOM 2714 C C . ILE A 1 337 ? -15.248 4.593 21.569 1.00 97.25 337 ILE A C 1
ATOM 2716 O O . ILE A 1 337 ? -15.867 3.587 21.231 1.00 97.25 337 ILE A O 1
ATOM 2720 N N . GLN A 1 338 ? -14.018 4.504 22.081 1.00 97.12 338 GLN A N 1
ATOM 2721 C CA . GLN A 1 338 ? -13.233 3.259 22.137 1.00 97.12 338 GLN A CA 1
ATOM 2722 C C . GLN A 1 338 ? -13.907 2.088 22.871 1.00 97.12 338 GLN A C 1
ATOM 2724 O O . GLN A 1 338 ? -13.616 0.934 22.575 1.00 97.12 338 GLN A O 1
ATOM 2729 N N . ASN A 1 339 ? -14.806 2.377 23.818 1.00 96.62 339 ASN A N 1
ATOM 2730 C CA . ASN A 1 339 ? -15.487 1.370 24.639 1.00 96.62 339 ASN A CA 1
ATOM 2731 C C . ASN A 1 339 ? -16.870 0.974 24.096 1.00 96.62 339 ASN A C 1
ATOM 2733 O O . ASN A 1 339 ? -17.602 0.247 24.770 1.00 96.62 339 ASN A O 1
ATOM 2737 N N . LEU A 1 340 ? -17.266 1.473 22.920 1.00 97.12 340 LEU A N 1
ATOM 2738 C CA . LEU A 1 340 ? -18.538 1.095 22.313 1.00 97.12 340 LEU A CA 1
ATOM 2739 C C . LEU A 1 340 ? -18.528 -0.392 21.951 1.00 97.12 340 LEU A C 1
ATOM 2741 O O . LEU A 1 340 ? -17.648 -0.874 21.239 1.00 97.12 340 LEU A O 1
ATOM 2745 N N . THR A 1 341 ? -19.537 -1.115 22.432 1.00 96.19 341 THR A N 1
ATOM 2746 C CA . THR A 1 341 ? -19.727 -2.544 22.142 1.00 96.19 341 THR A CA 1
ATOM 2747 C C . THR A 1 341 ? -20.648 -2.791 20.952 1.00 96.19 341 THR A C 1
ATOM 2749 O O . THR A 1 341 ? -20.655 -3.890 20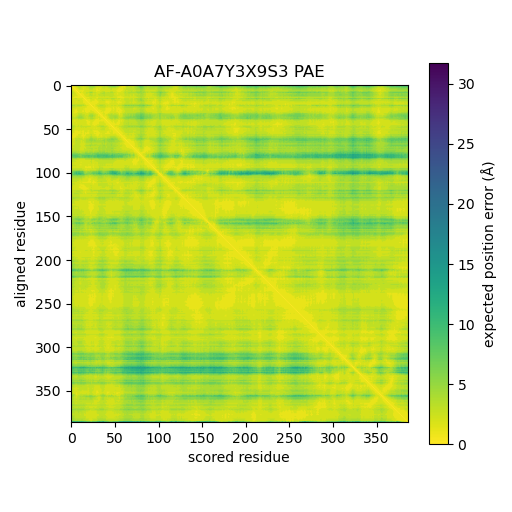.410 1.00 96.19 341 THR A O 1
ATOM 2752 N N . GLN A 1 342 ? -21.425 -1.784 20.553 1.00 96.62 342 GLN A N 1
ATOM 2753 C CA . GLN A 1 342 ? -22.310 -1.792 19.392 1.00 96.62 342 GLN A CA 1
ATOM 2754 C C . GLN A 1 342 ? -22.623 -0.354 18.966 1.00 96.62 342 GLN A C 1
ATOM 2756 O O . GLN A 1 342 ? -22.454 0.580 19.754 1.00 96.62 342 GLN A O 1
ATOM 2761 N N . GLY A 1 343 ? -23.140 -0.194 17.750 1.00 96.75 343 GLY A N 1
ATOM 2762 C CA . GLY A 1 343 ? -23.543 1.097 17.201 1.00 96.75 343 GLY A CA 1
ATOM 2763 C C . GLY A 1 343 ? -22.604 1.602 16.110 1.00 96.75 343 GLY A C 1
ATOM 2764 O O . GLY A 1 343 ? -21.607 0.961 15.768 1.00 96.75 343 GLY A O 1
ATOM 2765 N N . THR A 1 344 ? -22.945 2.767 15.571 1.00 97.88 344 THR A N 1
ATOM 2766 C CA . THR A 1 344 ? -22.277 3.361 14.413 1.00 97.88 344 THR A CA 1
ATOM 2767 C C . THR A 1 344 ? -21.708 4.725 14.777 1.00 97.88 344 THR A C 1
ATOM 2769 O O . THR A 1 344 ? -22.363 5.543 15.423 1.00 97.88 344 THR A O 1
ATOM 2772 N N . VAL A 1 345 ? -20.477 4.983 14.344 1.00 98.19 345 VAL A N 1
ATOM 2773 C CA . VAL A 1 345 ? -19.830 6.296 14.422 1.00 98.19 345 VAL A CA 1
ATOM 2774 C C . VAL A 1 345 ? -19.597 6.788 13.004 1.00 98.19 345 VAL A C 1
ATOM 2776 O O . VAL A 1 345 ? -19.095 6.037 12.175 1.00 98.19 345 VAL A O 1
ATOM 2779 N N . SER A 1 346 ? -19.923 8.041 12.710 1.00 98.00 346 SER A N 1
ATOM 2780 C CA . SER A 1 346 ? -19.688 8.641 11.402 1.00 98.00 346 SER A CA 1
ATOM 2781 C C . SER A 1 346 ? -18.802 9.879 11.491 1.00 98.00 346 SER A C 1
ATOM 2783 O O . SER A 1 346 ? -18.837 10.638 12.462 1.00 98.00 346 SER A O 1
ATOM 2785 N N . LYS A 1 347 ? -17.979 10.067 10.460 1.00 97.56 347 LYS A N 1
ATOM 2786 C CA . LYS A 1 347 ? -17.130 11.237 10.236 1.00 97.56 347 LYS A CA 1
ATOM 2787 C C . LYS A 1 347 ? -17.471 11.817 8.873 1.00 97.56 347 LYS A C 1
ATOM 2789 O O . LYS A 1 347 ? -17.192 11.190 7.853 1.00 97.56 347 LYS A O 1
ATOM 2794 N N . THR A 1 348 ? -18.017 13.023 8.863 1.00 97.44 348 THR A N 1
ATOM 2795 C CA . THR A 1 348 ? -18.303 13.789 7.650 1.00 97.44 348 THR A CA 1
ATOM 2796 C C . THR A 1 348 ? -17.265 14.891 7.484 1.00 97.44 348 THR A C 1
ATOM 2798 O O . THR A 1 348 ? -17.023 15.635 8.428 1.00 97.44 348 THR A O 1
ATOM 2801 N N . TYR A 1 349 ? -16.633 15.003 6.319 1.00 96.00 349 TYR A N 1
ATOM 2802 C CA . TYR A 1 349 ? -15.605 16.009 6.031 1.00 96.00 349 TYR A CA 1
ATOM 2803 C C . TYR A 1 349 ? -15.607 16.403 4.551 1.00 96.00 349 TYR A C 1
ATOM 2805 O O . TYR A 1 349 ? -16.235 15.747 3.721 1.00 96.00 349 TYR A O 1
ATOM 2813 N N . LEU A 1 350 ? -14.901 17.485 4.222 1.00 95.25 350 LEU A N 1
ATOM 2814 C CA . LEU A 1 350 ? -14.715 17.930 2.845 1.00 95.25 350 LEU A CA 1
ATOM 2815 C C . LEU A 1 350 ? -13.526 17.194 2.208 1.00 95.25 350 LEU A C 1
ATOM 2817 O O . LEU A 1 350 ? -12.388 17.346 2.649 1.00 95.25 350 LEU A O 1
ATOM 2821 N N . ASP A 1 351 ? -13.794 16.406 1.175 1.00 95.12 351 ASP A N 1
ATOM 2822 C CA . ASP A 1 351 ? -12.825 15.601 0.437 1.00 95.12 351 ASP A CA 1
ATOM 2823 C C . ASP A 1 351 ? -12.495 16.268 -0.909 1.00 95.12 351 ASP A C 1
ATOM 2825 O O . ASP A 1 351 ? -13.354 16.385 -1.778 1.00 95.12 351 ASP A O 1
ATOM 2829 N N . ASP A 1 352 ? -11.249 16.718 -1.087 1.00 96.12 352 ASP A N 1
ATOM 2830 C CA . ASP A 1 352 ? -10.721 17.253 -2.356 1.00 96.12 352 ASP A CA 1
ATOM 2831 C C . ASP A 1 352 ? -9.783 16.239 -3.032 1.00 96.12 352 ASP A C 1
ATOM 2833 O O . ASP A 1 352 ? -8.918 16.621 -3.814 1.00 96.12 352 ASP A O 1
ATOM 2837 N N . THR A 1 353 ? -9.863 14.944 -2.710 1.00 96.56 353 THR A N 1
ATOM 2838 C CA . THR A 1 353 ? -8.970 13.932 -3.302 1.00 96.56 353 THR A CA 1
ATOM 2839 C C . THR A 1 353 ? -9.415 13.454 -4.682 1.00 96.56 353 THR A C 1
ATOM 2841 O O . THR A 1 353 ? -8.589 12.918 -5.417 1.00 96.56 353 THR A O 1
ATOM 2844 N N . LEU A 1 354 ? -10.668 13.702 -5.073 1.00 95.81 354 LEU A N 1
ATOM 2845 C CA . LEU A 1 354 ? -11.244 13.291 -6.355 1.00 95.81 354 LEU A CA 1
ATOM 2846 C C . LEU A 1 354 ? -11.323 14.453 -7.371 1.00 95.81 354 LEU A C 1
ATOM 2848 O O . LEU A 1 354 ? -11.325 15.626 -6.981 1.00 95.81 354 LEU A O 1
ATOM 2852 N N . PRO A 1 355 ? -11.384 14.162 -8.687 1.00 93.88 355 PRO A N 1
ATOM 2853 C CA . PRO A 1 355 ? -11.704 15.167 -9.700 1.00 93.88 355 PRO A CA 1
ATOM 2854 C C . PRO A 1 355 ? -13.071 15.822 -9.449 1.00 93.88 355 PRO A C 1
ATOM 2856 O O . PRO A 1 355 ? -13.968 15.205 -8.887 1.00 93.88 355 PRO A O 1
ATOM 2859 N N . GLY A 1 356 ? -13.246 17.068 -9.901 1.00 92.56 356 GLY A N 1
ATOM 2860 C CA . GLY A 1 356 ? -14.495 17.829 -9.713 1.00 92.56 356 GLY A CA 1
ATOM 2861 C C . GLY A 1 356 ? -14.477 18.816 -8.540 1.00 92.56 356 GLY A C 1
ATOM 2862 O O . GLY A 1 356 ? -15.366 19.658 -8.447 1.00 92.56 356 GLY A O 1
ATOM 2863 N N . GLY A 1 357 ? -13.421 18.792 -7.723 1.00 92.94 357 GLY A N 1
ATOM 2864 C CA . GLY A 1 357 ? -13.221 19.716 -6.607 1.00 92.94 357 GLY A CA 1
ATOM 2865 C C . GLY A 1 357 ? -13.725 19.163 -5.270 1.00 92.94 357 GLY A C 1
ATOM 2866 O O . GLY A 1 357 ? -14.130 18.004 -5.198 1.00 92.94 357 GLY A O 1
ATOM 2867 N N . PRO A 1 358 ? -13.684 19.978 -4.202 1.00 94.88 358 PRO A N 1
ATOM 2868 C CA . PRO A 1 358 ? -14.024 19.523 -2.860 1.00 94.88 358 PRO A CA 1
ATOM 2869 C C . PRO A 1 358 ? -15.501 19.115 -2.737 1.00 94.88 358 PRO A C 1
ATOM 2871 O O . PRO A 1 358 ? -16.389 19.913 -3.040 1.00 94.88 358 PRO A O 1
ATOM 2874 N N . MET A 1 359 ? -15.763 17.905 -2.241 1.00 94.88 359 MET A N 1
ATOM 2875 C CA . MET A 1 359 ? -17.107 17.354 -2.024 1.00 94.88 359 MET A CA 1
ATOM 2876 C C . MET A 1 359 ? -17.283 16.847 -0.591 1.00 94.88 359 MET A C 1
ATOM 2878 O O . MET A 1 359 ? -16.331 16.382 0.031 1.00 94.88 359 MET A O 1
ATOM 2882 N N . GLU A 1 360 ? -18.492 16.953 -0.036 1.00 95.75 360 GLU A N 1
ATOM 2883 C CA . GLU A 1 360 ? -18.767 16.402 1.294 1.00 95.75 360 GLU A CA 1
ATOM 2884 C C . GLU A 1 360 ? -18.800 14.873 1.234 1.00 95.75 360 GLU A C 1
ATOM 2886 O O . GLU A 1 360 ? -19.373 14.276 0.319 1.00 95.75 360 GLU A O 1
ATOM 2891 N N . ARG A 1 361 ? -18.171 14.240 2.220 1.00 95.31 361 ARG A N 1
ATOM 2892 C CA . ARG A 1 361 ? -18.044 12.794 2.310 1.00 95.31 361 ARG A CA 1
ATOM 2893 C C . ARG A 1 361 ? -18.245 12.327 3.737 1.00 95.31 361 ARG A C 1
ATOM 2895 O O . ARG A 1 361 ? -17.645 12.886 4.650 1.00 95.31 361 ARG A O 1
ATOM 2902 N N . THR A 1 362 ? -18.995 11.241 3.902 1.00 97.19 362 THR A N 1
ATOM 2903 C CA . THR A 1 362 ? -19.198 10.565 5.186 1.00 97.19 362 THR A CA 1
ATOM 2904 C C . THR A 1 362 ? -18.535 9.193 5.179 1.00 97.19 362 THR A C 1
ATOM 2906 O O . THR A 1 362 ? -18.703 8.412 4.244 1.00 97.19 362 THR A O 1
ATOM 2909 N N . VAL A 1 363 ? -17.766 8.905 6.227 1.00 97.38 363 VAL A N 1
ATOM 2910 C CA . VAL A 1 363 ? -17.221 7.577 6.528 1.00 97.38 363 VAL A CA 1
ATOM 2911 C C . VAL A 1 363 ? -17.898 7.063 7.787 1.00 97.38 363 VAL A C 1
ATOM 2913 O O . VAL A 1 363 ? -17.985 7.796 8.770 1.00 97.38 363 VAL A O 1
ATOM 2916 N N . GLU A 1 364 ? -18.349 5.815 7.758 1.00 97.62 364 GLU A N 1
ATOM 2917 C CA . GLU A 1 364 ? -18.984 5.134 8.885 1.00 97.62 364 GLU A CA 1
ATOM 2918 C C . GLU A 1 364 ? -18.068 4.043 9.445 1.00 97.62 364 GLU A C 1
ATOM 2920 O O . GLU A 1 364 ? -17.349 3.379 8.696 1.00 97.62 364 GLU A O 1
ATOM 2925 N N . TYR A 1 365 ? -18.114 3.872 10.764 1.00 98.31 365 TYR A N 1
ATOM 2926 C CA . TYR A 1 365 ? -17.376 2.876 11.530 1.00 98.31 365 TYR A CA 1
ATOM 2927 C C . TYR A 1 365 ? -18.354 2.085 12.399 1.00 98.31 365 TYR A C 1
ATOM 2929 O O . TYR A 1 365 ? -19.176 2.677 13.104 1.00 98.31 365 TYR A O 1
ATOM 2937 N N . GLN A 1 366 ? -18.241 0.759 12.375 1.00 97.88 366 GLN A N 1
ATOM 2938 C CA . GLN A 1 366 ? -19.108 -0.158 13.116 1.00 97.88 366 GLN A CA 1
ATOM 2939 C C . GLN A 1 366 ? -18.406 -0.730 14.354 1.00 97.88 366 GLN A C 1
ATOM 2941 O O . GLN A 1 366 ? -17.375 -1.399 14.237 1.00 97.88 366 GLN A O 1
ATOM 2946 N N . ALA A 1 367 ? -18.976 -0.485 15.537 1.00 97.44 367 ALA A N 1
ATOM 2947 C CA . ALA A 1 367 ? -18.503 -1.069 16.791 1.00 97.44 367 ALA A CA 1
ATOM 2948 C C . ALA A 1 367 ? -19.004 -2.531 16.951 1.00 97.44 367 ALA A C 1
ATOM 2950 O O . ALA A 1 367 ? -20.034 -2.881 16.372 1.00 97.44 367 ALA A O 1
ATOM 2951 N N . PRO A 1 368 ? -18.336 -3.391 17.745 1.00 97.75 368 PRO A N 1
ATOM 2952 C CA . PRO A 1 368 ? -17.193 -3.081 18.598 1.00 97.75 368 PRO A CA 1
ATOM 2953 C C . PRO A 1 368 ? -15.917 -2.841 17.792 1.00 97.75 368 PRO A C 1
ATOM 2955 O O . PRO A 1 368 ? -15.732 -3.400 16.716 1.00 97.75 368 PRO A O 1
ATOM 2958 N N . PHE A 1 369 ? -15.016 -2.016 18.309 1.00 98.06 369 PHE A N 1
ATOM 2959 C CA . PHE A 1 369 ? -13.712 -1.805 17.682 1.00 98.06 369 PHE A CA 1
ATOM 2960 C C . PHE A 1 369 ? -12.713 -2.837 18.190 1.00 98.06 369 PHE A C 1
ATOM 2962 O O . PHE A 1 369 ? -12.770 -3.253 19.347 1.00 98.06 369 PHE A O 1
ATOM 2969 N N . PHE A 1 370 ? -11.780 -3.249 17.341 1.00 97.88 370 PHE A N 1
ATOM 2970 C CA . PHE A 1 370 ? -10.785 -4.248 17.706 1.00 97.88 370 PHE A CA 1
ATOM 2971 C C . PHE A 1 370 ? -9.386 -3.830 17.274 1.00 97.88 370 PHE A C 1
ATOM 2973 O O . PHE A 1 370 ? -9.193 -2.988 16.397 1.00 97.88 370 PHE A O 1
ATOM 2980 N N . ARG A 1 371 ? -8.390 -4.433 17.917 1.00 97.31 371 ARG A N 1
ATOM 2981 C CA . ARG A 1 371 ? -6.977 -4.205 17.639 1.00 97.31 371 ARG A CA 1
ATOM 2982 C C . ARG A 1 371 ? -6.307 -5.554 17.393 1.00 97.31 371 ARG A C 1
ATOM 2984 O O . ARG A 1 371 ? -6.321 -6.378 18.308 1.00 97.31 371 ARG A O 1
ATOM 2991 N N . PRO A 1 372 ? -5.741 -5.794 16.202 1.00 96.50 372 PRO A N 1
ATOM 2992 C CA . PRO A 1 372 ? -5.066 -7.050 15.913 1.00 96.50 372 PRO A CA 1
ATOM 2993 C C . PRO A 1 372 ? -3.696 -7.133 16.594 1.00 96.50 372 PRO A C 1
ATOM 2995 O O . PRO A 1 372 ? -3.067 -6.112 16.880 1.00 96.50 372 PRO A O 1
ATOM 2998 N N . ASP A 1 373 ? -3.210 -8.356 16.789 1.00 97.19 373 ASP A N 1
ATOM 2999 C CA . ASP A 1 373 ? -1.860 -8.638 17.274 1.00 97.19 373 ASP A CA 1
ATOM 3000 C C . ASP A 1 373 ? -1.057 -9.305 16.155 1.00 97.19 373 ASP A C 1
ATOM 3002 O O . ASP A 1 373 ? -1.241 -10.481 15.856 1.00 97.19 373 ASP A O 1
ATOM 3006 N N . ARG A 1 374 ? -0.143 -8.549 15.534 1.00 97.94 374 ARG A N 1
ATOM 3007 C CA . ARG A 1 374 ? 0.682 -9.058 14.431 1.00 97.94 374 ARG A CA 1
ATOM 3008 C C . ARG A 1 374 ? 1.537 -10.255 14.836 1.00 97.94 374 ARG A C 1
ATOM 3010 O O . ARG A 1 374 ? 1.767 -11.119 14.000 1.00 97.94 374 ARG A O 1
ATOM 3017 N N . GLU A 1 375 ? 2.032 -10.305 16.072 1.00 98.25 375 GLU A N 1
ATOM 3018 C CA . GLU A 1 375 ? 2.865 -11.427 16.501 1.00 98.25 375 GLU A CA 1
ATOM 3019 C C . GLU A 1 375 ? 2.030 -12.705 16.593 1.00 98.25 375 GLU A C 1
ATOM 3021 O O . GLU A 1 375 ? 2.512 -13.761 16.195 1.00 98.25 375 GLU A O 1
ATOM 3026 N N . GLU A 1 376 ? 0.781 -12.616 17.059 1.00 98.12 376 GLU A N 1
ATOM 3027 C CA . GLU A 1 376 ? -0.143 -13.754 17.027 1.00 98.12 376 GLU A CA 1
ATOM 3028 C C . GLU A 1 376 ? -0.567 -14.118 15.606 1.00 98.12 376 GLU A C 1
ATOM 3030 O O . GLU A 1 376 ? -0.546 -15.295 15.248 1.00 98.12 376 GLU A O 1
ATOM 3035 N N . ASP A 1 377 ? -0.859 -13.128 14.764 1.00 98.31 377 ASP A N 1
ATOM 3036 C CA . ASP A 1 377 ? -1.224 -13.383 13.372 1.00 98.31 377 ASP A CA 1
ATOM 3037 C C . ASP A 1 377 ? -0.074 -14.040 12.592 1.00 98.31 377 ASP A C 1
ATOM 3039 O O . ASP A 1 377 ? -0.324 -14.907 11.759 1.00 98.31 377 ASP A O 1
ATOM 3043 N N . TYR A 1 378 ? 1.190 -13.713 12.898 1.00 98.69 378 TYR A N 1
ATOM 3044 C CA . TYR A 1 378 ? 2.338 -14.456 12.373 1.00 98.69 378 TYR A CA 1
ATOM 3045 C C . TYR A 1 378 ? 2.331 -15.915 12.815 1.00 98.69 378 TYR A C 1
ATOM 3047 O O . TYR A 1 378 ? 2.582 -16.772 11.978 1.00 98.69 378 TYR A O 1
ATOM 3055 N N . ARG A 1 379 ? 2.041 -16.227 14.087 1.00 98.81 379 ARG A N 1
ATOM 3056 C CA . ARG A 1 379 ? 1.983 -17.628 14.552 1.00 98.81 379 ARG A CA 1
ATOM 3057 C C . ARG A 1 379 ? 0.899 -18.408 13.819 1.00 98.81 379 ARG A C 1
ATOM 3059 O O . ARG A 1 379 ? 1.156 -19.519 13.369 1.00 98.81 379 ARG A O 1
ATOM 3066 N N . VAL A 1 380 ? -0.284 -17.810 13.675 1.00 98.56 380 VAL A N 1
ATOM 3067 C CA . VAL A 1 380 ? -1.417 -18.416 12.965 1.00 98.56 380 VAL A CA 1
ATOM 3068 C C . VAL A 1 380 ? -1.085 -18.637 11.493 1.00 98.56 380 VAL A C 1
ATOM 3070 O O . VAL A 1 380 ? -1.248 -19.744 10.985 1.00 98.56 380 VAL A O 1
ATOM 3073 N N . ALA A 1 381 ? -0.590 -17.607 10.807 1.00 98.62 381 ALA A N 1
ATOM 3074 C CA . ALA A 1 381 ? -0.233 -17.726 9.401 1.00 98.62 381 ALA A CA 1
ATOM 3075 C C . ALA A 1 381 ? 0.901 -18.737 9.185 1.00 98.62 381 ALA A C 1
ATOM 3077 O O . ALA A 1 381 ? 0.859 -19.507 8.231 1.00 98.62 381 ALA A O 1
ATOM 3078 N N . TRP A 1 382 ? 1.878 -18.788 10.094 1.00 98.62 382 TRP A N 1
ATOM 3079 C CA . TRP A 1 382 ? 2.962 -19.765 10.038 1.00 98.62 382 TRP A CA 1
ATOM 3080 C C . TRP A 1 382 ? 2.453 -21.198 10.154 1.00 98.62 382 TRP A C 1
ATOM 3082 O O . TRP A 1 382 ? 2.878 -22.046 9.379 1.00 98.62 382 TRP A O 1
ATOM 3092 N N . GLU A 1 383 ? 1.538 -21.466 11.087 1.00 98.06 383 GLU A N 1
ATOM 3093 C CA . GLU A 1 383 ? 0.906 -22.778 11.270 1.00 98.06 383 GLU A CA 1
ATOM 3094 C C . GLU A 1 383 ? 0.137 -23.227 10.019 1.00 98.06 383 GLU A C 1
ATOM 3096 O O . GLU A 1 383 ? 0.194 -24.395 9.658 1.00 98.06 383 GLU A O 1
ATOM 3101 N 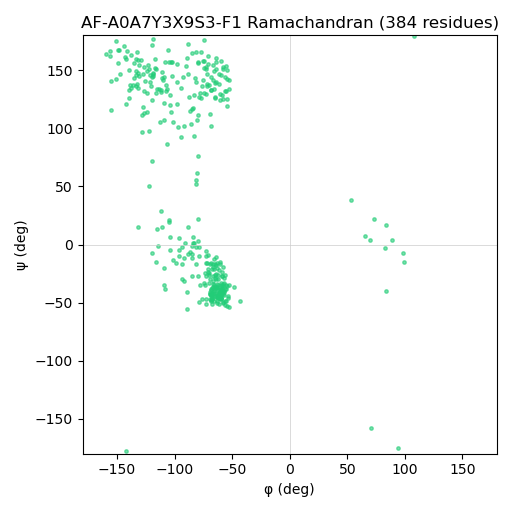N . ILE A 1 384 ? -0.546 -22.301 9.341 1.00 97.62 384 ILE A N 1
ATOM 3102 C CA . ILE A 1 384 ? -1.383 -22.600 8.169 1.00 97.62 384 ILE A CA 1
ATOM 3103 C C . ILE A 1 384 ? -0.559 -22.810 6.890 1.00 97.62 384 ILE A C 1
ATOM 3105 O O . ILE A 1 384 ? -0.952 -23.606 6.040 1.00 97.62 384 ILE A O 1
ATOM 3109 N N . PHE A 1 385 ? 0.550 -22.083 6.721 1.00 96.88 385 PHE A N 1
ATOM 3110 C CA . PHE A 1 385 ? 1.389 -22.182 5.519 1.00 96.88 385 PHE A CA 1
ATOM 3111 C C . PHE A 1 385 ? 2.537 -23.195 5.627 1.00 96.88 385 PHE A C 1
ATOM 3113 O O . PHE A 1 385 ? 3.193 -23.459 4.619 1.00 96.88 385 PHE A O 1
ATOM 3120 N N . SER A 1 386 ? 2.826 -23.709 6.828 1.00 91.69 386 SER A N 1
ATOM 3121 C CA . SER A 1 386 ? 3.809 -24.788 7.035 1.00 91.69 386 SER A CA 1
ATOM 3122 C C . SER A 1 386 ? 3.218 -26.140 6.660 1.00 91.69 386 SER A C 1
ATOM 3124 O O . SER A 1 386 ? 3.976 -26.954 6.084 1.00 91.69 386 SER A O 1
#

Organism: NCBI:txid2732867

Sequence (386 aa):
MKRETRFPVNAEEWILSGPHFFVGSPFYKTPRSKCTQNSHYDILDLNTLPDDYLPRTNYVPACDPATYCDRTPTVPWVEEGEHRPKRVTEYYRLVNREMIGPSSERTLMTAIIPQGAAHINTCLCTAFRSDQTMLDYYSMTLSVVLDYRVKSTGMGHANTSLINQLPVLSDNRVREALHVRALALVSITHHYAVLWQSNWQDSFRQQQWATRAPIAALPQDFFANLTPHWQRHNALRSDYARRQALVEIDVLVAQALGLTLEELLTIYRVQFPVMRQYEAETYYDQTGRIVFTPSKGLVGVGLPRKAKPAELKEGTRYSAESPQITTQNAALGWEDIQNLTQGTVSKTYLDDTLPGGPMERTVEYQAPFFRPDREEDYRVAWEIFS

Solvent-accessible surface area (backbone atoms only — not comparable to full-atom values): 21201 Å² total; per-residue (Å²): 106,41,82,48,62,43,69,42,94,48,46,66,50,29,30,44,55,54,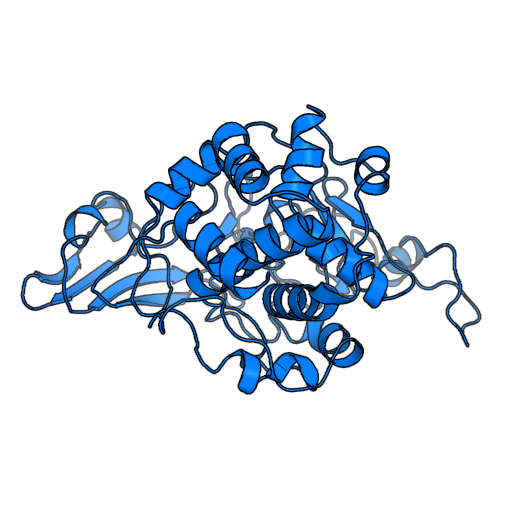68,29,39,34,63,48,25,48,69,35,29,24,53,37,83,76,60,86,55,98,76,34,54,47,71,54,62,59,79,75,55,55,53,83,65,64,55,37,20,57,32,35,78,70,61,57,70,67,63,50,56,74,70,46,59,59,48,101,54,59,56,92,96,53,93,57,51,53,43,53,40,77,36,60,28,44,35,31,39,22,68,28,48,75,86,42,61,64,45,49,37,35,30,63,44,47,45,39,34,48,66,43,88,60,36,44,75,49,77,60,100,40,70,65,60,44,41,32,30,49,39,39,44,58,13,64,66,48,19,43,62,52,45,74,66,71,53,56,52,56,42,72,76,56,58,74,68,57,74,61,64,78,53,72,89,50,41,64,70,35,42,50,47,43,48,18,34,49,37,69,32,61,75,31,29,64,64,46,42,79,66,55,56,82,66,51,36,76,48,74,80,63,60,98,62,94,50,79,32,42,73,82,60,46,33,60,67,50,61,60,62,68,50,83,78,51,24,53,44,40,53,40,42,44,50,49,45,46,50,46,35,33,44,51,47,36,54,68,71,69,51,51,71,70,53,54,51,47,49,48,64,72,74,26,54,56,40,51,57,29,48,75,54,31,30,26,19,46,71,8,43,54,46,26,53,73,40,83,89,52,68,83,52,44,38,48,67,57,56,44,69,65,44,50,78,73,57,33,34,23,33,34,48,36,98,90,44,78,51,71,75,38,63,56,15,35,76,80,52,65,83,38,73,47,42,45,38,38,42,34,33,75,42,56,84,54,88,94,51,72,39,84,43,74,50,78,40,36,40,42,59,47,64,74,55,68,73,58,48,43,54,46,26,42,66,69,74,105

Radius of gyration: 21.06 Å; Cα contacts (8 Å, |Δi|>4): 745; chains: 1; bounding box: 50×50×60 Å

Mean predicted aligned error: 3.49 Å

Secondary structure (DSSP, 8-state):
-EEEEE--SSGGG-EE-GGG-BTTBS-SEEE-SS--STT-EEE--TTT--TT--PPEEEE-SS-HHHHHHTS-B-SS--TT-SSPPBGGGS-EEEEESB--TTSS-S--EEEEPTT-EE-TTEEEEE-S-HHHHHHHHHHHTSHHHHHHHHTTT-SB--HHHHTTSPPP--HHHHHHHHHHHHHHH--SGGGHHHHHHT--GGGGG-----SS--TTS-TTTTTT--SS--GGGS--SHHHHHHHHHHHHHHHHHHTT--HHHHHHHHHHH-HHHHHHHTT-EE-TTS-EEE---GGGTTSS--SS--HHHHHTT-EEEEESSS-EEEEE---HHHHTT-SS-EEEEEEEE-SSTTS-EEEEEEEESSPB---HHHHHHHHHHHH-

pLDDT: mean 96.12, std 2.65, range [78.31, 98.94]

Foldseek 3Di:
DDFDWDFDPAQLFAADEDLCFFQLGNGAWAADNDHPDPPRIAGDQLVPAAQRDDGIDRDGDPDDPVVVLVPADFDPDADVPGDDTHGLLQAWKKKWQFFADLLDLFGTTIATRFRSHHYDPRMDIDGDPDLLQVLQLSLLSSALVQSLVVSVVVDRTCDPVNSVPGDGQDDPLCSLVSSLLSLQSHSSHCSCQCSQLVPDDPCQLVDAQLDPDDQLLEPGNLSVPDDNGDDNSSHDRAQQNNVSSSLLSNLSSCVSVPHDLVVSVVSCVPRRVVNVVFLVFFKAFSNRATQDTPDPSNPPGHFAQAFDVVVLVQVKFKAWDAPVDGDGRGGGGCVRCQPGAFTKMKIWHWDQRDPPGTDIDIDMGTDPMDRDDSSVSNVSSNVVSD